Protein AF-A0A1J7ISC0-F1 (afdb_monomer_lite)

Sequence (411 aa):
MEAVAGSLIRYRIMEQEQPLPVSISDSVSYENDGTPSDAVIFFGLSLAIGIACRHLLRGTRIPYTVALLVVGIGLGSLAFPSRLEELERLSLVSDLQKIPLGSINSFKLSYCWKVLCFPVRILEIENILEKYGTHHRLGKIGTGIRLWSKIDPDLLLAVFLPALLFESSFSMEIHQIKRCVAQMILLAGPGVAVSTVCLGFVLKFTFPYNWSWKTSLLLGGLLSATDPVAVVALLKELGASKKLSTIIEGESLMNDGTAIVVYTLFYRMVLGETFNWIAIIKFLAQVSLGAVGIGVAFGIASVLWLGFIFNDTVIEISLTLAVSYIAYFTAQEGAAVSGVLTVMSLGMFYSAFARTAFKGESQQSLHHFWEMIAYFANTLIFILSGVVIAESILGGGGKSETQKVNADLKR

Structure (mmCIF, N/CA/C/O backbone):
data_AF-A0A1J7ISC0-F1
#
_entry.id   AF-A0A1J7ISC0-F1
#
loop_
_atom_site.group_PDB
_atom_site.id
_atom_site.type_symbol
_atom_site.label_atom_id
_atom_site.label_alt_id
_atom_site.label_comp_id
_atom_site.label_asym_id
_atom_site.label_entity_id
_atom_site.label_seq_id
_atom_site.pdbx_PDB_ins_code
_atom_site.Cartn_x
_atom_site.Cartn_y
_atom_site.Cartn_z
_atom_site.occupancy
_atom_site.B_iso_or_equiv
_atom_site.auth_seq_id
_atom_site.auth_comp_id
_atom_site.auth_asym_id
_atom_site.auth_atom_id
_atom_site.pdbx_PDB_model_num
ATOM 1 N N . MET A 1 1 ? 29.233 7.549 16.932 1.00 40.47 1 MET A N 1
ATOM 2 C CA . MET A 1 1 ? 29.373 8.899 16.335 1.00 40.47 1 MET A CA 1
ATOM 3 C C . MET A 1 1 ? 30.590 9.036 15.416 1.00 40.47 1 MET A C 1
ATOM 5 O O . MET A 1 1 ? 30.493 9.798 14.468 1.00 40.47 1 MET A O 1
ATOM 9 N N . GLU A 1 2 ? 31.673 8.264 15.573 1.00 33.59 2 GLU A N 1
ATOM 10 C CA . GLU A 1 2 ? 32.814 8.288 14.626 1.00 33.59 2 GLU A CA 1
ATOM 11 C C . GLU A 1 2 ? 32.554 7.605 13.268 1.00 33.59 2 GLU A C 1
ATOM 13 O O . GLU A 1 2 ? 33.141 7.996 12.263 1.00 33.59 2 GLU A O 1
ATOM 18 N N . ALA A 1 3 ? 31.607 6.662 13.180 1.00 30.42 3 ALA A N 1
ATOM 19 C CA . ALA A 1 3 ? 31.263 6.002 11.912 1.00 30.42 3 ALA A CA 1
ATOM 20 C C . ALA A 1 3 ? 30.515 6.912 10.909 1.00 30.42 3 ALA A C 1
ATOM 22 O O . ALA A 1 3 ? 30.525 6.648 9.710 1.00 30.42 3 ALA A O 1
ATOM 23 N N . VAL A 1 4 ? 29.901 8.008 11.377 1.00 35.28 4 VAL A N 1
ATOM 24 C CA . VAL A 1 4 ? 29.164 8.959 10.522 1.00 35.28 4 VAL A CA 1
ATOM 25 C C . VAL A 1 4 ? 30.111 10.015 9.931 1.00 35.28 4 VAL A C 1
ATOM 27 O O . VAL A 1 4 ? 29.968 10.388 8.767 1.00 35.28 4 VAL A O 1
ATOM 30 N N . ALA A 1 5 ? 31.155 10.414 10.668 1.00 32.16 5 ALA A N 1
ATOM 31 C CA . ALA A 1 5 ? 32.139 11.406 10.222 1.00 32.16 5 ALA A CA 1
ATOM 32 C C . ALA A 1 5 ? 33.048 10.898 9.081 1.00 32.16 5 ALA A C 1
ATOM 34 O O . ALA A 1 5 ? 33.391 11.662 8.179 1.00 32.16 5 ALA A O 1
ATOM 35 N N . GLY A 1 6 ? 33.382 9.601 9.062 1.00 29.47 6 GLY A N 1
ATOM 36 C CA . GLY A 1 6 ? 34.204 9.000 8.001 1.00 29.47 6 GLY A CA 1
ATOM 37 C C . GLY A 1 6 ? 33.519 8.936 6.627 1.00 29.47 6 GLY A C 1
ATOM 38 O O . GLY A 1 6 ? 34.197 8.978 5.600 1.00 29.47 6 GLY A O 1
ATOM 39 N N . SER A 1 7 ? 32.182 8.889 6.594 1.00 36.91 7 SER A N 1
ATOM 40 C CA . SER A 1 7 ? 31.410 8.850 5.342 1.00 36.91 7 SER A CA 1
ATOM 41 C C . SER A 1 7 ? 31.306 10.221 4.659 1.00 36.91 7 SER A C 1
ATOM 43 O O . SER A 1 7 ? 31.347 10.304 3.433 1.00 36.91 7 SER A O 1
ATOM 45 N N . LEU A 1 8 ? 31.281 11.306 5.442 1.00 34.34 8 LEU A N 1
ATOM 46 C CA . LEU A 1 8 ? 31.147 12.676 4.935 1.00 34.34 8 LEU A CA 1
ATOM 47 C C . LEU A 1 8 ? 32.463 13.239 4.374 1.00 34.34 8 LEU A C 1
ATOM 49 O O . LEU A 1 8 ? 32.446 14.009 3.416 1.00 34.34 8 LEU A O 1
ATOM 53 N N . ILE A 1 9 ? 33.618 12.815 4.902 1.00 35.00 9 ILE A N 1
ATOM 54 C CA . ILE A 1 9 ? 34.936 13.246 4.394 1.00 35.00 9 ILE A CA 1
ATOM 55 C C . ILE A 1 9 ? 35.239 12.605 3.032 1.00 35.00 9 ILE A C 1
ATOM 57 O O . ILE A 1 9 ? 35.818 13.248 2.158 1.00 35.00 9 ILE A O 1
ATOM 61 N N . ARG A 1 10 ? 34.790 11.364 2.805 1.00 33.50 10 ARG A N 1
ATOM 62 C CA . ARG A 1 10 ? 35.001 10.659 1.533 1.00 33.50 10 ARG A CA 1
ATOM 63 C C . ARG A 1 10 ? 34.167 11.248 0.384 1.00 33.50 10 ARG A C 1
ATOM 65 O O . ARG A 1 10 ? 34.578 11.127 -0.764 1.00 33.50 10 ARG A O 1
ATOM 72 N N . TYR A 1 11 ? 33.071 11.946 0.692 1.00 34.19 11 TYR A N 1
ATOM 73 C CA . TYR A 1 11 ? 32.261 12.659 -0.302 1.00 34.19 11 TYR A CA 1
ATOM 74 C C . TYR A 1 11 ? 32.914 13.973 -0.770 1.00 34.19 11 TYR A C 1
ATOM 76 O O . TYR A 1 11 ? 32.770 14.353 -1.924 1.00 34.19 11 TYR A O 1
ATOM 84 N N . ARG A 1 12 ? 33.695 14.645 0.092 1.00 29.53 12 ARG A N 1
ATOM 85 C CA . ARG A 1 12 ? 34.317 15.950 -0.216 1.00 29.53 12 ARG A CA 1
ATOM 86 C C . ARG A 1 12 ? 35.627 15.856 -1.017 1.00 29.53 12 ARG A C 1
ATOM 88 O O . ARG A 1 12 ? 36.064 16.855 -1.572 1.00 29.53 12 ARG A O 1
ATOM 95 N N . ILE A 1 13 ? 36.252 14.678 -1.101 1.00 31.70 13 ILE A N 1
ATOM 96 C CA . ILE A 1 13 ? 37.537 14.491 -1.809 1.00 31.70 13 ILE A CA 1
ATOM 97 C C . ILE A 1 13 ? 37.350 14.125 -3.297 1.00 31.70 13 ILE A C 1
ATOM 99 O O . ILE A 1 13 ? 38.273 14.309 -4.080 1.00 31.70 13 ILE A O 1
ATOM 103 N N . MET A 1 14 ? 36.157 13.700 -3.737 1.00 32.41 14 MET A N 1
ATOM 104 C CA . MET A 1 14 ? 35.894 13.428 -5.165 1.00 32.41 14 MET A CA 1
ATOM 105 C C . MET A 1 14 ? 35.538 14.674 -6.002 1.00 32.41 14 MET A C 1
ATOM 107 O O . MET A 1 14 ? 35.322 14.552 -7.201 1.00 32.41 14 MET A O 1
ATOM 111 N N . GLU A 1 15 ? 35.492 15.869 -5.404 1.00 35.78 15 GLU A N 1
ATOM 112 C CA . GLU A 1 15 ? 35.042 17.107 -6.072 1.00 35.78 15 GLU A CA 1
ATOM 113 C C . GLU A 1 15 ? 36.199 18.005 -6.579 1.00 35.78 15 GLU A C 1
ATOM 115 O O . GLU A 1 15 ? 35.959 19.116 -7.041 1.00 35.78 15 GLU A O 1
ATOM 120 N N . GLN A 1 16 ? 37.463 17.554 -6.504 1.00 29.58 16 GLN A N 1
ATOM 121 C CA . GLN A 1 16 ? 38.654 18.361 -6.850 1.00 29.58 16 GLN A CA 1
ATOM 122 C C . GLN A 1 16 ? 39.582 17.766 -7.929 1.00 29.58 16 GLN A C 1
ATOM 124 O O . GLN A 1 16 ? 40.790 17.984 -7.900 1.00 29.58 16 GLN A O 1
ATOM 129 N N . GLU A 1 17 ? 39.043 17.095 -8.945 1.00 32.06 17 GLU A N 1
ATOM 130 C CA . GLU A 1 17 ? 39.780 16.874 -10.200 1.00 32.06 17 GLU A CA 1
ATOM 131 C C . GLU A 1 17 ? 39.073 17.600 -11.350 1.00 32.06 17 GLU A C 1
ATOM 133 O O . GLU A 1 17 ? 38.079 17.130 -11.897 1.00 32.06 17 GLU A O 1
ATOM 138 N N . GLN A 1 18 ? 39.578 18.787 -11.705 1.00 34.91 18 GLN A N 1
ATOM 139 C CA . GLN A 1 18 ? 39.226 19.457 -12.958 1.00 34.91 18 GLN A CA 1
ATOM 140 C C . GLN A 1 18 ? 39.945 18.778 -14.134 1.00 34.91 18 GLN A C 1
ATOM 142 O O . GLN A 1 18 ? 41.176 18.710 -14.109 1.00 34.91 18 GLN A O 1
ATOM 147 N N . PRO A 1 19 ? 39.251 18.394 -15.221 1.00 29.41 19 PRO A N 1
ATOM 148 C CA . PRO A 1 19 ? 39.886 18.226 -16.516 1.00 29.41 19 PRO A CA 1
ATOM 149 C C . PRO A 1 19 ? 39.786 19.520 -17.348 1.00 29.41 19 PRO A C 1
ATOM 151 O O . PRO A 1 19 ? 38.781 20.229 -17.330 1.00 29.41 19 PRO A O 1
ATOM 154 N N . LEU A 1 20 ? 40.867 19.819 -18.073 1.00 27.19 20 LEU A N 1
ATOM 155 C CA . LEU A 1 20 ? 41.028 20.918 -19.039 1.00 27.19 20 LEU A CA 1
ATOM 156 C C . LEU A 1 20 ? 39.933 20.939 -20.132 1.00 27.19 20 LEU A C 1
ATOM 158 O O . LEU A 1 20 ? 39.375 19.888 -20.452 1.00 27.19 20 LEU A O 1
ATOM 162 N N . PRO A 1 21 ? 39.649 22.098 -20.766 1.00 27.77 21 PRO A N 1
ATOM 163 C CA . PRO A 1 21 ? 38.526 22.223 -21.683 1.00 27.77 21 PRO A CA 1
ATOM 164 C C . PRO A 1 21 ? 38.880 21.627 -23.050 1.00 27.77 21 PRO A C 1
ATOM 166 O O . PRO A 1 21 ? 39.776 22.111 -23.739 1.00 27.77 21 PRO A O 1
ATOM 169 N N . VAL A 1 22 ? 38.141 20.601 -23.469 1.00 27.81 22 VAL A N 1
ATOM 170 C CA . VAL A 1 22 ? 38.099 20.145 -24.863 1.00 27.81 22 VAL A CA 1
ATOM 171 C C . VAL A 1 22 ? 36.681 20.380 -25.366 1.00 27.81 22 VAL A C 1
ATOM 173 O O . VAL A 1 22 ? 35.725 19.761 -24.909 1.00 27.81 22 VAL A O 1
ATOM 176 N N . SER A 1 23 ? 36.554 21.333 -26.281 1.00 36.69 23 SER A N 1
ATOM 177 C CA . SER A 1 23 ? 35.324 21.698 -26.974 1.00 36.69 23 SER A CA 1
ATOM 178 C C . SER A 1 23 ? 34.878 20.571 -27.907 1.00 36.69 23 SER A C 1
ATOM 180 O O . SER A 1 23 ? 35.484 20.379 -28.963 1.00 36.69 23 SER A O 1
ATOM 182 N N . ILE A 1 24 ? 33.815 19.854 -27.537 1.00 30.09 24 ILE A N 1
ATOM 183 C CA . ILE A 1 24 ? 33.056 18.983 -28.440 1.00 30.09 24 ILE A CA 1
ATOM 184 C C . ILE A 1 24 ? 31.578 19.379 -28.354 1.00 30.09 24 ILE A C 1
ATOM 186 O O . ILE A 1 24 ? 30.992 19.475 -27.281 1.00 30.09 24 ILE A O 1
ATOM 190 N N . SER A 1 25 ? 31.049 19.668 -29.533 1.00 28.94 25 SER A N 1
ATOM 191 C CA . SER A 1 25 ? 29.723 20.149 -29.909 1.00 28.94 25 SER A CA 1
ATOM 192 C C . SER A 1 25 ? 28.533 19.361 -29.344 1.00 28.94 25 SER A C 1
ATOM 194 O O . SER A 1 25 ? 28.510 18.135 -29.423 1.00 28.94 25 SER A O 1
ATOM 196 N N . ASP A 1 26 ? 27.526 20.114 -28.892 1.00 28.97 26 ASP A N 1
ATOM 197 C CA . ASP A 1 26 ? 26.087 19.810 -28.847 1.00 28.97 26 ASP A CA 1
ATOM 198 C C . ASP A 1 26 ? 25.658 18.416 -28.360 1.00 28.97 26 ASP A C 1
ATOM 200 O O . ASP A 1 26 ? 24.954 17.674 -29.046 1.00 28.97 26 ASP A O 1
ATOM 204 N N . SER A 1 27 ? 25.973 18.087 -27.108 1.00 26.39 27 SER A N 1
ATOM 205 C CA . SER A 1 27 ? 25.128 17.171 -26.339 1.00 26.39 27 SER A CA 1
ATOM 206 C C . SER A 1 27 ? 23.993 17.975 -25.705 1.00 26.39 27 SER A C 1
ATOM 208 O O . SER A 1 27 ? 24.244 18.780 -24.810 1.00 26.39 27 SER A O 1
ATOM 210 N N . VAL A 1 28 ? 22.751 17.762 -26.149 1.00 32.75 28 VAL A N 1
ATOM 211 C CA . VAL A 1 28 ? 21.543 18.299 -25.499 1.00 32.75 28 VAL A CA 1
ATOM 212 C C . VAL A 1 28 ? 21.465 17.731 -24.080 1.00 32.75 28 VAL A C 1
ATOM 214 O O . VAL A 1 28 ? 20.931 16.648 -23.842 1.00 32.75 28 VAL A O 1
ATOM 217 N N . SER A 1 29 ? 22.033 18.461 -23.128 1.00 25.88 29 SER A N 1
ATOM 218 C CA . SER A 1 29 ? 21.832 18.273 -21.702 1.00 25.88 29 SER A CA 1
ATOM 219 C C . SER A 1 29 ? 20.362 18.558 -21.402 1.00 25.88 29 SER A C 1
ATOM 221 O O . SER A 1 29 ? 19.898 19.689 -21.515 1.00 25.88 29 SER A O 1
ATOM 223 N N . TYR A 1 30 ? 19.598 17.523 -21.045 1.00 39.50 30 TYR A N 1
ATOM 224 C CA . TYR A 1 30 ? 18.290 17.695 -20.411 1.00 39.50 30 TYR A CA 1
ATOM 225 C C . TYR A 1 30 ? 18.520 18.243 -18.999 1.00 39.50 30 TYR A C 1
ATOM 227 O O . TYR A 1 30 ? 18.508 17.500 -18.017 1.00 39.50 30 TYR A O 1
ATOM 235 N N . GLU A 1 31 ? 18.811 19.539 -18.931 1.00 40.75 31 GLU A N 1
ATOM 236 C CA . GLU A 1 31 ? 18.967 20.296 -17.700 1.00 40.75 31 GLU A CA 1
ATOM 237 C C . GLU A 1 31 ? 17.672 20.225 -16.885 1.00 40.75 31 GLU A C 1
ATOM 239 O O . GLU A 1 31 ? 16.554 20.144 -17.408 1.00 40.75 31 GLU A O 1
ATOM 244 N N . ASN A 1 32 ? 17.845 20.124 -15.573 1.00 49.44 32 ASN A N 1
ATOM 245 C CA . ASN A 1 32 ? 16.819 19.780 -14.600 1.00 49.44 32 ASN A CA 1
ATOM 246 C C . ASN A 1 32 ? 15.965 21.020 -14.255 1.00 49.44 32 ASN A C 1
ATOM 248 O O . ASN A 1 32 ? 15.795 21.354 -13.088 1.00 49.44 32 ASN A O 1
ATOM 252 N N . ASP A 1 33 ? 15.422 21.696 -15.269 1.00 57.81 33 ASP A N 1
ATOM 253 C CA . ASP A 1 33 ? 14.752 23.004 -15.154 1.00 57.81 33 ASP A CA 1
ATOM 254 C C . ASP A 1 33 ? 13.257 22.881 -14.808 1.00 57.81 33 ASP A C 1
ATOM 256 O O . ASP A 1 33 ? 12.405 23.621 -15.304 1.00 57.81 33 ASP A O 1
ATOM 260 N N . GLY A 1 34 ? 12.899 21.895 -13.986 1.00 65.19 34 GLY A N 1
ATOM 261 C CA . GLY A 1 34 ? 11.534 21.754 -13.487 1.00 65.19 34 GLY A CA 1
ATOM 262 C C . GLY A 1 34 ? 11.267 22.769 -12.386 1.00 65.19 34 GLY A C 1
ATOM 263 O O . GLY A 1 34 ? 11.900 22.724 -11.334 1.00 65.19 34 GLY A O 1
ATOM 264 N N . THR A 1 35 ? 10.306 23.669 -12.585 1.00 83.00 35 THR A N 1
ATOM 265 C CA . THR A 1 35 ? 9.880 24.580 -11.518 1.00 83.00 35 THR A CA 1
ATOM 266 C C . THR A 1 35 ? 8.826 23.908 -10.630 1.00 83.00 35 THR A C 1
ATOM 268 O O . THR A 1 35 ? 8.056 23.073 -11.115 1.00 83.00 35 THR A O 1
ATOM 271 N N . PRO A 1 36 ? 8.679 24.309 -9.350 1.00 86.00 36 PRO A N 1
ATOM 272 C CA . PRO A 1 36 ? 7.567 23.845 -8.515 1.00 86.00 36 PRO A CA 1
ATOM 273 C C . PRO A 1 36 ? 6.194 24.090 -9.159 1.00 86.00 36 PRO A C 1
ATOM 275 O O . PRO A 1 36 ? 5.257 23.326 -8.942 1.00 86.00 36 PRO A O 1
ATOM 278 N N . SER A 1 37 ? 6.078 25.122 -10.004 1.00 86.69 37 SER A N 1
ATOM 279 C CA . SER A 1 37 ? 4.847 25.407 -10.742 1.00 86.69 37 SER A CA 1
ATOM 280 C C . SER A 1 37 ? 4.489 24.309 -11.751 1.00 86.69 37 SER A C 1
ATOM 282 O O . SER A 1 37 ? 3.312 23.993 -11.908 1.00 86.69 37 SER A O 1
ATOM 284 N N . ASP A 1 38 ? 5.481 23.654 -12.360 1.00 86.38 38 ASP A N 1
ATOM 285 C CA . ASP A 1 38 ? 5.260 22.567 -13.319 1.00 86.38 38 ASP A CA 1
ATOM 286 C C . ASP A 1 38 ? 4.743 21.299 -12.619 1.00 86.38 38 ASP A C 1
ATOM 288 O O . ASP A 1 38 ? 3.863 20.612 -13.146 1.00 86.38 38 ASP A O 1
ATOM 292 N N . ALA A 1 39 ? 5.207 21.028 -11.389 1.00 86.31 39 ALA A N 1
ATOM 293 C CA . ALA A 1 39 ? 4.675 19.945 -10.556 1.00 86.31 39 ALA A CA 1
ATOM 294 C C . ALA A 1 39 ? 3.189 20.151 -10.229 1.00 86.31 39 ALA A C 1
ATOM 296 O O . ALA A 1 39 ? 2.401 19.206 -10.304 1.00 86.31 39 ALA A O 1
ATOM 297 N N . VAL A 1 40 ? 2.804 21.386 -9.886 1.00 89.06 40 VAL A N 1
ATOM 298 C CA . VAL A 1 40 ? 1.412 21.742 -9.569 1.00 89.06 40 VAL A CA 1
ATOM 299 C C . VAL A 1 40 ? 0.523 21.632 -10.808 1.00 89.06 40 VAL A C 1
ATOM 301 O O . VAL A 1 40 ? -0.592 21.119 -10.711 1.00 89.06 40 VAL A O 1
ATOM 304 N N . ILE A 1 41 ? 1.014 22.052 -11.981 1.00 87.56 41 ILE A N 1
ATOM 305 C CA . ILE A 1 41 ? 0.290 21.903 -13.253 1.00 87.56 41 ILE A CA 1
ATOM 306 C C . ILE A 1 41 ? -0.010 20.427 -13.524 1.00 87.56 41 ILE A C 1
ATOM 308 O O . ILE A 1 41 ? -1.150 20.088 -13.840 1.00 87.56 41 ILE A O 1
ATOM 312 N N . PHE A 1 42 ? 0.979 19.543 -13.367 1.00 88.62 42 PHE A N 1
ATOM 313 C CA . PHE A 1 42 ? 0.769 18.110 -13.572 1.00 88.62 42 PHE A CA 1
ATOM 314 C C . PHE A 1 42 ? -0.236 17.516 -12.574 1.00 88.62 42 PHE A C 1
ATOM 316 O O . PHE A 1 42 ? -1.114 16.748 -12.972 1.00 88.62 42 PHE A O 1
ATOM 323 N N . PHE A 1 43 ? -0.158 17.900 -11.298 1.00 91.56 43 PHE A N 1
ATOM 324 C CA . PHE A 1 43 ? -1.117 17.468 -10.280 1.00 91.56 43 PHE A CA 1
ATOM 325 C C . PHE A 1 43 ? -2.550 17.901 -10.633 1.00 91.56 43 PHE A C 1
ATOM 327 O O . PHE A 1 43 ? -3.465 17.076 -10.659 1.00 91.56 43 PHE A O 1
ATOM 334 N N . GLY A 1 44 ? -2.746 19.179 -10.977 1.00 91.00 44 GLY A N 1
ATOM 335 C CA . GLY A 1 44 ? -4.052 19.715 -11.370 1.00 91.00 44 GLY A CA 1
ATOM 336 C C . GLY A 1 44 ? -4.608 19.061 -12.637 1.00 91.00 44 GLY A C 1
ATOM 337 O O . GLY A 1 44 ? -5.784 18.694 -12.678 1.00 91.00 44 GLY A O 1
ATOM 338 N N . LEU A 1 45 ? -3.758 18.844 -13.647 1.00 90.25 45 LEU A N 1
ATOM 339 C CA . LEU A 1 45 ? -4.124 18.134 -14.873 1.00 90.25 45 LEU A CA 1
ATOM 340 C C . LEU A 1 45 ? -4.543 16.689 -14.581 1.00 90.25 45 LEU A C 1
ATOM 342 O O . LEU A 1 45 ? -5.561 16.232 -15.095 1.00 90.25 45 LEU A O 1
ATOM 346 N N . SER A 1 46 ? -3.795 15.990 -13.727 1.00 91.75 46 SER A N 1
ATOM 347 C CA . SER A 1 46 ? -4.098 14.612 -13.333 1.00 91.75 46 SER A CA 1
ATOM 348 C C . SER A 1 46 ? -5.471 14.509 -12.670 1.00 91.75 46 SER A C 1
ATOM 350 O O . SER A 1 46 ? -6.261 13.636 -13.024 1.00 91.75 46 SER A O 1
ATOM 352 N N . LEU A 1 47 ? -5.811 15.444 -11.776 1.00 94.00 47 LEU A N 1
ATOM 353 C CA . LEU A 1 47 ? -7.138 15.497 -11.159 1.00 94.00 47 LEU A CA 1
ATOM 354 C C . LEU A 1 47 ? -8.248 15.804 -12.172 1.00 94.00 47 LEU A C 1
ATOM 356 O O . LEU A 1 47 ? -9.293 15.153 -12.140 1.00 94.00 47 LEU A O 1
ATOM 360 N N . ALA A 1 48 ? -8.031 16.749 -13.091 1.00 92.31 48 ALA A N 1
ATOM 361 C CA . ALA A 1 48 ? -9.001 17.068 -14.140 1.00 92.31 48 ALA A CA 1
ATOM 362 C C . ALA A 1 48 ? -9.271 15.858 -15.055 1.00 92.31 48 ALA A C 1
ATOM 364 O O . ALA A 1 48 ? -10.428 15.542 -15.342 1.00 92.31 48 ALA A O 1
ATOM 365 N N . ILE A 1 49 ? -8.216 15.135 -15.447 1.00 90.12 49 ILE A N 1
ATOM 366 C CA . ILE A 1 49 ? -8.307 13.878 -16.202 1.00 90.12 49 ILE A CA 1
ATOM 367 C C . ILE A 1 49 ? -9.050 12.814 -15.389 1.00 90.12 49 ILE A C 1
ATOM 369 O O . ILE A 1 49 ? -9.928 12.145 -15.934 1.00 90.12 49 ILE A O 1
ATOM 373 N N . GLY A 1 50 ? -8.758 12.687 -14.091 1.00 89.94 50 GLY A N 1
ATOM 374 C CA . GLY A 1 50 ? -9.481 11.821 -13.157 1.00 89.94 50 GLY A CA 1
ATOM 375 C C . GLY A 1 50 ? -10.985 12.060 -13.170 1.00 89.94 50 GLY A C 1
ATOM 376 O O . GLY A 1 50 ? -11.766 11.129 -13.378 1.00 89.94 50 GLY A O 1
ATOM 377 N N . ILE A 1 51 ? -11.388 13.326 -13.012 1.00 91.62 51 ILE A N 1
ATOM 378 C CA . ILE A 1 51 ? -12.794 13.748 -13.011 1.00 91.62 51 ILE A CA 1
ATOM 379 C C . ILE A 1 51 ? -13.450 13.411 -14.352 1.00 91.62 51 ILE A C 1
ATOM 381 O O . ILE A 1 51 ? -14.521 12.802 -14.371 1.00 91.62 51 ILE A O 1
ATOM 385 N N . ALA A 1 52 ? -12.799 13.758 -15.466 1.00 87.38 52 ALA A N 1
ATOM 386 C CA . ALA A 1 52 ? -13.305 13.469 -16.803 1.00 87.38 52 ALA A CA 1
ATOM 387 C C . ALA A 1 52 ? -13.472 11.959 -17.033 1.00 87.38 52 ALA A C 1
ATOM 389 O O . ALA A 1 52 ? -14.546 11.522 -17.439 1.00 87.38 52 ALA A O 1
ATOM 390 N N . CYS A 1 53 ? -12.462 11.146 -16.702 1.00 88.31 53 CYS A N 1
ATOM 391 C CA . CYS A 1 53 ? -12.518 9.689 -16.839 1.00 88.31 53 CYS A CA 1
ATOM 392 C C . CYS A 1 53 ? -13.645 9.091 -15.993 1.00 88.31 53 CYS A C 1
ATOM 394 O O . CYS A 1 53 ? -14.441 8.299 -16.497 1.00 88.31 53 CYS A O 1
ATOM 396 N N . ARG A 1 54 ? -13.761 9.494 -14.722 1.00 86.44 54 ARG A N 1
ATOM 397 C CA . ARG A 1 54 ? -14.807 8.995 -13.820 1.00 86.44 54 ARG A CA 1
ATOM 398 C C . ARG A 1 54 ? -16.207 9.402 -14.279 1.00 86.44 54 ARG A C 1
ATOM 400 O O . ARG A 1 54 ? -17.140 8.615 -14.134 1.00 86.44 54 ARG A O 1
ATOM 407 N N . HIS A 1 55 ? -16.364 10.601 -14.837 1.00 85.62 55 HIS A N 1
ATOM 408 C CA . HIS A 1 55 ? -17.638 11.068 -15.375 1.00 85.62 55 HIS A CA 1
ATOM 409 C C . HIS A 1 55 ? -18.024 10.333 -16.666 1.00 85.62 55 HIS A C 1
ATOM 411 O O . HIS A 1 55 ? -19.140 9.833 -16.768 1.00 85.62 55 HIS A O 1
ATOM 417 N N . LEU A 1 56 ? -17.097 10.221 -17.623 1.00 83.44 56 LEU A N 1
ATOM 418 C CA . LEU A 1 56 ? -17.329 9.582 -18.923 1.00 83.44 56 LEU A CA 1
ATOM 419 C C . LEU A 1 56 ? -17.583 8.076 -18.808 1.00 83.44 56 LEU A C 1
ATOM 421 O O . LEU A 1 56 ? -18.368 7.522 -19.570 1.00 83.44 56 LEU A O 1
ATOM 425 N N . LEU A 1 57 ? -16.933 7.414 -17.850 1.00 84.38 57 LEU A N 1
ATOM 426 C CA . LEU A 1 57 ? -17.089 5.977 -17.615 1.00 84.38 57 LEU A CA 1
ATOM 427 C C . LEU A 1 57 ? -18.218 5.652 -16.635 1.00 84.38 57 LEU A C 1
ATOM 429 O O . LEU A 1 57 ? -18.439 4.479 -16.320 1.00 84.38 57 LEU A O 1
ATOM 433 N N . ARG A 1 58 ? -18.958 6.660 -16.162 1.00 81.75 58 ARG A N 1
ATOM 434 C CA . ARG A 1 58 ? -20.089 6.455 -15.260 1.00 81.75 58 ARG A CA 1
ATOM 435 C C . ARG A 1 58 ? -21.150 5.591 -15.946 1.00 81.75 58 ARG A C 1
ATOM 437 O O . ARG A 1 58 ? -21.647 5.931 -17.012 1.00 81.75 58 ARG A O 1
ATOM 444 N N . GLY A 1 59 ? -21.509 4.478 -15.309 1.00 74.19 59 GLY A N 1
ATOM 445 C CA . GLY A 1 59 ? -22.472 3.516 -15.859 1.00 74.19 59 GLY A CA 1
ATOM 446 C C . GLY A 1 59 ? -21.890 2.566 -16.911 1.00 74.19 59 GLY A C 1
ATOM 447 O O . GLY A 1 59 ? -22.633 1.777 -17.490 1.00 74.19 59 GLY A O 1
ATOM 448 N N . THR A 1 60 ? -20.577 2.611 -17.159 1.00 81.25 60 THR A N 1
ATOM 449 C CA . THR A 1 60 ? -19.876 1.599 -17.959 1.00 81.25 60 THR A CA 1
ATOM 450 C C . THR A 1 60 ? -19.297 0.505 -17.060 1.00 81.25 60 THR A C 1
ATOM 452 O O . THR A 1 60 ? -19.086 0.710 -15.868 1.00 81.25 60 THR A O 1
ATOM 455 N N . ARG A 1 61 ? -18.981 -0.655 -17.647 1.00 76.94 61 ARG A N 1
ATOM 456 C CA . ARG A 1 61 ? -18.323 -1.776 -16.946 1.00 76.94 61 ARG A CA 1
ATOM 457 C C . ARG A 1 61 ? -16.806 -1.608 -16.804 1.00 76.94 61 ARG A C 1
ATOM 459 O O . ARG A 1 61 ? -16.140 -2.510 -16.305 1.00 76.94 61 ARG A O 1
ATOM 466 N N . ILE A 1 62 ? -16.244 -0.513 -17.317 1.00 77.75 62 ILE A N 1
ATOM 467 C CA . ILE A 1 62 ? -14.798 -0.295 -17.344 1.00 77.75 62 ILE A CA 1
ATOM 468 C C . ILE A 1 62 ? -14.402 0.437 -16.057 1.00 77.75 62 ILE A C 1
ATOM 470 O O . ILE A 1 62 ? -14.894 1.543 -15.823 1.00 77.75 62 ILE A O 1
ATOM 474 N N . PRO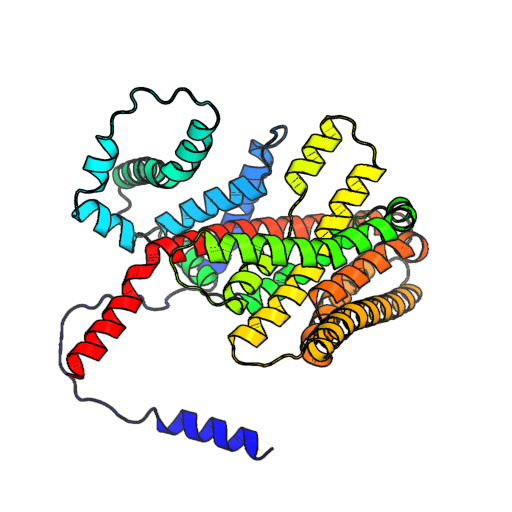 A 1 63 ? -13.501 -0.128 -15.233 1.00 82.31 63 PRO A N 1
ATOM 475 C CA . PRO A 1 63 ? -12.967 0.581 -14.079 1.00 82.31 63 PRO A CA 1
ATOM 476 C C . PRO A 1 63 ? -12.212 1.825 -14.539 1.00 82.31 63 PRO A C 1
ATOM 478 O O . PRO A 1 63 ? -11.353 1.756 -15.421 1.00 82.31 63 PRO A O 1
ATOM 481 N N . TYR A 1 64 ? -12.500 2.969 -13.923 1.00 85.88 64 TYR A N 1
ATOM 482 C CA . TYR A 1 64 ? -11.859 4.225 -14.308 1.00 85.88 64 TYR A CA 1
ATOM 483 C C . TYR A 1 64 ? -10.340 4.208 -14.063 1.00 85.88 64 TYR A C 1
ATOM 485 O O . TYR A 1 64 ? -9.608 4.861 -14.798 1.00 85.88 64 TYR A O 1
ATOM 493 N N . THR A 1 65 ? -9.851 3.419 -13.102 1.00 88.25 65 THR A N 1
ATOM 494 C CA . THR A 1 65 ? -8.417 3.215 -12.825 1.00 88.25 65 THR A CA 1
ATOM 495 C C . THR A 1 65 ? -7.668 2.623 -14.019 1.00 88.25 65 THR A C 1
ATOM 497 O O . THR A 1 65 ? -6.575 3.079 -14.350 1.00 88.25 65 THR A O 1
ATOM 500 N N . VAL A 1 66 ? -8.288 1.683 -14.743 1.00 87.19 66 VAL A N 1
ATOM 501 C CA . VAL A 1 66 ? -7.729 1.120 -15.983 1.00 87.19 66 VAL A CA 1
ATOM 502 C C . VAL A 1 66 ? -7.610 2.204 -17.051 1.00 87.19 66 VAL A C 1
ATOM 504 O O . VAL A 1 66 ? -6.577 2.314 -17.706 1.00 87.19 66 VAL A O 1
ATOM 507 N N . ALA A 1 67 ? -8.636 3.042 -17.213 1.00 88.31 67 ALA A N 1
ATOM 508 C CA . ALA A 1 67 ? -8.581 4.145 -18.167 1.00 88.31 67 ALA A CA 1
ATOM 509 C C . ALA A 1 67 ? -7.500 5.173 -17.803 1.00 88.31 67 ALA A C 1
ATOM 511 O O . ALA A 1 67 ? -6.783 5.633 -18.687 1.00 88.31 67 ALA A O 1
ATOM 512 N N . LEU A 1 68 ? -7.331 5.478 -16.514 1.00 92.38 68 LEU A N 1
ATOM 513 C CA . LEU A 1 68 ? -6.271 6.365 -16.034 1.00 92.38 68 LEU A CA 1
ATOM 514 C C . LEU A 1 68 ? -4.875 5.818 -16.324 1.00 92.38 68 LEU A C 1
ATOM 516 O O . LEU A 1 68 ? -4.016 6.582 -16.755 1.00 92.38 68 LEU A O 1
ATOM 520 N N . LEU A 1 69 ? -4.666 4.509 -16.156 1.00 91.56 69 LEU A N 1
ATOM 521 C CA . LEU A 1 69 ? -3.409 3.859 -16.518 1.00 91.56 69 LEU A CA 1
ATOM 522 C C . LEU A 1 69 ? -3.108 4.027 -18.013 1.00 91.56 69 LEU A C 1
ATOM 524 O O . LEU A 1 69 ? -2.003 4.419 -18.381 1.00 91.56 69 LEU A O 1
ATOM 528 N N . VAL A 1 70 ? -4.100 3.783 -18.877 1.00 89.50 70 VAL A N 1
ATOM 529 C CA . VAL A 1 70 ? -3.951 3.947 -20.332 1.00 89.50 70 VAL A CA 1
ATOM 530 C C . VAL A 1 70 ? -3.670 5.404 -20.710 1.00 89.50 70 VAL A C 1
ATOM 532 O O . VAL A 1 70 ? -2.783 5.665 -21.523 1.00 89.50 70 VAL A O 1
ATOM 535 N N . VAL A 1 71 ? -4.380 6.361 -20.107 1.00 89.62 71 VAL A N 1
ATOM 536 C CA . VAL A 1 71 ? -4.122 7.793 -20.320 1.00 89.62 71 VAL A CA 1
ATOM 537 C C . VAL A 1 71 ? -2.717 8.168 -19.847 1.00 89.62 71 VAL A C 1
ATOM 539 O O . VAL A 1 71 ? -2.014 8.878 -20.560 1.00 89.62 71 VAL A O 1
ATOM 542 N N . GLY A 1 72 ? -2.273 7.650 -18.700 1.00 90.62 72 GLY A N 1
ATOM 543 C CA . GLY A 1 72 ? -0.914 7.827 -18.191 1.00 90.62 72 GLY A CA 1
ATOM 544 C C . GLY A 1 72 ? 0.150 7.316 -19.163 1.00 90.62 72 GLY A C 1
ATOM 545 O O . GLY A 1 72 ? 1.107 8.032 -19.442 1.00 90.62 72 GLY A O 1
ATOM 546 N N . ILE A 1 73 ? -0.045 6.128 -19.749 1.00 89.19 73 ILE A N 1
ATOM 547 C CA . ILE A 1 73 ? 0.849 5.586 -20.790 1.00 89.19 73 ILE A CA 1
ATOM 548 C C . ILE A 1 73 ? 0.893 6.518 -22.006 1.00 89.19 73 ILE A C 1
ATOM 550 O O . ILE A 1 73 ? 1.972 6.787 -22.534 1.00 89.19 73 ILE A O 1
ATOM 554 N N . GLY A 1 74 ? -0.257 7.047 -22.435 1.00 84.88 74 GLY A N 1
ATOM 555 C CA . GLY A 1 74 ? -0.326 8.016 -23.530 1.00 84.88 74 GLY A CA 1
ATOM 556 C C . GLY A 1 74 ? 0.428 9.310 -23.224 1.00 84.88 74 GLY A C 1
ATOM 557 O O . GLY A 1 74 ? 1.262 9.738 -24.018 1.00 84.88 74 GLY A O 1
ATOM 558 N N . LEU A 1 75 ? 0.203 9.894 -22.045 1.00 86.31 75 LEU A N 1
ATOM 559 C CA . LEU A 1 75 ? 0.910 11.093 -21.586 1.00 86.31 75 LEU A CA 1
ATOM 560 C C . LEU A 1 75 ? 2.419 10.864 -21.463 1.00 86.31 75 LEU A C 1
ATOM 562 O O . LEU A 1 75 ? 3.197 11.718 -21.876 1.00 86.31 75 LEU A O 1
ATOM 566 N N . GLY A 1 76 ? 2.834 9.715 -20.926 1.00 84.81 76 GLY A N 1
ATOM 567 C CA . GLY A 1 76 ? 4.242 9.346 -20.829 1.00 84.81 76 GLY A CA 1
ATOM 568 C C . GLY A 1 76 ? 4.881 9.161 -22.202 1.00 84.81 76 GLY A C 1
ATOM 569 O O . GLY A 1 76 ? 5.970 9.670 -22.438 1.00 84.81 76 GLY A O 1
ATOM 570 N N . SER A 1 77 ? 4.181 8.530 -23.146 1.00 82.44 77 SER A N 1
ATOM 571 C CA . SER A 1 77 ? 4.694 8.345 -24.510 1.00 82.44 77 SER A CA 1
ATOM 572 C C . SER A 1 77 ? 4.954 9.681 -25.206 1.00 82.44 77 SER A C 1
ATOM 574 O O . SER A 1 77 ? 6.028 9.885 -25.763 1.00 82.44 77 SER A O 1
ATOM 576 N N . LEU A 1 78 ? 4.024 10.628 -25.061 1.00 79.50 78 LEU A N 1
ATOM 577 C CA . LEU A 1 78 ? 4.172 11.992 -25.572 1.00 79.50 78 LEU A CA 1
ATOM 578 C C . LEU A 1 78 ? 5.271 12.788 -24.836 1.00 79.50 78 LEU A C 1
ATOM 580 O O . LEU A 1 78 ? 5.893 13.683 -25.407 1.00 79.50 78 LEU A O 1
ATOM 584 N N . ALA A 1 79 ? 5.506 12.504 -23.550 1.00 75.62 79 ALA A N 1
ATOM 585 C CA . ALA A 1 79 ? 6.513 13.189 -22.735 1.00 75.62 79 ALA A CA 1
ATOM 586 C C . ALA A 1 79 ? 7.945 12.673 -22.954 1.00 75.62 79 ALA A C 1
ATOM 588 O O . ALA A 1 79 ? 8.894 13.430 -22.707 1.00 75.62 79 ALA A O 1
ATOM 589 N N . PHE A 1 80 ? 8.089 11.432 -23.435 1.00 72.31 80 PHE A N 1
ATOM 590 C CA . PHE A 1 80 ? 9.351 10.731 -23.687 1.00 72.31 80 PHE A CA 1
ATOM 591 C C . PHE A 1 80 ? 9.429 10.178 -25.133 1.00 72.31 80 PHE A C 1
ATOM 593 O O . PHE A 1 80 ? 9.471 8.961 -25.326 1.00 72.31 80 PHE A O 1
ATOM 600 N N . PRO A 1 81 ? 9.497 11.041 -26.168 1.00 62.81 81 PRO A N 1
ATOM 601 C CA . PRO A 1 81 ? 9.429 10.621 -27.576 1.00 62.81 81 PRO A CA 1
ATOM 602 C C . PRO A 1 81 ? 10.687 9.907 -28.109 1.00 62.81 81 PRO A C 1
ATOM 604 O O . PRO A 1 81 ? 10.703 9.443 -29.245 1.00 62.81 81 PRO A O 1
ATOM 607 N N . SER A 1 82 ? 11.747 9.775 -27.306 1.00 57.69 82 SER A N 1
ATOM 608 C CA . SER A 1 82 ? 13.099 9.396 -27.752 1.00 57.69 82 SER A CA 1
ATOM 609 C C . SER A 1 82 ? 13.213 8.075 -28.529 1.00 57.69 82 SER A C 1
ATOM 611 O O . SER A 1 82 ? 14.146 7.930 -29.307 1.00 57.69 82 SER A O 1
ATOM 613 N N . ARG A 1 83 ? 12.286 7.120 -28.359 1.00 51.12 83 ARG A N 1
ATOM 614 C CA . ARG A 1 83 ? 12.269 5.847 -29.117 1.00 51.12 83 ARG A CA 1
ATOM 615 C C . ARG A 1 83 ? 11.323 5.853 -30.314 1.00 51.12 83 ARG A C 1
ATOM 617 O O . ARG A 1 83 ? 11.478 5.022 -31.204 1.00 51.12 83 ARG A O 1
ATOM 624 N N . LEU A 1 84 ? 10.333 6.745 -30.318 1.00 51.25 84 LEU A N 1
ATOM 625 C CA . LEU A 1 84 ? 9.349 6.855 -31.396 1.00 51.25 84 LEU A CA 1
ATOM 626 C C . LEU A 1 84 ? 10.006 7.459 -32.642 1.00 51.25 84 LEU A C 1
ATOM 628 O O . LEU A 1 84 ? 9.907 6.868 -33.712 1.00 51.25 84 LEU A O 1
ATOM 632 N N . GLU A 1 85 ? 10.807 8.515 -32.471 1.00 52.22 85 GLU A N 1
ATOM 633 C CA . GLU A 1 85 ? 11.585 9.127 -33.562 1.00 52.22 85 GLU A CA 1
ATOM 634 C C . GLU A 1 85 ? 12.617 8.155 -34.172 1.00 52.22 85 GLU A C 1
ATOM 636 O O . GLU A 1 85 ? 12.878 8.176 -35.376 1.00 52.22 85 GLU A O 1
ATOM 641 N N . GLU A 1 86 ? 13.200 7.266 -33.362 1.00 47.97 86 GLU A N 1
ATOM 642 C CA . GLU A 1 86 ? 14.192 6.279 -33.809 1.00 47.97 86 GLU A CA 1
ATOM 643 C C . GLU A 1 86 ? 13.546 5.120 -34.596 1.00 47.97 86 GLU A C 1
ATOM 645 O O . GLU A 1 86 ? 14.067 4.684 -35.624 1.00 47.97 86 GLU A O 1
ATOM 650 N N . LEU A 1 87 ? 12.367 4.659 -34.160 1.00 43.88 87 LEU A N 1
ATOM 651 C CA . LEU A 1 87 ? 11.573 3.634 -34.851 1.00 43.88 87 LEU A CA 1
ATOM 652 C C . LEU A 1 87 ? 10.934 4.155 -36.147 1.00 43.88 87 LEU A C 1
ATOM 654 O O . LEU A 1 87 ? 10.805 3.397 -37.112 1.00 43.88 87 LEU A O 1
ATOM 658 N N . GLU A 1 88 ? 10.572 5.436 -36.187 1.00 50.88 88 GLU A N 1
ATOM 659 C CA . GLU A 1 88 ? 10.079 6.111 -37.387 1.00 50.88 88 GLU A CA 1
ATOM 660 C C . GLU A 1 88 ? 11.203 6.319 -38.414 1.00 50.88 88 GLU A C 1
ATOM 662 O O . GLU A 1 88 ? 11.033 5.995 -39.593 1.00 50.88 88 GLU A O 1
ATOM 667 N N . ARG A 1 89 ? 12.407 6.710 -37.963 1.00 49.16 89 ARG A N 1
ATOM 668 C CA . ARG A 1 89 ? 13.615 6.770 -38.811 1.00 49.16 89 ARG A CA 1
ATOM 669 C C . ARG A 1 89 ? 14.026 5.417 -39.394 1.00 49.16 89 ARG A C 1
ATOM 671 O O . ARG A 1 89 ? 14.606 5.383 -40.476 1.00 49.16 89 ARG A O 1
ATOM 678 N N . LEU A 1 90 ? 13.728 4.310 -38.713 1.00 48.47 90 LEU A N 1
ATOM 679 C CA . LEU A 1 90 ? 14.060 2.953 -39.165 1.00 48.47 90 LEU A CA 1
ATOM 680 C C . LEU A 1 90 ? 13.022 2.327 -40.113 1.00 48.47 90 LEU A C 1
ATOM 682 O O . LEU A 1 90 ? 13.189 1.170 -40.496 1.00 48.47 90 LEU A O 1
ATOM 686 N N . SER A 1 91 ? 11.967 3.037 -40.535 1.00 50.47 91 SER A N 1
ATOM 687 C CA . SER A 1 91 ? 10.919 2.562 -41.472 1.00 50.47 91 SER A CA 1
ATOM 688 C C . SER A 1 91 ? 10.156 1.278 -41.072 1.00 50.47 91 SER A C 1
ATOM 690 O O . SER A 1 91 ? 9.219 0.875 -41.763 1.00 50.47 91 SER A O 1
ATOM 692 N N . LEU A 1 92 ? 10.459 0.686 -39.911 1.00 46.47 92 LEU A N 1
ATOM 693 C CA . LEU A 1 92 ? 9.855 -0.547 -39.386 1.00 46.47 92 LEU A CA 1
ATOM 694 C C . LEU A 1 92 ? 8.354 -0.409 -39.085 1.00 46.47 92 LEU A C 1
ATOM 696 O O . LEU A 1 92 ? 7.606 -1.383 -39.186 1.00 46.47 92 LEU A O 1
ATOM 700 N N . VAL A 1 93 ? 7.887 0.800 -38.758 1.00 46.91 93 VAL A N 1
ATOM 701 C CA . VAL A 1 93 ? 6.459 1.083 -38.518 1.00 46.91 93 VAL A CA 1
ATOM 702 C C . VAL A 1 93 ? 5.635 0.913 -39.802 1.00 46.91 93 VAL A C 1
ATOM 704 O O . VAL A 1 93 ? 4.523 0.382 -39.758 1.00 46.91 93 VAL A O 1
ATOM 707 N N . SER A 1 94 ? 6.208 1.263 -40.960 1.00 47.03 94 SER A N 1
ATOM 708 C CA . SER A 1 94 ? 5.546 1.102 -42.260 1.00 47.03 94 SER A CA 1
ATOM 709 C C . SER A 1 94 ? 5.395 -0.367 -42.676 1.00 47.03 94 SER A C 1
ATOM 711 O O . SER A 1 94 ? 4.465 -0.708 -43.406 1.00 47.03 94 SER A O 1
ATOM 713 N N . ASP A 1 95 ? 6.257 -1.256 -42.174 1.00 46.50 95 ASP A N 1
ATOM 714 C CA . ASP A 1 95 ? 6.192 -2.695 -42.446 1.00 46.50 95 ASP A CA 1
ATOM 715 C C . ASP A 1 95 ? 5.271 -3.441 -41.468 1.00 46.50 95 ASP A C 1
ATOM 717 O O . ASP A 1 95 ? 4.581 -4.378 -41.872 1.00 46.50 95 ASP A O 1
ATOM 721 N N . LEU A 1 96 ? 5.142 -2.970 -40.221 1.00 40.88 96 LEU A N 1
ATOM 722 C CA . LEU A 1 96 ? 4.108 -3.437 -39.284 1.00 40.88 96 LEU A CA 1
ATOM 723 C C . LEU A 1 96 ? 2.684 -3.106 -39.768 1.00 40.88 96 LEU A C 1
ATOM 725 O O . LEU A 1 96 ? 1.764 -3.891 -39.539 1.00 40.88 96 LEU A O 1
ATOM 729 N N . GLN A 1 97 ? 2.501 -1.995 -40.491 1.00 43.62 97 GLN A N 1
ATOM 730 C CA . GLN A 1 97 ? 1.231 -1.645 -41.144 1.00 43.62 97 GLN A CA 1
ATOM 731 C C . GLN A 1 97 ? 0.888 -2.526 -42.358 1.00 43.62 97 GLN A C 1
ATOM 733 O O . GLN A 1 97 ? -0.278 -2.590 -42.747 1.00 43.62 97 GLN A O 1
ATOM 738 N N . LYS A 1 98 ? 1.868 -3.218 -42.956 1.00 41.94 98 LYS A N 1
ATOM 739 C CA . LYS A 1 98 ? 1.664 -4.078 -44.138 1.00 41.94 98 LYS A CA 1
ATOM 740 C C . LYS A 1 98 ? 1.279 -5.517 -43.796 1.00 41.94 98 LYS A C 1
ATOM 742 O O . LYS A 1 98 ? 1.009 -6.291 -44.714 1.00 41.94 98 LYS A O 1
ATOM 747 N N . ILE A 1 99 ? 1.237 -5.900 -42.517 1.00 43.09 99 ILE A N 1
ATOM 748 C CA . ILE A 1 99 ? 0.798 -7.242 -42.117 1.00 43.09 99 ILE A CA 1
ATOM 749 C C . ILE A 1 99 ? -0.706 -7.358 -42.422 1.00 43.09 99 ILE A C 1
ATOM 751 O O . ILE A 1 99 ? -1.507 -6.626 -41.834 1.00 43.09 99 ILE A O 1
ATOM 755 N N . PRO A 1 100 ? -1.127 -8.238 -43.349 1.00 36.38 100 PRO A N 1
ATOM 756 C CA . PRO A 1 100 ? -2.511 -8.282 -43.792 1.00 36.38 100 PRO A CA 1
ATOM 757 C C . PRO A 1 100 ? -3.431 -8.704 -42.639 1.00 36.38 100 PRO A C 1
ATOM 759 O O . PRO A 1 100 ? -3.321 -9.803 -42.103 1.00 36.38 100 PRO A O 1
ATOM 762 N N . LEU A 1 101 ? -4.406 -7.848 -42.314 1.00 41.56 101 LEU A N 1
ATOM 763 C CA . LEU A 1 101 ? -5.529 -8.081 -41.386 1.00 41.56 101 LEU A CA 1
ATOM 764 C C . LEU A 1 101 ? -6.548 -9.122 -41.909 1.00 41.56 101 LEU A C 1
ATOM 766 O O . LEU A 1 101 ? -7.733 -9.092 -41.577 1.00 41.56 101 LEU A O 1
ATOM 770 N N . GLY A 1 102 ? -6.099 -10.047 -42.754 1.00 45.34 102 GLY A N 1
ATOM 771 C CA . GLY A 1 102 ? -6.915 -11.100 -43.329 1.00 45.34 102 GLY A CA 1
ATOM 772 C C . GLY A 1 102 ? -6.902 -12.342 -42.447 1.00 45.34 102 GLY A C 1
ATOM 773 O O . GLY A 1 102 ? -5.922 -13.075 -42.432 1.00 45.34 102 GLY A O 1
ATOM 774 N N . SER A 1 103 ? -8.036 -12.615 -41.800 1.00 39.22 103 SER A N 1
ATOM 775 C CA . SER A 1 103 ? -8.398 -13.912 -41.209 1.00 39.22 103 SER A CA 1
ATOM 776 C C . SER A 1 103 ? -7.845 -14.244 -39.815 1.00 39.22 103 SER A C 1
ATOM 778 O O . SER A 1 103 ? -7.175 -15.256 -39.627 1.00 39.22 103 SER A O 1
ATOM 780 N N . ILE A 1 104 ? -8.256 -13.492 -38.786 1.00 41.44 104 ILE A N 1
ATOM 781 C CA . ILE A 1 104 ? -8.321 -14.034 -37.414 1.00 41.44 104 ILE A CA 1
ATOM 782 C C . ILE A 1 104 ? -9.669 -13.662 -36.781 1.00 41.44 104 ILE A C 1
ATOM 784 O O . ILE A 1 104 ? -9.794 -12.713 -36.009 1.00 41.44 104 ILE A O 1
ATOM 788 N N . ASN A 1 105 ? -10.700 -14.448 -37.100 1.00 37.56 105 ASN A N 1
ATOM 789 C CA . ASN A 1 105 ? -12.004 -14.421 -36.432 1.00 37.56 105 ASN A CA 1
ATOM 790 C C . ASN A 1 105 ? -11.928 -15.104 -35.055 1.00 37.56 105 ASN A C 1
ATOM 792 O O . ASN A 1 105 ? -12.545 -16.140 -34.819 1.00 37.56 105 ASN A O 1
ATOM 796 N N . SER A 1 106 ? -11.183 -14.518 -34.115 1.00 42.69 106 SER A N 1
ATOM 797 C CA . SER A 1 106 ? -11.357 -14.833 -32.696 1.00 42.69 106 SER A CA 1
ATOM 798 C C . SER A 1 106 ? -11.582 -13.546 -31.905 1.00 42.69 106 SER A C 1
ATOM 800 O O . SER A 1 106 ? -10.704 -12.701 -31.731 1.00 42.69 106 SER A O 1
ATOM 802 N N . PHE A 1 107 ? -12.813 -13.391 -31.420 1.00 40.09 107 PHE A N 1
ATOM 803 C CA . PHE A 1 107 ? -13.316 -12.210 -30.710 1.00 40.09 107 PHE A CA 1
ATOM 804 C C . PHE A 1 107 ? -12.483 -11.847 -29.457 1.00 40.09 107 PHE A C 1
ATOM 806 O O . PHE A 1 107 ? -12.555 -10.724 -28.969 1.00 40.09 107 PHE A O 1
ATOM 813 N N . LYS A 1 108 ? -11.643 -12.771 -28.958 1.00 39.78 108 LYS A N 1
ATOM 814 C CA . LYS A 1 108 ? -10.738 -12.573 -27.813 1.00 39.78 108 LYS A CA 1
ATOM 815 C C . LYS A 1 108 ? -9.386 -11.938 -28.173 1.00 39.78 108 LYS A C 1
ATOM 817 O O . LYS A 1 108 ? -8.838 -11.219 -27.345 1.00 39.78 108 LYS A O 1
ATOM 822 N N . LEU A 1 109 ? -8.869 -12.122 -29.393 1.00 38.16 109 LEU A N 1
ATOM 823 C CA . LEU A 1 109 ? -7.564 -11.568 -29.789 1.00 38.16 109 LEU A CA 1
ATOM 824 C C . LEU A 1 109 ? -7.664 -10.112 -30.275 1.00 38.16 109 LEU A C 1
ATOM 826 O O . LEU A 1 109 ? -6.706 -9.355 -30.158 1.00 38.16 109 LEU A O 1
ATOM 830 N N . SER A 1 110 ? -8.846 -9.682 -30.735 1.00 38.19 110 SER A N 1
ATOM 831 C CA . SER A 1 110 ? -9.099 -8.297 -31.165 1.00 38.19 110 SER A CA 1
ATOM 832 C C . SER A 1 110 ? -8.983 -7.283 -30.019 1.00 38.19 110 SER A C 1
ATOM 834 O O . SER A 1 110 ? -8.557 -6.156 -30.252 1.00 38.19 110 SER A O 1
ATOM 836 N N . TYR A 1 111 ? -9.302 -7.669 -28.778 1.00 41.62 111 TYR A N 1
ATOM 837 C CA . TYR A 1 111 ? -9.150 -6.788 -27.613 1.00 41.62 111 TYR A CA 1
ATOM 838 C C . TYR A 1 111 ? -7.692 -6.670 -27.166 1.00 41.62 111 TYR A C 1
ATOM 840 O O . TYR A 1 111 ? -7.216 -5.553 -26.990 1.00 41.62 111 TYR A O 1
ATOM 848 N N . CYS A 1 112 ? -6.956 -7.784 -27.076 1.00 33.09 112 CYS A N 1
ATOM 849 C CA . CYS A 1 112 ? -5.513 -7.740 -26.823 1.00 33.09 112 CYS A CA 1
ATOM 850 C C . CYS A 1 112 ? -4.779 -6.951 -27.912 1.00 33.09 112 CYS A C 1
ATOM 852 O O . CYS A 1 112 ? -3.959 -6.107 -27.581 1.00 33.09 112 CYS A O 1
ATOM 854 N N . TRP A 1 113 ? -5.130 -7.138 -29.189 1.00 36.62 113 TRP A N 1
ATOM 855 C CA . TRP A 1 113 ? -4.555 -6.378 -30.302 1.00 36.62 113 TRP A CA 1
ATOM 856 C C . TRP A 1 113 ? -4.920 -4.888 -30.260 1.00 36.62 113 TRP A C 1
ATOM 858 O O . TRP A 1 113 ? -4.065 -4.048 -30.488 1.00 36.62 113 TRP A O 1
ATOM 868 N N . LYS A 1 114 ? -6.154 -4.515 -29.893 1.00 36.38 114 LYS A N 1
ATOM 869 C CA . LYS A 1 114 ? -6.551 -3.099 -29.738 1.00 36.38 114 LYS A CA 1
ATOM 870 C C . LYS A 1 114 ? -5.879 -2.401 -28.552 1.00 36.38 114 LYS A C 1
ATOM 872 O O . LYS A 1 114 ? -5.653 -1.199 -28.627 1.00 36.38 114 LYS A O 1
ATOM 877 N N . VAL A 1 115 ? -5.557 -3.136 -27.487 1.00 39.78 115 VAL A N 1
ATOM 878 C CA . VAL A 1 115 ? -4.825 -2.621 -26.316 1.00 39.78 115 VAL A CA 1
ATOM 879 C C . VAL A 1 115 ? -3.313 -2.563 -26.586 1.00 39.78 115 VAL A C 1
ATOM 881 O O . VAL A 1 115 ? -2.671 -1.590 -26.210 1.00 39.78 115 VAL A O 1
ATOM 884 N N . LEU A 1 116 ? -2.747 -3.536 -27.312 1.00 37.91 116 LEU A N 1
ATOM 885 C CA . LEU A 1 116 ? -1.336 -3.540 -27.736 1.00 37.91 116 LEU A CA 1
ATOM 886 C C . LEU A 1 116 ? -1.034 -2.572 -28.893 1.00 37.91 116 LEU A C 1
ATOM 888 O O . LEU A 1 116 ? 0.057 -2.017 -28.940 1.00 37.91 116 LEU A O 1
ATOM 892 N N . CYS A 1 117 ? -1.985 -2.317 -29.797 1.00 34.84 117 CYS A N 1
ATOM 893 C CA . CYS A 1 117 ? -1.882 -1.294 -30.849 1.00 34.84 117 CYS A CA 1
ATOM 894 C C . CYS A 1 117 ? -2.362 0.094 -30.396 1.00 34.84 117 CYS A C 1
ATOM 896 O O . CYS A 1 117 ? -2.385 1.023 -31.199 1.00 34.84 117 CYS A O 1
ATOM 898 N N . PHE A 1 118 ? -2.740 0.264 -29.128 1.00 42.59 118 PHE A N 1
ATOM 899 C CA . PHE A 1 118 ? -3.053 1.573 -28.556 1.00 42.59 118 PHE A CA 1
ATOM 900 C C . PHE A 1 118 ? -1.884 2.578 -28.673 1.00 42.59 118 PHE A C 1
ATOM 902 O O . PHE A 1 118 ? -2.143 3.699 -29.106 1.00 42.59 118 PHE A O 1
ATOM 909 N N . PRO A 1 119 ? -0.605 2.199 -28.441 1.00 41.62 119 PRO A N 1
ATOM 910 C CA . PRO A 1 119 ? 0.540 3.051 -28.788 1.00 41.62 119 PRO A CA 1
ATOM 911 C C . PRO A 1 119 ? 0.623 3.397 -30.285 1.00 41.62 119 PRO A C 1
ATOM 913 O O . PRO A 1 119 ? 1.036 4.496 -30.631 1.00 41.62 119 PRO A O 1
ATOM 916 N N . VAL A 1 120 ? 0.152 2.525 -31.185 1.00 38.22 120 VAL A N 1
ATOM 917 C CA . VAL A 1 120 ? 0.149 2.792 -32.637 1.00 38.22 120 VAL A CA 1
ATOM 918 C C . VAL A 1 120 ? -0.963 3.769 -33.048 1.00 38.22 120 VAL A C 1
ATOM 920 O O . VAL A 1 120 ? -0.801 4.511 -34.006 1.00 38.22 120 VAL A O 1
ATOM 923 N N . ARG A 1 121 ? -2.082 3.835 -32.315 1.00 38.75 121 ARG A N 1
ATOM 924 C CA . ARG A 1 121 ? -3.108 4.883 -32.509 1.00 38.75 121 ARG A CA 1
ATOM 925 C C . ARG A 1 121 ? -2.770 6.207 -31.824 1.00 38.75 121 ARG A C 1
ATOM 927 O O . ARG A 1 121 ? -3.311 7.235 -32.218 1.00 38.75 121 ARG A O 1
ATOM 934 N N . ILE A 1 122 ? -1.870 6.211 -30.841 1.00 44.16 122 ILE A N 1
ATOM 935 C CA . ILE A 1 122 ? -1.296 7.449 -30.293 1.00 44.16 122 ILE A CA 1
ATOM 936 C C . ILE A 1 122 ? -0.471 8.181 -31.368 1.00 44.16 122 ILE A C 1
ATOM 938 O O . ILE A 1 122 ? -0.535 9.405 -31.415 1.00 44.16 122 ILE A O 1
ATOM 942 N N . LEU A 1 123 ? 0.152 7.463 -32.315 1.00 40.31 123 LEU A N 1
ATOM 943 C CA . LEU A 1 123 ? 0.803 8.065 -33.493 1.00 40.31 123 LEU A CA 1
ATOM 944 C C . LEU A 1 123 ? -0.179 8.827 -34.412 1.00 40.31 123 LEU A C 1
ATOM 946 O O . LEU A 1 123 ? 0.208 9.807 -35.046 1.00 40.31 123 LEU A O 1
ATOM 950 N N . GLU A 1 124 ? -1.461 8.436 -34.488 1.00 41.00 124 GLU A N 1
ATOM 951 C CA . GLU A 1 124 ? -2.480 9.231 -35.207 1.00 41.00 124 GLU A CA 1
ATOM 952 C C . GLU A 1 124 ? -2.800 10.538 -34.459 1.00 41.00 124 GLU A C 1
ATOM 954 O O . GLU A 1 124 ? -3.067 11.557 -35.093 1.00 41.00 124 GLU A O 1
ATOM 959 N N . ILE A 1 125 ? -2.733 10.536 -33.121 1.00 41.88 125 ILE A N 1
ATOM 960 C CA . ILE A 1 125 ? -2.912 11.736 -32.288 1.00 41.88 125 ILE A CA 1
ATOM 961 C C . ILE A 1 125 ? -1.678 12.645 -32.375 1.00 41.88 125 ILE A C 1
ATOM 963 O O . ILE A 1 125 ? -1.847 13.860 -32.466 1.00 41.88 125 ILE A O 1
ATOM 967 N N . GLU A 1 126 ? -0.464 12.085 -32.420 1.00 42.56 126 GLU A N 1
ATOM 968 C CA . GLU A 1 126 ? 0.768 12.837 -32.703 1.00 42.56 126 GLU A CA 1
ATOM 969 C C . GLU A 1 126 ? 0.695 13.522 -34.066 1.00 42.56 126 GLU A C 1
ATOM 971 O O . GLU A 1 126 ? 0.862 14.733 -34.119 1.00 42.56 126 GLU A O 1
ATOM 976 N N . ASN A 1 127 ? 0.307 12.812 -35.132 1.00 38.69 127 ASN A N 1
ATOM 977 C CA . ASN A 1 127 ? 0.134 13.403 -36.466 1.00 38.69 127 ASN A CA 1
ATOM 978 C C . ASN A 1 127 ? -0.941 14.507 -36.510 1.00 38.69 127 ASN A C 1
ATOM 980 O O . ASN A 1 127 ? -0.836 15.460 -37.284 1.00 38.69 127 ASN A O 1
ATOM 984 N N . ILE A 1 128 ? -1.993 14.405 -35.688 1.00 40.81 128 ILE A N 1
ATOM 985 C CA . ILE A 1 128 ? -3.001 15.468 -35.559 1.00 40.81 128 ILE A CA 1
ATOM 986 C C . ILE A 1 128 ? -2.416 16.674 -34.811 1.00 40.81 128 ILE A C 1
ATOM 988 O O . ILE A 1 128 ? -2.628 17.802 -35.248 1.00 40.81 128 ILE A O 1
ATOM 992 N N . LEU A 1 129 ? -1.659 16.463 -33.730 1.00 38.72 129 LEU A N 1
ATOM 993 C CA . LEU A 1 129 ? -1.003 17.526 -32.955 1.00 38.72 129 LEU A CA 1
ATOM 994 C C . LEU A 1 129 ? 0.125 18.217 -33.742 1.00 38.72 129 LEU A C 1
ATOM 996 O O . LEU A 1 129 ? 0.274 19.436 -33.656 1.00 38.72 129 LEU A O 1
ATOM 1000 N N . GLU A 1 130 ? 0.845 17.478 -34.585 1.00 41.69 130 GLU A N 1
ATOM 1001 C CA . GLU A 1 130 ? 1.838 18.007 -35.525 1.00 41.69 130 GLU A CA 1
ATOM 1002 C C . GLU A 1 130 ? 1.188 18.936 -36.559 1.00 41.69 130 GLU A C 1
ATOM 1004 O O . GLU A 1 130 ? 1.703 20.016 -36.856 1.00 41.69 130 GLU A O 1
ATOM 1009 N N . LYS A 1 131 ? -0.024 18.591 -37.018 1.00 38.09 131 LYS A N 1
ATOM 1010 C CA . LYS A 1 131 ? -0.837 19.427 -37.917 1.00 38.09 131 LYS A CA 1
ATOM 1011 C C . LYS A 1 131 ? -1.293 20.749 -37.285 1.00 38.09 131 LYS A C 1
ATOM 1013 O O . LYS A 1 131 ? -1.640 21.674 -38.018 1.00 38.09 131 LYS A O 1
ATOM 1018 N N . TYR A 1 132 ? -1.276 20.847 -35.952 1.00 39.59 132 TYR A N 1
ATOM 1019 C CA . TYR A 1 132 ? -1.563 22.065 -35.182 1.00 39.59 132 TYR A CA 1
ATOM 1020 C C . TYR A 1 132 ? -0.300 22.841 -34.748 1.00 39.59 132 TYR A C 1
ATOM 1022 O O . TYR A 1 132 ? -0.412 23.822 -34.014 1.00 39.59 132 TYR A O 1
ATOM 1030 N N . GLY A 1 133 ? 0.890 22.483 -35.247 1.00 31.45 133 GLY A N 1
ATOM 1031 C CA . GLY A 1 133 ? 2.073 23.350 -35.187 1.00 31.45 133 GLY A CA 1
ATOM 1032 C C . GLY A 1 133 ? 2.794 23.417 -33.837 1.00 31.45 133 GLY A C 1
ATOM 1033 O O . GLY A 1 133 ? 3.488 24.397 -33.562 1.00 31.45 133 GLY A O 1
ATOM 1034 N N . THR A 1 134 ? 2.689 22.400 -32.979 1.00 36.16 134 THR A N 1
ATOM 1035 C CA . THR A 1 134 ? 3.483 22.343 -31.741 1.00 36.16 134 THR A CA 1
ATOM 1036 C C . THR A 1 134 ? 4.830 21.658 -31.967 1.00 36.16 134 THR A C 1
ATOM 1038 O O . THR A 1 134 ? 5.021 20.511 -31.584 1.00 36.16 134 THR A O 1
ATOM 1041 N N . HIS A 1 135 ? 5.818 22.387 -32.493 1.00 37.94 135 HIS A N 1
ATOM 1042 C CA . HIS A 1 135 ? 7.226 21.944 -32.540 1.00 37.94 135 HIS A CA 1
ATOM 1043 C C . HIS A 1 135 ? 7.902 21.842 -31.146 1.00 37.94 135 HIS A C 1
ATOM 1045 O O . HIS A 1 135 ? 9.120 21.737 -31.051 1.00 37.94 135 HIS A O 1
ATOM 1051 N N . HIS A 1 136 ? 7.151 21.933 -30.042 1.00 41.53 136 HIS A N 1
ATOM 1052 C CA . HIS A 1 136 ? 7.690 22.021 -28.682 1.00 41.53 136 HIS A CA 1
ATOM 1053 C C . HIS A 1 136 ? 7.077 20.951 -27.771 1.00 41.53 136 HIS A C 1
ATOM 1055 O O . HIS A 1 136 ? 5.974 21.126 -27.261 1.00 41.53 136 HIS A O 1
ATOM 1061 N N . ARG A 1 137 ? 7.835 19.871 -27.538 1.00 59.25 137 ARG A N 1
ATOM 1062 C CA . ARG A 1 137 ? 7.821 18.950 -26.377 1.00 59.25 137 ARG A CA 1
ATOM 1063 C C . ARG A 1 137 ? 6.808 19.279 -25.250 1.00 59.25 137 ARG A C 1
ATOM 1065 O O . ARG A 1 137 ? 7.251 19.743 -24.210 1.00 59.25 137 ARG A O 1
ATOM 1072 N N . LEU A 1 138 ? 5.493 19.063 -25.399 1.00 65.88 138 LEU A N 1
ATOM 1073 C CA . LEU A 1 138 ? 4.425 19.242 -24.371 1.00 65.88 138 LEU A CA 1
ATOM 1074 C C . LEU A 1 138 ? 4.479 20.506 -23.452 1.00 65.88 138 LEU A C 1
ATOM 1076 O O . LEU A 1 138 ? 3.732 20.598 -22.475 1.00 65.88 138 LEU A O 1
ATOM 1080 N N . GLY A 1 139 ? 5.348 21.486 -23.713 1.00 77.38 139 GLY A N 1
ATOM 1081 C CA . GLY A 1 139 ? 5.652 22.620 -22.837 1.00 77.38 139 GLY A CA 1
ATOM 1082 C C . GLY A 1 139 ? 5.859 22.261 -21.354 1.00 77.38 139 GLY A C 1
ATOM 1083 O O . GLY A 1 139 ? 6.449 21.240 -20.993 1.00 77.38 139 GLY A O 1
ATOM 1084 N N . LYS A 1 140 ? 5.321 23.121 -20.479 1.00 79.44 140 LYS A N 1
ATOM 1085 C CA . LYS A 1 140 ? 5.348 22.975 -19.011 1.00 79.44 140 LYS A CA 1
ATOM 1086 C C . LYS A 1 140 ? 4.716 21.674 -18.510 1.00 79.44 140 LYS A C 1
ATOM 1088 O O . LYS A 1 140 ? 5.155 21.130 -17.503 1.00 79.44 140 LYS A O 1
ATOM 1093 N N . ILE A 1 141 ? 3.723 21.144 -19.230 1.00 80.75 141 ILE A N 1
ATOM 1094 C CA . ILE A 1 141 ? 3.059 19.880 -18.881 1.00 80.75 141 ILE A CA 1
ATOM 1095 C C . ILE A 1 141 ? 4.054 18.724 -18.996 1.00 80.75 141 ILE A C 1
ATOM 1097 O O . ILE A 1 141 ? 4.178 17.932 -18.068 1.00 80.75 141 ILE A O 1
ATOM 1101 N N . GLY A 1 142 ? 4.816 18.664 -20.092 1.00 79.94 142 GLY A N 1
ATOM 1102 C CA . GLY A 1 142 ? 5.852 17.647 -20.283 1.00 79.94 142 GLY A CA 1
ATOM 1103 C C . GLY A 1 142 ? 6.942 17.719 -19.214 1.00 79.94 142 GLY A C 1
ATOM 1104 O O . GLY A 1 142 ? 7.400 16.689 -18.725 1.00 79.94 142 GLY A O 1
ATOM 1105 N N . THR A 1 143 ? 7.333 18.929 -18.806 1.00 82.50 143 THR A N 1
ATOM 1106 C CA . THR A 1 143 ? 8.292 19.124 -17.707 1.00 82.50 143 THR A CA 1
ATOM 1107 C C . THR A 1 143 ? 7.721 18.667 -16.366 1.00 82.50 143 THR A C 1
ATOM 1109 O O . THR A 1 143 ? 8.417 17.973 -15.631 1.00 82.50 143 THR A O 1
ATOM 1112 N N . GLY A 1 144 ? 6.448 18.958 -16.081 1.00 84.25 144 GLY A N 1
ATOM 1113 C CA . GLY A 1 144 ? 5.755 18.458 -14.893 1.00 84.25 144 GLY A CA 1
ATOM 1114 C C . GLY A 1 144 ? 5.683 16.928 -14.845 1.00 84.25 144 GLY A C 1
ATOM 1115 O O . GLY A 1 144 ? 6.009 16.340 -13.818 1.00 84.25 144 GLY A O 1
ATOM 1116 N N . ILE A 1 145 ? 5.347 16.279 -15.967 1.00 86.12 145 ILE A N 1
ATOM 1117 C CA . ILE A 1 145 ? 5.327 14.810 -16.095 1.00 86.12 145 ILE A CA 1
ATOM 1118 C C . ILE A 1 145 ? 6.702 14.219 -15.755 1.00 86.12 145 ILE A C 1
ATOM 1120 O O . ILE A 1 145 ? 6.798 13.318 -14.924 1.00 86.12 145 ILE A O 1
ATOM 1124 N N . ARG A 1 146 ? 7.773 14.758 -16.354 1.00 85.12 146 ARG A N 1
ATOM 1125 C CA . ARG A 1 146 ? 9.156 14.312 -16.107 1.00 85.12 146 ARG A CA 1
ATOM 1126 C C . ARG A 1 146 ? 9.618 14.553 -14.672 1.00 85.12 146 ARG A C 1
ATOM 1128 O O . ARG A 1 146 ? 10.414 13.783 -14.149 1.00 85.12 146 ARG A O 1
ATOM 1135 N N . LEU A 1 147 ? 9.168 15.638 -14.046 1.00 87.50 147 LEU A N 1
ATOM 1136 C CA . LEU A 1 147 ? 9.513 15.940 -12.661 1.00 87.50 147 LEU A CA 1
ATOM 1137 C C . LEU A 1 147 ? 8.900 14.904 -11.719 1.00 87.50 147 LEU A C 1
ATOM 1139 O O . LEU A 1 147 ? 9.597 14.380 -10.857 1.00 87.50 147 LEU A O 1
ATOM 1143 N N . TRP A 1 148 ? 7.624 14.576 -11.922 1.00 89.12 148 TRP A N 1
ATOM 1144 C CA . TRP A 1 148 ? 6.941 13.568 -11.121 1.00 89.12 148 TRP A CA 1
ATOM 1145 C C . TRP A 1 148 ? 7.445 12.143 -11.379 1.00 89.12 148 TRP A C 1
ATOM 1147 O O . TRP A 1 148 ? 7.528 11.370 -10.431 1.00 89.12 148 TRP A O 1
ATOM 1157 N N . SER A 1 149 ? 7.810 11.786 -12.616 1.00 86.12 149 SER A N 1
ATOM 1158 C CA . SER A 1 149 ? 8.326 10.439 -12.916 1.00 86.12 149 SER A CA 1
ATOM 1159 C C . SER A 1 149 ? 9.702 10.167 -12.297 1.00 86.12 149 SER A C 1
ATOM 1161 O O . SER A 1 149 ? 10.037 9.021 -12.009 1.00 86.12 149 SER A O 1
ATOM 1163 N N . LYS A 1 150 ? 10.476 11.227 -12.036 1.00 86.19 150 LYS A N 1
ATOM 1164 C CA . LYS A 1 150 ? 11.769 11.172 -11.343 1.00 86.19 150 LYS A CA 1
ATOM 1165 C C . LYS A 1 150 ? 11.659 11.153 -9.815 1.00 86.19 150 LYS A C 1
ATOM 1167 O O . LYS A 1 150 ? 12.692 11.025 -9.158 1.00 86.19 150 LYS A O 1
ATOM 1172 N N . ILE A 1 151 ? 10.463 11.330 -9.242 1.00 87.62 151 ILE A N 1
ATOM 1173 C CA . ILE A 1 151 ? 10.277 11.232 -7.789 1.00 87.62 151 ILE A CA 1
ATOM 1174 C C . ILE A 1 151 ? 10.609 9.808 -7.352 1.00 87.62 151 ILE A C 1
ATOM 1176 O O . ILE A 1 151 ? 10.246 8.840 -8.018 1.00 87.62 151 ILE A O 1
ATOM 1180 N N . ASP A 1 152 ? 11.299 9.701 -6.220 1.00 88.25 152 ASP A N 1
ATOM 1181 C CA . ASP A 1 152 ? 11.636 8.421 -5.619 1.00 88.25 152 ASP A CA 1
ATOM 1182 C C . ASP A 1 152 ? 10.364 7.563 -5.404 1.00 88.25 152 ASP A C 1
ATOM 1184 O O . ASP A 1 152 ? 9.419 8.023 -4.748 1.00 88.25 152 ASP A O 1
ATOM 1188 N N . PRO A 1 153 ? 10.298 6.341 -5.969 1.00 86.12 153 PRO A N 1
ATOM 1189 C CA . PRO A 1 153 ? 9.118 5.491 -5.850 1.00 86.12 153 PRO A CA 1
ATOM 1190 C C . PRO A 1 153 ? 8.784 5.111 -4.405 1.00 86.12 153 PRO A C 1
ATOM 1192 O O . PRO A 1 153 ? 7.602 5.009 -4.077 1.00 86.12 153 PRO A O 1
ATOM 1195 N N . ASP A 1 154 ? 9.786 4.941 -3.536 1.00 85.69 154 ASP A N 1
ATOM 1196 C CA . ASP A 1 154 ? 9.563 4.583 -2.134 1.00 85.69 154 ASP A CA 1
ATOM 1197 C C . ASP A 1 154 ? 8.919 5.755 -1.386 1.00 85.69 154 ASP A C 1
ATOM 1199 O O . ASP A 1 154 ? 7.975 5.553 -0.619 1.00 85.69 154 ASP A O 1
ATOM 1203 N N . LEU A 1 155 ? 9.346 6.992 -1.668 1.00 88.75 155 LEU A N 1
ATOM 1204 C CA . LEU A 1 155 ? 8.696 8.199 -1.154 1.00 88.75 155 LEU A CA 1
ATOM 1205 C C . LEU A 1 155 ? 7.257 8.327 -1.666 1.00 88.75 155 LEU A C 1
ATOM 1207 O O . LEU A 1 155 ? 6.349 8.620 -0.888 1.00 88.75 155 LEU A O 1
ATOM 1211 N N . LEU A 1 156 ? 7.035 8.104 -2.963 1.00 89.25 156 LEU A N 1
ATOM 1212 C CA . LEU A 1 156 ? 5.704 8.170 -3.567 1.00 89.25 156 LEU A CA 1
ATOM 1213 C C . LEU A 1 156 ? 4.758 7.172 -2.887 1.00 89.25 156 LEU A C 1
ATOM 1215 O O . LEU A 1 156 ? 3.664 7.543 -2.455 1.00 89.25 156 LEU A O 1
ATOM 1219 N N . LEU A 1 157 ? 5.196 5.922 -2.730 1.00 86.88 157 LEU A N 1
ATOM 1220 C CA . LEU A 1 157 ? 4.434 4.895 -2.029 1.00 86.88 157 LEU A CA 1
ATOM 1221 C C . LEU A 1 157 ? 4.229 5.265 -0.556 1.00 86.88 157 LEU A C 1
ATOM 1223 O O . LEU A 1 157 ? 3.101 5.207 -0.081 1.00 86.88 157 LEU A O 1
ATOM 1227 N N . ALA A 1 158 ? 5.254 5.727 0.161 1.00 89.06 158 ALA A N 1
ATOM 1228 C CA . ALA A 1 158 ? 5.129 6.120 1.566 1.00 89.06 158 ALA A CA 1
ATOM 1229 C C . ALA A 1 158 ? 4.130 7.270 1.795 1.00 89.06 158 ALA A C 1
ATOM 1231 O O . ALA A 1 158 ? 3.520 7.346 2.861 1.00 89.06 158 ALA A O 1
ATOM 1232 N N . VAL A 1 159 ? 3.932 8.143 0.802 1.00 92.31 159 VAL A N 1
ATOM 1233 C CA . VAL A 1 159 ? 2.944 9.227 0.862 1.00 92.31 159 VAL A CA 1
ATOM 1234 C C . VAL A 1 159 ? 1.532 8.722 0.570 1.00 92.31 159 VAL A C 1
ATOM 1236 O O . VAL A 1 159 ? 0.612 9.042 1.309 1.00 92.31 159 VAL A O 1
ATOM 1239 N N . PHE A 1 160 ? 1.317 7.942 -0.488 1.00 93.81 160 PHE A N 1
ATOM 1240 C CA . PHE A 1 160 ? -0.049 7.598 -0.907 1.00 93.81 160 PHE A CA 1
ATOM 1241 C C . PHE A 1 160 ? -0.592 6.307 -0.285 1.00 93.81 160 PHE A C 1
ATOM 1243 O O . PHE A 1 160 ? -1.796 6.185 -0.045 1.00 93.81 160 PHE A O 1
ATOM 1250 N N . LEU A 1 161 ? 0.280 5.337 -0.025 1.00 92.31 161 LEU A N 1
ATOM 1251 C CA . LEU A 1 161 ? -0.102 3.989 0.376 1.00 92.31 161 LEU A CA 1
ATOM 1252 C C . LEU A 1 161 ? -0.783 3.939 1.754 1.00 92.31 161 LEU A C 1
ATOM 1254 O O . LEU A 1 161 ? -1.814 3.273 1.850 1.00 92.31 161 LEU A O 1
ATOM 1258 N N . PRO A 1 162 ? -0.332 4.670 2.799 1.00 94.88 162 PRO A N 1
ATOM 1259 C CA . PRO A 1 162 ? -1.050 4.698 4.073 1.00 94.88 162 PRO A CA 1
ATOM 1260 C C . PRO A 1 162 ? -2.500 5.155 3.912 1.00 94.88 162 PRO A C 1
ATOM 1262 O O . PRO A 1 162 ? -3.403 4.578 4.514 1.00 94.88 162 PRO A O 1
ATOM 1265 N N . ALA A 1 163 ? -2.744 6.157 3.065 1.00 95.12 163 ALA A N 1
ATOM 1266 C CA . ALA A 1 163 ? -4.085 6.682 2.888 1.00 95.12 163 ALA A CA 1
ATOM 1267 C C . ALA A 1 163 ? -5.015 5.722 2.139 1.00 95.12 163 ALA A C 1
ATOM 1269 O O . ALA A 1 163 ? -6.162 5.544 2.546 1.00 95.12 163 ALA A O 1
ATOM 1270 N N . LEU A 1 164 ? -4.510 5.075 1.086 1.00 93.38 164 LEU A N 1
ATOM 1271 C CA . LEU A 1 164 ? -5.259 4.074 0.325 1.00 93.38 164 LEU A CA 1
ATOM 1272 C C . LEU A 1 164 ? -5.613 2.858 1.184 1.00 93.38 164 LEU A C 1
ATOM 1274 O O . LEU A 1 164 ? -6.766 2.439 1.230 1.00 93.38 164 LEU A O 1
ATOM 1278 N N . LEU A 1 165 ? -4.633 2.325 1.915 1.00 93.62 165 LEU A N 1
ATOM 1279 C CA . LEU A 1 165 ? -4.832 1.145 2.752 1.00 93.62 165 LEU A CA 1
ATOM 1280 C C . LEU A 1 165 ? -5.766 1.421 3.923 1.00 93.62 165 LEU A C 1
ATOM 1282 O O . LEU A 1 165 ? -6.589 0.566 4.259 1.00 93.62 165 LEU A O 1
ATOM 1286 N N . PHE A 1 166 ? -5.632 2.591 4.557 1.00 95.19 166 PHE A N 1
ATOM 1287 C CA . PHE A 1 166 ? -6.510 2.964 5.655 1.00 95.19 166 PHE A CA 1
ATOM 1288 C C . PHE A 1 166 ? -7.951 3.082 5.169 1.00 95.19 166 PHE A C 1
ATOM 1290 O O . PHE A 1 166 ? -8.821 2.464 5.775 1.00 95.19 166 PHE A O 1
ATOM 1297 N N . GLU A 1 167 ? -8.199 3.808 4.072 1.00 93.88 167 GLU A N 1
ATOM 1298 C CA . GLU A 1 167 ? -9.539 3.944 3.495 1.00 93.88 167 GLU A CA 1
ATOM 1299 C C . GLU A 1 167 ? -10.142 2.572 3.187 1.00 93.88 167 GLU A C 1
ATOM 1301 O O . GLU A 1 167 ? -11.204 2.244 3.713 1.00 93.88 167 GLU A O 1
ATOM 1306 N N . SER A 1 168 ? -9.428 1.726 2.441 1.00 91.06 168 SER A N 1
ATOM 1307 C CA . SER A 1 168 ? -9.952 0.422 2.025 1.00 91.06 168 SER A CA 1
ATOM 1308 C C . SER A 1 168 ? -10.245 -0.494 3.215 1.00 91.06 168 SER A C 1
ATOM 1310 O O .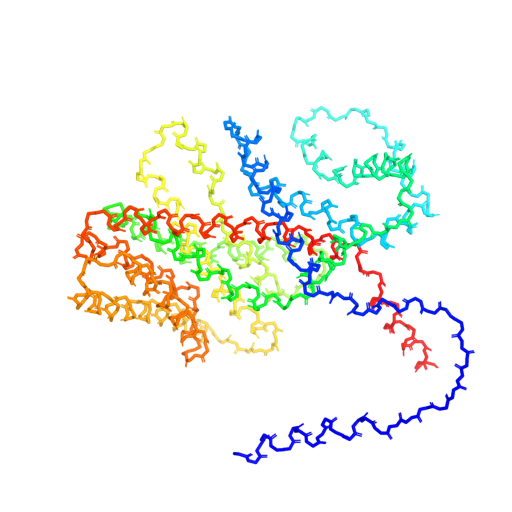 SER A 1 168 ? -11.240 -1.217 3.216 1.00 91.06 168 SER A O 1
ATOM 1312 N N . SER A 1 169 ? -9.426 -0.428 4.268 1.00 92.12 169 SER A N 1
ATOM 1313 C CA . SER A 1 169 ? -9.630 -1.198 5.503 1.00 92.12 169 SER A CA 1
ATOM 1314 C C . SER A 1 169 ? -10.762 -0.646 6.369 1.00 92.12 169 SER A C 1
ATOM 1316 O O . SER A 1 169 ? -11.509 -1.409 6.986 1.00 92.12 169 SER A O 1
ATOM 1318 N N . PHE A 1 170 ? -10.891 0.679 6.429 1.00 91.38 170 PHE A N 1
ATOM 1319 C CA . PHE A 1 170 ? -11.897 1.381 7.218 1.00 91.38 170 PHE A CA 1
ATOM 1320 C C . PHE A 1 170 ? -13.303 1.240 6.617 1.00 91.38 170 PHE A C 1
ATOM 1322 O O . PHE A 1 170 ? -14.273 1.078 7.358 1.00 91.38 170 PHE A O 1
ATOM 1329 N N . SER A 1 171 ? -13.409 1.227 5.286 1.00 87.31 171 SER A N 1
ATOM 1330 C CA . SER A 1 171 ? -14.664 1.128 4.529 1.00 87.31 171 SER A CA 1
ATOM 1331 C C . SER A 1 171 ? -15.359 -0.243 4.629 1.00 87.31 171 SER A C 1
ATOM 1333 O O . SER A 1 171 ? -16.519 -0.387 4.240 1.00 87.31 171 SER A O 1
ATOM 1335 N N . MET A 1 172 ? -14.695 -1.267 5.174 1.00 84.44 172 MET A N 1
ATOM 1336 C CA . MET A 1 172 ? -15.258 -2.616 5.297 1.00 84.44 172 MET A CA 1
ATOM 1337 C C . MET A 1 172 ? -16.374 -2.722 6.357 1.00 84.44 172 MET A C 1
ATOM 1339 O O . MET A 1 172 ? -16.288 -2.158 7.447 1.00 84.44 172 MET A O 1
ATOM 1343 N N . GLU A 1 173 ? -17.409 -3.538 6.099 1.00 82.00 173 GLU A N 1
ATOM 1344 C CA . GLU A 1 173 ? -18.499 -3.792 7.061 1.00 82.00 173 GLU A CA 1
ATOM 1345 C C . GLU A 1 173 ? -18.070 -4.763 8.190 1.00 82.00 173 GLU A C 1
ATOM 1347 O O . GLU A 1 173 ? -17.982 -5.978 7.986 1.00 82.00 173 GLU A O 1
ATOM 1352 N N . ILE A 1 174 ? -17.926 -4.275 9.431 1.00 81.19 174 ILE A N 1
ATOM 1353 C CA . ILE A 1 174 ? -17.473 -5.079 10.590 1.00 81.19 174 ILE A CA 1
ATOM 1354 C C . ILE A 1 174 ? -18.230 -6.397 10.818 1.00 81.19 174 ILE A C 1
ATOM 1356 O O . ILE A 1 174 ? -17.632 -7.423 11.154 1.00 81.19 174 ILE A O 1
ATOM 1360 N N . HIS A 1 175 ? -19.556 -6.402 10.661 1.00 82.56 175 HIS A N 1
ATOM 1361 C CA . HIS A 1 175 ? -20.359 -7.610 10.892 1.00 82.56 175 HIS A CA 1
ATOM 1362 C C . HIS A 1 175 ? -19.990 -8.728 9.914 1.00 82.56 175 HIS A C 1
ATOM 1364 O O . HIS A 1 175 ? -19.990 -9.906 10.275 1.00 82.56 175 HIS A O 1
ATOM 1370 N N . GLN A 1 176 ? -19.642 -8.348 8.685 1.00 83.69 176 GLN A N 1
ATOM 1371 C CA . GLN A 1 176 ? -19.187 -9.273 7.659 1.00 83.69 176 GLN A CA 1
ATOM 1372 C C . GLN A 1 176 ? -17.731 -9.686 7.899 1.00 83.69 176 GLN A C 1
ATOM 1374 O O . GLN A 1 176 ? -17.444 -10.881 7.808 1.00 83.69 176 GLN A O 1
ATOM 1379 N N . ILE A 1 177 ? -16.854 -8.758 8.316 1.00 81.75 177 ILE A N 1
ATOM 1380 C CA . ILE A 1 177 ? -15.461 -9.066 8.696 1.00 81.75 177 ILE A CA 1
ATOM 1381 C C . ILE A 1 177 ? -15.438 -10.161 9.765 1.00 81.75 177 ILE A C 1
ATOM 1383 O O . ILE A 1 177 ? -14.832 -11.206 9.557 1.00 81.75 177 ILE A O 1
ATOM 1387 N N . LYS A 1 178 ? -16.167 -9.999 10.878 1.00 84.31 178 LYS A N 1
ATOM 1388 C CA . LYS A 1 178 ? -16.180 -10.992 11.974 1.00 84.31 178 LYS A CA 1
ATOM 1389 C C . LYS A 1 178 ? -16.621 -12.386 11.522 1.00 84.31 178 LYS A C 1
ATOM 1391 O O . LYS A 1 178 ? -16.166 -13.381 12.075 1.00 84.31 178 LYS A O 1
ATOM 1396 N N . ARG A 1 179 ? -17.508 -12.468 10.526 1.00 85.31 179 ARG A N 1
ATOM 1397 C CA . ARG A 1 179 ? -18.003 -13.739 9.977 1.00 85.31 179 ARG A CA 1
ATOM 1398 C C . ARG A 1 179 ? -17.055 -14.371 8.958 1.00 85.31 179 ARG A C 1
ATOM 1400 O O . ARG A 1 179 ? -17.122 -15.583 8.773 1.00 85.31 179 ARG A O 1
ATOM 1407 N N . CYS A 1 180 ? -16.223 -13.573 8.292 1.00 86.44 180 CYS A N 1
ATOM 1408 C CA . CYS A 1 180 ? -15.429 -14.004 7.139 1.00 86.44 180 CYS A CA 1
ATOM 1409 C C . CYS A 1 180 ? -13.911 -13.930 7.366 1.00 86.44 180 CYS A C 1
ATOM 1411 O O . CYS A 1 180 ? -13.163 -14.430 6.533 1.00 86.44 180 CYS A O 1
ATOM 1413 N N . VAL A 1 181 ? -13.445 -13.381 8.494 1.00 87.94 181 VAL A N 1
ATOM 1414 C CA . VAL A 1 181 ? -12.017 -13.144 8.778 1.00 87.94 181 VAL A CA 1
ATOM 1415 C C . VAL A 1 181 ? -11.163 -14.403 8.638 1.00 87.94 181 VAL A C 1
ATOM 1417 O O . VAL A 1 181 ? -10.071 -14.343 8.088 1.00 87.94 181 VAL A O 1
ATOM 1420 N N . ALA A 1 182 ? -11.677 -15.566 9.047 1.00 90.94 182 ALA A N 1
ATOM 1421 C CA . ALA A 1 182 ? -10.965 -16.832 8.891 1.00 90.94 182 ALA A CA 1
ATOM 1422 C C . ALA A 1 182 ? -10.732 -17.187 7.411 1.00 90.94 182 ALA A C 1
ATOM 1424 O O . ALA A 1 182 ? -9.666 -17.679 7.056 1.00 90.94 182 ALA A O 1
ATOM 1425 N N . GLN A 1 183 ? -11.711 -16.908 6.544 1.00 91.69 183 GLN A N 1
ATOM 1426 C CA . GLN A 1 183 ? -11.602 -17.138 5.101 1.00 91.69 183 GLN A CA 1
ATOM 1427 C C . GLN A 1 183 ? -10.648 -16.128 4.461 1.00 91.69 183 GLN A C 1
ATOM 1429 O O . GLN A 1 183 ? -9.824 -16.515 3.640 1.00 91.69 183 GLN A O 1
ATOM 1434 N N . MET A 1 184 ? -10.720 -14.862 4.883 1.00 89.75 184 MET A N 1
ATOM 1435 C CA . MET A 1 184 ? -9.817 -13.808 4.417 1.00 89.75 184 MET A CA 1
ATOM 1436 C C . MET A 1 184 ? -8.359 -14.134 4.766 1.00 89.75 184 MET A C 1
ATOM 1438 O O . MET A 1 184 ? -7.514 -14.123 3.884 1.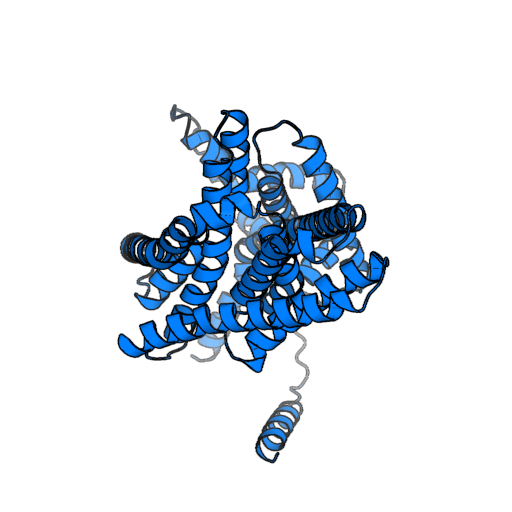00 89.75 184 MET A O 1
ATOM 1442 N N . ILE A 1 185 ? -8.071 -14.530 6.013 1.00 90.38 185 ILE A N 1
ATOM 1443 C CA . ILE A 1 185 ? -6.717 -14.919 6.450 1.00 90.38 185 ILE A CA 1
ATOM 1444 C C . ILE A 1 185 ? -6.222 -16.166 5.705 1.00 90.38 185 ILE A C 1
ATOM 1446 O O . ILE A 1 185 ? -5.051 -16.242 5.337 1.00 90.38 185 ILE A O 1
ATOM 1450 N N . LEU A 1 186 ? -7.096 -17.150 5.470 1.00 92.38 186 LEU A N 1
ATOM 1451 C CA . LEU A 1 186 ? -6.735 -18.370 4.743 1.00 92.38 186 LEU A CA 1
ATOM 1452 C C . LEU A 1 186 ? -6.354 -18.080 3.281 1.00 92.38 186 LEU A C 1
ATOM 1454 O O . LEU A 1 186 ? -5.411 -18.680 2.765 1.00 92.38 186 LEU A O 1
ATOM 1458 N N . LEU A 1 187 ? -7.077 -17.172 2.623 1.00 90.31 187 LEU A N 1
ATOM 1459 C CA . LEU A 1 187 ? -6.797 -16.765 1.246 1.00 90.31 187 LEU A CA 1
ATOM 1460 C C . LEU A 1 187 ? -5.568 -15.847 1.175 1.00 90.31 187 LEU A C 1
ATOM 1462 O O . LEU A 1 187 ? -4.660 -16.104 0.393 1.00 90.31 187 LEU A O 1
ATOM 1466 N N . ALA A 1 188 ? -5.487 -14.846 2.049 1.00 89.19 188 ALA A N 1
ATOM 1467 C CA . ALA A 1 188 ? -4.419 -13.853 2.028 1.00 89.19 188 ALA A CA 1
ATOM 1468 C C . ALA A 1 188 ? -3.067 -14.367 2.545 1.00 89.19 188 ALA A C 1
ATOM 1470 O O . ALA A 1 188 ? -2.031 -13.874 2.128 1.00 89.19 188 ALA A O 1
ATOM 1471 N N . GLY A 1 189 ? -3.040 -15.355 3.443 1.00 89.19 189 GLY A N 1
ATOM 1472 C CA . GLY A 1 189 ? -1.792 -15.954 3.919 1.00 89.19 189 GLY A CA 1
ATOM 1473 C C . GLY A 1 189 ? -1.350 -17.119 3.024 1.00 89.19 189 GLY A C 1
ATOM 1474 O O . GLY A 1 189 ? -0.565 -16.932 2.091 1.00 89.19 189 GLY A O 1
ATOM 1475 N N . PRO A 1 190 ? -1.840 -18.347 3.286 1.00 91.75 190 PRO A N 1
ATOM 1476 C CA . PRO A 1 190 ? -1.509 -19.520 2.479 1.00 91.75 190 PRO A CA 1
ATOM 1477 C C . PRO A 1 190 ? -1.825 -19.375 0.987 1.00 91.75 190 PRO A C 1
ATOM 1479 O O . PRO A 1 190 ? -1.026 -19.818 0.164 1.00 91.75 190 PRO A O 1
ATOM 1482 N N . GLY A 1 191 ? -2.958 -18.764 0.623 1.00 93.00 191 GLY A N 1
ATOM 1483 C CA . GLY A 1 191 ? -3.337 -18.603 -0.784 1.00 93.00 191 GLY A CA 1
ATOM 1484 C C . GLY A 1 191 ? -2.342 -17.747 -1.569 1.00 93.00 191 GLY A C 1
ATOM 1485 O O . GLY A 1 191 ? -1.939 -18.140 -2.663 1.00 93.00 191 GLY A O 1
ATOM 1486 N N . VAL A 1 192 ? -1.848 -16.657 -0.979 1.00 93.81 192 VAL A N 1
ATOM 1487 C CA . VAL A 1 192 ? -0.801 -15.810 -1.575 1.00 93.81 192 VAL A CA 1
ATOM 1488 C C . VAL A 1 192 ? 0.507 -16.569 -1.717 1.00 93.81 192 VAL A C 1
ATOM 1490 O O . VAL A 1 192 ? 1.095 -16.555 -2.791 1.00 93.81 192 VAL A O 1
ATOM 1493 N N . ALA A 1 193 ? 0.927 -17.317 -0.693 1.00 93.25 193 ALA A N 1
ATOM 1494 C CA . ALA A 1 193 ? 2.134 -18.138 -0.779 1.00 93.25 193 ALA A CA 1
ATOM 1495 C C . ALA A 1 193 ? 2.050 -19.177 -1.914 1.00 93.25 193 ALA A C 1
ATOM 1497 O O . ALA A 1 193 ? 3.002 -19.344 -2.680 1.00 93.25 193 ALA A O 1
ATOM 1498 N N . VAL A 1 194 ? 0.900 -19.845 -2.059 1.00 95.44 194 VAL A N 1
ATOM 1499 C CA . VAL A 1 194 ? 0.647 -20.779 -3.166 1.00 95.44 194 VAL A CA 1
ATOM 1500 C C . VAL A 1 194 ? 0.667 -20.043 -4.507 1.00 95.44 194 VAL A C 1
ATOM 1502 O O . VAL A 1 194 ? 1.354 -20.489 -5.424 1.00 95.44 194 VAL A O 1
ATOM 1505 N N . SER A 1 195 ? -0.012 -18.897 -4.613 1.00 94.56 195 SER A N 1
ATOM 1506 C CA . SER A 1 195 ? -0.036 -18.061 -5.820 1.00 94.56 195 SER A CA 1
ATOM 1507 C C . SER A 1 195 ? 1.373 -17.633 -6.240 1.00 94.56 195 SER A C 1
ATOM 1509 O O . SER A 1 195 ? 1.767 -17.846 -7.386 1.00 94.56 195 SER A O 1
ATOM 1511 N N . THR A 1 196 ? 2.187 -17.148 -5.297 1.00 95.81 196 THR A N 1
ATOM 1512 C CA . THR A 1 196 ? 3.583 -16.767 -5.529 1.00 95.81 196 THR A CA 1
ATOM 1513 C C . THR A 1 196 ? 4.416 -17.930 -6.064 1.00 95.81 196 THR A C 1
ATOM 1515 O O . THR A 1 196 ? 5.173 -17.753 -7.019 1.00 95.81 196 THR A O 1
ATOM 1518 N N . VAL A 1 197 ? 4.282 -19.128 -5.485 1.00 95.75 197 VAL A N 1
ATOM 1519 C CA . VAL A 1 197 ? 5.025 -20.315 -5.938 1.00 95.75 197 VAL A CA 1
ATOM 1520 C C . VAL A 1 197 ? 4.567 -20.753 -7.328 1.00 95.75 197 VAL A C 1
ATOM 1522 O O . VAL A 1 197 ? 5.408 -21.008 -8.191 1.00 95.75 197 VAL A O 1
ATOM 1525 N N . CYS A 1 198 ? 3.256 -20.805 -7.572 1.00 96.38 198 CYS A N 1
ATOM 1526 C CA . CYS A 1 198 ? 2.697 -21.170 -8.871 1.00 96.38 198 CYS A CA 1
ATOM 1527 C C . CYS A 1 198 ? 3.123 -20.185 -9.967 1.00 96.38 198 CYS A C 1
ATOM 1529 O O . CYS A 1 198 ? 3.633 -20.611 -11.005 1.00 96.38 198 CYS A O 1
ATOM 1531 N N . LEU A 1 199 ? 2.980 -18.879 -9.729 1.00 95.50 199 LEU A N 1
ATOM 1532 C CA . LEU A 1 199 ? 3.418 -17.839 -10.659 1.00 95.50 199 LEU A CA 1
ATOM 1533 C C . LEU A 1 199 ? 4.931 -17.888 -10.860 1.00 95.50 199 LEU A C 1
ATOM 1535 O O . LEU A 1 199 ? 5.387 -17.902 -11.997 1.00 95.50 199 LEU A O 1
ATOM 1539 N N . GLY A 1 200 ? 5.717 -18.000 -9.789 1.00 95.25 200 GLY A N 1
ATOM 1540 C CA . GLY A 1 200 ? 7.172 -18.108 -9.882 1.00 95.25 200 GLY A CA 1
ATOM 1541 C C . GLY A 1 200 ? 7.628 -19.312 -10.708 1.00 95.25 200 GLY A C 1
ATOM 1542 O O . GLY A 1 200 ? 8.564 -19.192 -11.498 1.00 95.25 200 GLY A O 1
ATOM 1543 N N . PHE A 1 201 ? 6.939 -20.450 -10.594 1.00 95.25 201 PHE A N 1
ATOM 1544 C CA . PHE A 1 201 ? 7.183 -21.620 -11.435 1.00 95.25 201 PHE A CA 1
ATOM 1545 C C . PHE A 1 201 ? 6.874 -21.321 -12.907 1.00 95.25 201 PHE A C 1
ATOM 1547 O O . PHE A 1 201 ? 7.734 -21.512 -13.766 1.00 95.25 201 PHE A O 1
ATOM 1554 N N . VAL A 1 202 ? 5.684 -20.790 -13.205 1.00 95.12 202 VAL A N 1
ATOM 1555 C CA . VAL A 1 202 ? 5.296 -20.419 -14.577 1.00 95.12 202 VAL A CA 1
ATOM 1556 C C . VAL A 1 202 ? 6.310 -19.446 -15.182 1.00 95.12 202 VAL A C 1
ATOM 1558 O O . VAL A 1 202 ? 6.788 -19.675 -16.290 1.00 95.12 202 VAL A O 1
ATOM 1561 N N . LEU A 1 203 ? 6.709 -18.409 -14.445 1.00 93.69 203 LEU A N 1
ATOM 1562 C CA . LEU A 1 203 ? 7.680 -17.408 -14.888 1.00 93.69 203 LEU A CA 1
ATOM 1563 C C . LEU A 1 203 ? 9.053 -18.023 -15.189 1.00 93.69 203 LEU A C 1
ATOM 1565 O O . LEU A 1 203 ? 9.637 -17.731 -16.233 1.00 93.69 203 LEU A O 1
ATOM 1569 N N . LYS A 1 204 ? 9.542 -18.912 -14.314 1.00 92.44 204 LYS A N 1
ATOM 1570 C CA . LYS A 1 204 ? 10.844 -19.582 -14.450 1.00 92.44 204 LYS A CA 1
ATOM 1571 C C . LYS A 1 204 ? 10.952 -20.428 -15.722 1.00 92.44 204 LYS A C 1
ATOM 1573 O O . LYS A 1 204 ? 12.035 -20.497 -16.299 1.00 92.44 204 LYS A O 1
ATOM 1578 N N . PHE A 1 205 ? 9.863 -21.081 -16.130 1.00 92.12 205 PHE A N 1
ATOM 1579 C CA . PHE A 1 205 ? 9.855 -21.983 -17.288 1.00 92.12 205 PHE A CA 1
ATOM 1580 C C . PHE A 1 205 ? 9.342 -21.338 -18.580 1.00 92.12 205 PHE A C 1
ATOM 1582 O O . PHE A 1 205 ? 9.670 -21.823 -19.658 1.00 92.12 205 PHE A O 1
ATOM 1589 N N . THR A 1 206 ? 8.563 -20.257 -18.495 1.00 92.00 206 THR A N 1
ATOM 1590 C CA . THR A 1 206 ? 7.991 -19.595 -19.680 1.00 92.00 206 THR A CA 1
ATOM 1591 C C . THR A 1 206 ? 8.955 -18.583 -20.292 1.00 92.00 206 THR A C 1
ATOM 1593 O O . THR A 1 206 ? 9.046 -18.481 -21.514 1.00 92.00 206 THR A O 1
ATOM 1596 N N . PHE A 1 207 ? 9.679 -17.821 -19.466 1.00 85.69 207 PHE A N 1
ATOM 1597 C CA . PHE A 1 207 ? 10.545 -16.757 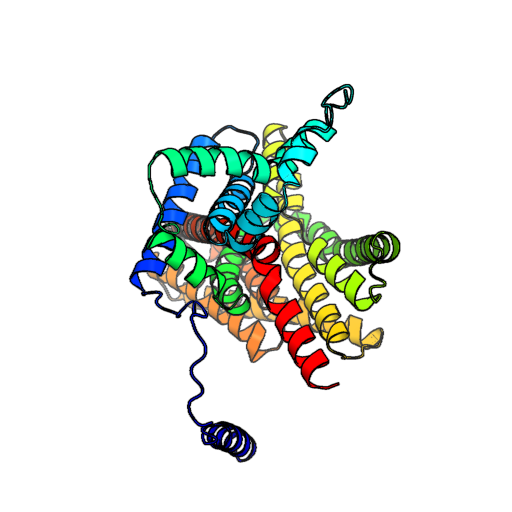-19.964 1.00 85.69 207 PHE A CA 1
ATOM 1598 C C . PHE A 1 207 ? 11.976 -17.249 -20.255 1.00 85.69 207 PHE A C 1
ATOM 1600 O O . PHE A 1 207 ? 12.611 -17.840 -19.379 1.00 85.69 207 PHE A O 1
ATOM 1607 N N . PRO A 1 208 ? 12.556 -16.936 -21.431 1.00 80.38 208 PRO A N 1
ATOM 1608 C CA . PRO A 1 208 ? 13.883 -17.410 -21.843 1.00 80.38 208 PRO A CA 1
ATOM 1609 C C . PRO A 1 208 ? 15.048 -16.618 -21.216 1.00 80.38 208 PRO A C 1
ATOM 1611 O O . PRO A 1 208 ? 16.152 -16.593 -21.751 1.00 80.38 208 PRO A O 1
ATOM 1614 N N . TYR A 1 209 ? 14.826 -15.942 -20.086 1.00 82.44 209 TYR A N 1
ATOM 1615 C CA . TYR A 1 209 ? 15.800 -15.030 -19.473 1.00 82.44 209 TYR A CA 1
ATOM 1616 C C . TYR A 1 209 ? 16.710 -15.696 -18.427 1.00 82.44 209 TYR A C 1
ATOM 1618 O O . TYR A 1 209 ? 17.459 -15.006 -17.739 1.00 82.44 209 TYR A O 1
ATOM 1626 N N . ASN A 1 210 ? 16.644 -17.025 -18.271 1.00 85.44 210 ASN A N 1
ATOM 1627 C CA . ASN A 1 210 ? 17.423 -17.796 -17.289 1.00 85.44 210 ASN A CA 1
ATOM 1628 C C . ASN A 1 210 ? 17.361 -17.237 -15.852 1.00 85.44 210 ASN A C 1
ATOM 1630 O O . ASN A 1 210 ? 18.317 -17.348 -15.083 1.00 85.44 210 ASN A O 1
ATOM 1634 N N . TRP A 1 211 ? 16.221 -16.666 -15.456 1.00 89.12 211 TRP A N 1
ATOM 1635 C CA . TRP A 1 211 ? 16.050 -16.055 -14.137 1.00 89.12 211 TRP A CA 1
ATOM 1636 C C . TRP A 1 211 ? 16.291 -17.034 -12.993 1.00 89.12 211 TRP A C 1
ATOM 1638 O O . TRP A 1 211 ? 15.923 -18.207 -13.061 1.00 89.12 211 TRP A O 1
ATOM 1648 N N . SER A 1 212 ? 16.885 -16.554 -11.901 1.00 92.69 212 SER A N 1
ATOM 1649 C CA . SER A 1 212 ? 17.020 -17.359 -10.686 1.00 92.69 212 SER A CA 1
ATOM 1650 C C . SER A 1 212 ? 15.641 -17.672 -10.082 1.00 92.69 212 SER A C 1
ATOM 1652 O O . SER A 1 212 ? 14.662 -16.957 -10.325 1.00 92.69 212 SER A O 1
ATOM 1654 N N . TRP A 1 213 ? 15.549 -18.721 -9.256 1.00 93.81 213 TRP A N 1
ATOM 1655 C CA . TRP A 1 213 ? 14.323 -19.005 -8.495 1.00 93.81 213 TRP A CA 1
ATOM 1656 C C . TRP A 1 213 ? 13.912 -17.823 -7.616 1.00 93.81 213 TRP A C 1
ATOM 1658 O O . TRP A 1 213 ? 12.735 -17.494 -7.556 1.00 93.81 213 TRP A O 1
ATOM 1668 N N . LYS A 1 214 ? 14.886 -17.134 -7.009 1.00 94.38 214 LYS A N 1
ATOM 1669 C CA . LYS A 1 214 ? 14.654 -15.951 -6.172 1.00 94.38 214 LYS A CA 1
ATOM 1670 C C . LYS A 1 214 ? 13.993 -14.823 -6.966 1.00 94.38 214 LYS A C 1
ATOM 1672 O O . LYS A 1 214 ? 13.008 -14.263 -6.515 1.00 94.38 214 LYS A O 1
ATOM 1677 N N . THR A 1 215 ? 14.489 -14.547 -8.173 1.00 94.06 215 THR A N 1
ATOM 1678 C CA . THR A 1 215 ? 13.933 -13.525 -9.078 1.00 94.06 215 THR A CA 1
ATOM 1679 C C . THR A 1 215 ? 12.535 -13.901 -9.569 1.00 94.06 215 THR A C 1
ATOM 1681 O O . THR A 1 215 ? 11.648 -13.057 -9.629 1.00 94.06 215 THR A O 1
ATOM 1684 N N . SER A 1 216 ? 12.322 -15.179 -9.891 1.00 95.38 216 SER A N 1
ATOM 1685 C CA . SER A 1 216 ? 11.026 -15.656 -10.389 1.00 95.38 216 SER A CA 1
ATOM 1686 C C . SER A 1 216 ? 9.960 -15.620 -9.289 1.00 95.38 216 SER A C 1
ATOM 1688 O O . SER A 1 216 ? 8.839 -15.191 -9.536 1.00 95.38 216 SER A O 1
ATOM 1690 N N . LEU A 1 217 ? 10.318 -16.009 -8.061 1.00 95.62 217 LEU A N 1
ATOM 1691 C CA . LEU A 1 217 ? 9.442 -15.932 -6.888 1.00 95.62 217 LEU A CA 1
ATOM 1692 C C . LEU A 1 217 ? 9.228 -14.491 -6.410 1.00 95.62 217 LEU A C 1
ATOM 1694 O O . LEU A 1 217 ? 8.131 -14.171 -5.971 1.00 95.62 217 LEU A O 1
ATOM 1698 N N . LEU A 1 218 ? 10.225 -13.610 -6.549 1.00 95.88 218 LEU A N 1
ATOM 1699 C CA . LEU A 1 218 ? 10.068 -12.174 -6.308 1.00 95.88 218 LEU A CA 1
ATOM 1700 C C . LEU A 1 218 ? 8.966 -11.590 -7.197 1.00 95.88 218 LEU A C 1
ATOM 1702 O O . LEU A 1 218 ? 8.039 -10.960 -6.694 1.00 95.88 218 LEU A O 1
ATOM 1706 N N . LEU A 1 219 ? 9.038 -11.844 -8.508 1.00 94.88 219 LEU A N 1
ATOM 1707 C CA . LEU A 1 219 ? 8.006 -11.395 -9.440 1.00 94.88 219 LEU A CA 1
ATOM 1708 C C . LEU A 1 219 ? 6.671 -12.114 -9.195 1.00 94.88 219 LEU A C 1
ATOM 1710 O O . LEU A 1 219 ? 5.623 -11.487 -9.277 1.00 94.88 219 LEU A O 1
ATOM 1714 N N . GLY A 1 220 ? 6.692 -13.400 -8.835 1.00 94.94 220 GLY A N 1
ATOM 1715 C CA . GLY A 1 220 ? 5.489 -14.135 -8.440 1.00 94.94 220 GLY A CA 1
ATOM 1716 C C . GLY A 1 220 ? 4.790 -13.539 -7.213 1.00 94.94 220 GLY A C 1
ATOM 1717 O O . GLY A 1 220 ? 3.567 -13.504 -7.181 1.00 94.94 220 GLY A O 1
ATOM 1718 N N . GLY A 1 221 ? 5.550 -13.046 -6.229 1.00 94.56 221 GLY A N 1
ATOM 1719 C CA . GLY A 1 221 ? 5.024 -12.363 -5.043 1.00 94.56 221 GLY A CA 1
ATOM 1720 C C . GLY A 1 221 ? 4.508 -10.958 -5.344 1.00 94.56 221 GLY A C 1
ATOM 1721 O O . GLY A 1 221 ? 3.512 -10.529 -4.776 1.00 94.56 221 GLY A O 1
ATOM 1722 N N . LEU A 1 222 ? 5.136 -10.257 -6.292 1.00 93.44 222 LEU A N 1
ATOM 1723 C CA . LEU A 1 222 ? 4.623 -8.980 -6.789 1.00 93.44 222 LEU A CA 1
ATOM 1724 C C . LEU A 1 222 ? 3.278 -9.160 -7.514 1.00 93.44 222 LEU A C 1
ATOM 1726 O O . LEU A 1 222 ? 2.347 -8.395 -7.297 1.00 93.44 222 LEU A O 1
ATOM 1730 N N . LEU A 1 223 ? 3.174 -10.187 -8.362 1.00 92.75 223 LEU A N 1
ATOM 1731 C CA . LEU A 1 223 ? 1.985 -10.476 -9.170 1.00 92.75 223 LEU A CA 1
ATOM 1732 C C . LEU A 1 223 ? 0.883 -11.222 -8.409 1.00 92.75 223 LEU A C 1
ATOM 1734 O O . LEU A 1 223 ? -0.192 -11.433 -8.968 1.00 92.75 223 LEU A O 1
ATOM 1738 N N . SER A 1 224 ? 1.136 -11.661 -7.172 1.00 92.31 224 SER A N 1
ATOM 1739 C CA . SER A 1 224 ? 0.111 -12.327 -6.372 1.00 92.31 224 SER A CA 1
ATOM 1740 C C . SER A 1 224 ? -0.898 -11.356 -5.770 1.00 92.31 224 SER A C 1
ATOM 1742 O O . SER A 1 224 ? -1.992 -11.812 -5.463 1.00 92.31 224 SER A O 1
ATOM 1744 N N . ALA A 1 225 ? -0.562 -10.066 -5.636 1.00 89.38 225 ALA A N 1
ATOM 1745 C CA . ALA A 1 225 ? -1.500 -9.013 -5.242 1.00 89.38 225 ALA A CA 1
ATOM 1746 C C . ALA A 1 225 ? -2.628 -8.871 -6.280 1.00 89.38 225 ALA A C 1
ATOM 1748 O O . ALA A 1 225 ? -2.383 -8.907 -7.489 1.00 89.38 225 ALA A O 1
ATOM 1749 N N . THR A 1 226 ? -3.869 -8.725 -5.819 1.00 86.06 226 THR A N 1
ATOM 1750 C CA . THR A 1 226 ? -5.065 -8.712 -6.673 1.00 86.06 226 THR A CA 1
ATOM 1751 C C . THR A 1 226 ? -5.903 -7.473 -6.407 1.00 86.06 226 THR A C 1
ATOM 1753 O O . THR A 1 226 ? -6.235 -7.203 -5.263 1.00 86.06 226 THR A O 1
ATOM 1756 N N . ASP A 1 227 ? -6.334 -6.781 -7.464 1.00 81.50 227 ASP A N 1
ATOM 1757 C CA . ASP A 1 227 ? -7.315 -5.693 -7.365 1.00 81.50 227 ASP A CA 1
ATOM 1758 C C . ASP A 1 227 ? -8.708 -6.197 -7.798 1.00 81.50 227 ASP A C 1
ATOM 1760 O O . ASP A 1 227 ? -8.917 -6.530 -8.975 1.00 81.50 227 ASP A O 1
ATOM 1764 N N . PRO A 1 228 ? -9.692 -6.266 -6.883 1.00 80.62 228 PRO A N 1
ATOM 1765 C CA . PRO A 1 228 ? -10.995 -6.822 -7.173 1.00 80.62 228 PRO A CA 1
ATOM 1766 C C . PRO A 1 228 ? -11.991 -5.762 -7.647 1.00 80.62 228 PRO A C 1
ATOM 1768 O O . PRO A 1 228 ? -13.138 -6.123 -7.907 1.00 80.62 228 PRO A O 1
ATOM 1771 N N . VAL A 1 229 ? -11.620 -4.477 -7.764 1.00 77.75 229 VAL A N 1
ATOM 1772 C CA . VAL A 1 229 ? -12.563 -3.364 -7.997 1.00 77.75 229 VAL A CA 1
ATOM 1773 C C . VAL A 1 229 ? -13.491 -3.634 -9.187 1.00 77.75 229 VAL A C 1
ATOM 1775 O O . VAL A 1 229 ? -14.712 -3.490 -9.078 1.00 77.75 229 VAL A O 1
ATOM 1778 N N . ALA A 1 230 ? -12.939 -4.108 -10.307 1.00 76.75 230 ALA A N 1
ATOM 1779 C CA . ALA A 1 230 ? -13.710 -4.448 -11.505 1.00 76.75 230 ALA A CA 1
ATOM 1780 C C . ALA A 1 230 ? -14.677 -5.622 -11.278 1.00 76.75 230 ALA A C 1
ATOM 1782 O O . ALA A 1 230 ? -15.838 -5.596 -11.691 1.00 76.75 230 ALA A O 1
ATOM 1783 N N . VAL A 1 231 ? -14.179 -6.670 -10.620 1.00 82.50 231 VAL A N 1
ATOM 1784 C CA . VAL A 1 231 ? -14.902 -7.926 -10.402 1.00 82.50 231 VAL A CA 1
ATOM 1785 C C . VAL A 1 231 ? -16.021 -7.725 -9.387 1.00 82.50 231 VAL A C 1
ATOM 1787 O O . VAL A 1 231 ? -17.136 -8.195 -9.593 1.00 82.50 231 VAL A O 1
ATOM 1790 N N . VAL A 1 232 ? -15.757 -6.981 -8.315 1.00 81.81 232 VAL A N 1
ATOM 1791 C CA . VAL A 1 232 ? -16.721 -6.655 -7.262 1.00 81.81 232 VAL A CA 1
ATOM 1792 C C . VAL A 1 232 ? -17.862 -5.808 -7.808 1.00 81.81 232 VAL A C 1
ATOM 1794 O O . VAL A 1 232 ? -19.017 -6.087 -7.484 1.00 81.81 232 VAL A O 1
ATOM 1797 N N . ALA A 1 233 ? -17.572 -4.816 -8.657 1.00 77.19 233 ALA A N 1
ATOM 1798 C CA . ALA A 1 233 ? -18.606 -4.022 -9.317 1.00 77.19 233 ALA A CA 1
ATOM 1799 C C . ALA A 1 233 ? -19.541 -4.913 -10.154 1.00 77.19 233 ALA A C 1
ATOM 1801 O O . ALA A 1 233 ? -20.759 -4.862 -9.985 1.00 77.19 233 ALA A O 1
ATOM 1802 N N . LEU A 1 234 ? -18.972 -5.807 -10.970 1.00 82.12 234 LEU A N 1
ATOM 1803 C CA . LEU A 1 234 ? -19.744 -6.743 -11.787 1.00 82.12 234 LEU A CA 1
ATOM 1804 C C . LEU A 1 234 ? -20.556 -7.735 -10.939 1.00 82.12 234 LEU A C 1
ATOM 1806 O O . LEU A 1 234 ? -21.717 -8.005 -11.232 1.00 82.12 234 LEU A O 1
ATOM 1810 N N . LEU A 1 235 ? -19.973 -8.279 -9.870 1.00 84.56 235 LEU A N 1
ATOM 1811 C CA . LEU A 1 235 ? -20.673 -9.202 -8.976 1.00 84.56 235 LEU A CA 1
ATOM 1812 C C . LEU A 1 235 ? -21.862 -8.529 -8.282 1.00 84.56 235 LEU A C 1
ATOM 1814 O O . LEU A 1 235 ? -22.914 -9.152 -8.147 1.00 84.56 235 LEU A O 1
ATOM 1818 N N . LYS A 1 236 ? -21.724 -7.259 -7.880 1.00 80.50 236 LYS A N 1
ATOM 1819 C CA . LYS A 1 236 ? -22.827 -6.475 -7.307 1.00 80.50 236 LYS A CA 1
ATOM 1820 C C . LYS A 1 236 ? -23.958 -6.274 -8.325 1.00 80.50 236 LYS A C 1
ATOM 1822 O O . LYS A 1 236 ? -25.115 -6.461 -7.958 1.00 80.50 236 LYS A O 1
ATOM 1827 N N . GLU A 1 237 ? -23.646 -5.993 -9.594 1.00 82.62 237 GLU A N 1
ATOM 1828 C CA . GLU A 1 237 ? -24.651 -5.923 -10.676 1.00 82.62 237 GLU A CA 1
ATOM 1829 C C . GLU A 1 237 ? -25.390 -7.253 -10.884 1.00 82.62 237 GLU A C 1
ATOM 1831 O O . GLU A 1 237 ? -26.591 -7.267 -11.147 1.00 82.62 237 GLU A O 1
ATOM 1836 N N . LEU A 1 238 ? -24.688 -8.378 -10.728 1.00 87.06 238 LEU A N 1
ATOM 1837 C CA . LEU A 1 238 ? -25.251 -9.726 -10.856 1.00 87.06 238 LEU A CA 1
ATOM 1838 C C . LEU A 1 238 ? -26.033 -10.193 -9.614 1.00 87.06 238 LEU A C 1
ATOM 1840 O O . LEU A 1 238 ? -26.503 -11.329 -9.580 1.00 87.06 238 LEU A O 1
ATOM 1844 N N . GLY A 1 239 ? -26.180 -9.346 -8.590 1.00 86.81 239 GLY A N 1
ATOM 1845 C CA . GLY A 1 239 ? -26.915 -9.677 -7.368 1.00 86.81 239 GLY A CA 1
ATOM 1846 C C . GLY A 1 239 ? -26.139 -10.561 -6.388 1.00 86.81 239 GLY A C 1
ATOM 1847 O O . GLY A 1 239 ? -26.748 -11.288 -5.599 1.00 86.81 239 GLY A O 1
ATOM 1848 N N . ALA A 1 240 ? -24.802 -10.527 -6.415 1.00 87.44 240 ALA A N 1
ATOM 1849 C CA . ALA A 1 240 ? -23.984 -11.242 -5.444 1.00 87.44 240 ALA A CA 1
ATOM 1850 C C . ALA A 1 240 ? -24.313 -10.822 -4.004 1.00 87.44 240 ALA A C 1
ATOM 1852 O O . ALA A 1 240 ? -24.584 -9.659 -3.698 1.00 87.44 240 ALA A O 1
ATOM 1853 N N . SER A 1 241 ? -24.255 -11.790 -3.086 1.00 88.06 241 SER A N 1
ATOM 1854 C CA . SER A 1 241 ? -24.484 -11.514 -1.668 1.00 88.06 241 SER A CA 1
ATOM 1855 C C . SER A 1 241 ? -23.427 -10.555 -1.110 1.00 88.06 241 SER A C 1
ATOM 1857 O O . SER A 1 241 ? -22.244 -10.680 -1.432 1.00 88.06 241 SER A O 1
ATOM 1859 N N . LYS A 1 242 ? -23.827 -9.679 -0.176 1.00 82.88 242 LYS A N 1
ATOM 1860 C CA . LYS A 1 242 ? -22.894 -8.805 0.562 1.00 82.88 242 LYS A CA 1
ATOM 1861 C C . LYS A 1 242 ? -21.725 -9.579 1.173 1.00 82.88 242 LYS A C 1
ATOM 1863 O O . LYS A 1 242 ? -20.599 -9.104 1.156 1.00 82.88 242 LYS A O 1
ATOM 1868 N N . LYS A 1 243 ? -21.987 -10.803 1.648 1.00 85.69 243 LYS A N 1
ATOM 1869 C CA . LYS A 1 243 ? -20.962 -11.700 2.192 1.00 85.69 243 LYS A CA 1
ATOM 1870 C C . LYS A 1 243 ? -19.870 -12.008 1.160 1.00 85.69 243 LYS A C 1
ATOM 1872 O O . LYS A 1 243 ? -18.696 -11.943 1.499 1.00 85.69 243 LYS A O 1
ATOM 1877 N N . LEU A 1 244 ? -20.246 -12.337 -0.078 1.00 87.12 244 LEU A N 1
ATOM 1878 C CA . LEU A 1 244 ? -19.285 -12.637 -1.143 1.00 87.12 244 LEU A CA 1
ATOM 1879 C C . LEU A 1 244 ? -18.470 -11.396 -1.521 1.00 87.12 244 LEU A C 1
ATOM 1881 O O . LEU A 1 244 ? -17.256 -11.500 -1.651 1.00 87.12 244 LEU A O 1
ATOM 1885 N N . SER A 1 245 ? -19.112 -10.229 -1.630 1.00 86.25 245 SER A N 1
ATOM 1886 C CA . SER A 1 245 ? -18.398 -8.971 -1.881 1.00 86.25 245 SER A CA 1
ATOM 1887 C C . SER A 1 245 ? -17.383 -8.669 -0.781 1.00 86.25 245 SER A C 1
ATOM 1889 O O . SER A 1 245 ? -16.232 -8.413 -1.103 1.00 86.25 245 SER A O 1
ATOM 1891 N N . THR A 1 246 ? -17.756 -8.795 0.499 1.00 86.12 246 THR A N 1
ATOM 1892 C CA . THR A 1 246 ? -16.814 -8.560 1.604 1.00 86.12 246 THR A CA 1
ATOM 1893 C C . THR A 1 246 ? -15.675 -9.576 1.639 1.00 86.12 246 THR A C 1
ATOM 1895 O O . THR A 1 246 ? -14.557 -9.207 1.978 1.00 86.12 246 THR A O 1
ATOM 1898 N N . ILE A 1 247 ? -15.927 -10.848 1.302 1.00 88.38 247 ILE A N 1
ATOM 1899 C CA . ILE A 1 247 ? -14.855 -11.852 1.223 1.00 88.38 247 ILE A CA 1
ATOM 1900 C C . ILE A 1 247 ? -13.842 -11.461 0.151 1.00 88.38 247 ILE A C 1
ATOM 1902 O O . ILE A 1 247 ? -12.652 -11.532 0.418 1.00 88.38 247 ILE A O 1
ATOM 1906 N N . ILE A 1 248 ? -14.303 -11.049 -1.031 1.00 89.19 248 ILE A N 1
ATOM 1907 C CA . ILE A 1 248 ? -13.423 -10.695 -2.150 1.00 89.19 248 ILE A CA 1
ATOM 1908 C C . ILE A 1 248 ? -12.677 -9.383 -1.866 1.00 89.19 248 ILE A C 1
ATOM 1910 O O . ILE A 1 248 ? -11.463 -9.336 -2.011 1.00 89.19 248 ILE A O 1
ATOM 1914 N N . GLU A 1 249 ? -13.377 -8.340 -1.407 1.00 87.69 249 GLU A N 1
ATOM 1915 C CA . GLU A 1 249 ? -12.758 -7.062 -1.016 1.00 87.69 249 GLU A CA 1
ATOM 1916 C C . GLU A 1 249 ? -11.721 -7.275 0.102 1.00 87.69 249 GLU A C 1
ATOM 1918 O O . GLU A 1 249 ? -10.607 -6.761 0.041 1.00 87.69 249 GLU A O 1
ATOM 1923 N N . GLY A 1 250 ? -12.070 -8.083 1.106 1.00 89.00 250 GLY A N 1
ATOM 1924 C CA . GLY A 1 250 ? -11.203 -8.381 2.239 1.00 89.00 250 GLY A CA 1
ATOM 1925 C C . GLY A 1 250 ? -10.016 -9.282 1.910 1.00 89.00 250 GLY A C 1
ATOM 1926 O O . GLY A 1 250 ? -8.940 -9.088 2.469 1.00 89.00 250 GLY A O 1
ATOM 1927 N N . GLU A 1 251 ? -10.203 -10.265 1.028 1.00 89.62 251 GLU A N 1
ATOM 1928 C CA . GLU A 1 251 ? -9.121 -11.107 0.519 1.00 89.62 251 GLU A CA 1
ATOM 1929 C C . GLU A 1 251 ? -8.085 -10.255 -0.196 1.00 89.62 251 GLU A C 1
ATOM 1931 O O . GLU A 1 251 ? -6.917 -10.319 0.165 1.00 89.62 251 GLU A O 1
ATOM 1936 N N . SER A 1 252 ? -8.517 -9.408 -1.124 1.00 90.25 252 SER A N 1
ATOM 1937 C CA . SER A 1 252 ? -7.610 -8.591 -1.918 1.00 90.25 252 SER A CA 1
ATOM 1938 C C . SER A 1 252 ? -6.866 -7.552 -1.079 1.00 90.25 252 SER A C 1
ATOM 1940 O O . SER A 1 252 ? -5.653 -7.423 -1.201 1.00 90.25 252 SER A O 1
ATOM 1942 N N . LEU A 1 253 ? -7.547 -6.899 -0.131 1.00 90.00 253 LEU A N 1
ATOM 1943 C CA . LEU A 1 253 ? -6.905 -5.974 0.806 1.00 90.00 253 LEU A CA 1
ATOM 1944 C C . LEU A 1 253 ? -5.830 -6.662 1.671 1.00 90.00 253 LEU A C 1
ATOM 1946 O O . LEU A 1 253 ? -4.729 -6.140 1.846 1.00 90.00 253 LEU A O 1
ATOM 1950 N N . MET A 1 254 ? -6.134 -7.839 2.232 1.00 90.88 254 MET A N 1
ATOM 1951 C CA . MET A 1 254 ? -5.160 -8.597 3.029 1.00 90.88 254 MET A CA 1
ATOM 1952 C C . MET A 1 254 ? -4.045 -9.202 2.170 1.00 90.88 254 MET A C 1
ATOM 1954 O O . MET A 1 254 ? -2.910 -9.351 2.638 1.00 90.88 254 MET A O 1
ATOM 1958 N N . ASN A 1 255 ? -4.365 -9.561 0.929 1.00 92.81 255 ASN A N 1
ATOM 1959 C CA . ASN A 1 255 ? -3.422 -10.045 -0.060 1.00 92.81 255 ASN A CA 1
ATOM 1960 C C . ASN A 1 255 ? -2.401 -8.956 -0.402 1.00 92.81 255 ASN A C 1
ATOM 1962 O O . ASN A 1 255 ? -1.217 -9.237 -0.290 1.00 92.81 255 ASN A O 1
ATOM 1966 N N . ASP A 1 256 ? -2.807 -7.710 -0.665 1.00 90.69 256 ASP A N 1
ATOM 1967 C CA . ASP A 1 256 ? -1.877 -6.589 -0.894 1.00 90.69 256 ASP A CA 1
ATOM 1968 C C . ASP A 1 256 ? -0.859 -6.449 0.249 1.00 90.69 256 ASP A C 1
ATOM 1970 O O . ASP A 1 256 ? 0.354 -6.345 0.034 1.00 90.69 256 ASP A O 1
ATOM 1974 N N . GLY A 1 257 ? -1.346 -6.542 1.491 1.00 90.31 257 GLY A N 1
ATOM 1975 C CA . GLY A 1 257 ? -0.509 -6.536 2.687 1.00 90.31 257 GLY A CA 1
ATOM 1976 C C . GLY A 1 257 ? 0.434 -7.737 2.803 1.00 90.31 257 GLY A C 1
ATOM 1977 O O . GLY A 1 257 ? 1.568 -7.595 3.262 1.00 90.31 257 GLY A O 1
ATOM 1978 N N . THR A 1 258 ? 0.008 -8.926 2.386 1.00 92.75 258 THR A N 1
ATOM 1979 C CA . THR A 1 258 ? 0.838 -10.138 2.469 1.00 92.75 258 THR A CA 1
ATOM 1980 C C . THR A 1 258 ? 1.826 -10.229 1.306 1.00 92.75 258 THR A C 1
ATOM 1982 O O . THR A 1 258 ? 2.988 -10.591 1.505 1.00 92.75 258 THR A O 1
ATOM 1985 N N . ALA A 1 259 ? 1.412 -9.827 0.108 1.00 93.69 259 ALA A N 1
ATOM 1986 C CA . ALA A 1 259 ? 2.218 -9.770 -1.100 1.00 93.69 259 ALA A CA 1
ATOM 1987 C C . ALA A 1 259 ? 3.442 -8.870 -0.910 1.00 93.69 259 ALA A C 1
ATOM 1989 O O . ALA A 1 259 ? 4.545 -9.288 -1.252 1.00 93.69 259 ALA A O 1
ATOM 1990 N N . ILE A 1 260 ? 3.309 -7.700 -0.267 1.00 91.75 260 ILE A N 1
ATOM 1991 C CA . ILE A 1 260 ? 4.474 -6.844 0.020 1.00 91.75 260 ILE A CA 1
ATOM 1992 C C . ILE A 1 260 ? 5.462 -7.493 1.006 1.00 91.75 260 ILE A C 1
ATOM 1994 O O . ILE A 1 260 ? 6.677 -7.315 0.882 1.00 91.75 260 ILE A O 1
ATOM 1998 N N . VAL A 1 261 ? 4.982 -8.297 1.962 1.00 94.56 261 VAL A N 1
ATOM 1999 C CA . VAL A 1 261 ? 5.854 -9.048 2.882 1.00 94.56 261 VAL A CA 1
ATOM 2000 C C . VAL A 1 261 ? 6.612 -10.137 2.129 1.00 94.56 261 VAL A C 1
ATOM 2002 O O . VAL A 1 261 ? 7.827 -10.278 2.298 1.00 94.56 261 VAL A O 1
ATOM 2005 N N . VAL A 1 262 ? 5.915 -10.875 1.263 1.00 95.19 262 VAL A N 1
ATOM 2006 C CA . VAL A 1 262 ? 6.509 -11.912 0.411 1.00 95.19 262 VAL A CA 1
ATOM 2007 C C . VAL A 1 262 ? 7.506 -11.302 -0.581 1.00 95.19 262 VAL A C 1
ATOM 2009 O O . VAL A 1 262 ? 8.620 -11.808 -0.722 1.00 95.19 262 VAL A O 1
ATOM 2012 N N . TYR A 1 263 ? 7.155 -10.177 -1.205 1.00 94.38 263 TYR A N 1
ATOM 2013 C CA . TYR A 1 263 ? 8.041 -9.389 -2.059 1.00 94.38 263 TYR A CA 1
ATOM 2014 C C . TYR A 1 263 ? 9.309 -8.987 -1.304 1.00 94.38 263 TYR A C 1
ATOM 2016 O O . TYR A 1 263 ? 10.410 -9.272 -1.766 1.00 94.38 263 TYR A O 1
ATOM 2024 N N . THR A 1 264 ? 9.175 -8.408 -0.107 1.00 92.94 264 THR A N 1
ATOM 2025 C CA . THR A 1 264 ? 10.322 -7.959 0.700 1.00 92.94 264 THR A CA 1
ATOM 2026 C C . THR A 1 264 ? 11.262 -9.116 1.049 1.00 92.94 264 THR A C 1
ATOM 2028 O O . THR A 1 264 ? 12.482 -8.964 0.970 1.00 92.94 264 THR A O 1
ATOM 2031 N N . LEU A 1 265 ? 10.715 -10.289 1.392 1.00 95.50 265 LEU A N 1
ATOM 2032 C CA . LEU A 1 265 ? 11.498 -11.499 1.654 1.00 95.50 265 LEU A CA 1
ATOM 2033 C C . LEU A 1 265 ? 12.357 -11.881 0.441 1.00 95.50 265 LEU A C 1
ATOM 2035 O O . LEU A 1 265 ? 13.573 -12.044 0.560 1.00 95.50 265 LEU A O 1
ATOM 2039 N N . PHE A 1 266 ? 11.737 -12.032 -0.732 1.00 95.94 266 PHE A N 1
ATOM 2040 C CA . PHE A 1 266 ? 12.465 -12.439 -1.932 1.00 95.94 266 PHE A CA 1
ATOM 2041 C C . PHE A 1 266 ? 13.389 -11.337 -2.454 1.00 95.94 266 PHE A C 1
ATOM 2043 O O . PHE A 1 266 ? 14.456 -11.649 -2.980 1.00 95.94 266 PHE A O 1
ATOM 2050 N N . TYR A 1 267 ? 13.039 -10.067 -2.255 1.00 94.81 267 TYR A N 1
ATOM 2051 C CA . TYR A 1 267 ? 13.865 -8.926 -2.636 1.00 94.81 267 TYR A CA 1
ATOM 2052 C C . TYR A 1 267 ? 15.196 -8.961 -1.880 1.00 94.81 267 TYR A C 1
ATOM 2054 O O . TYR A 1 267 ? 16.262 -8.944 -2.495 1.00 94.81 267 TYR A O 1
ATOM 2062 N N . ARG A 1 268 ? 15.148 -9.170 -0.559 1.00 94.50 268 ARG A N 1
ATOM 2063 C CA . ARG A 1 268 ? 16.345 -9.382 0.270 1.00 94.50 268 ARG A CA 1
ATOM 2064 C C . ARG A 1 268 ? 17.167 -10.590 -0.177 1.00 94.50 268 ARG A C 1
ATOM 2066 O O . ARG A 1 268 ? 18.391 -10.510 -0.275 1.00 94.50 268 ARG A O 1
ATOM 2073 N N . MET A 1 269 ? 16.511 -11.700 -0.527 1.00 95.12 269 MET A N 1
ATOM 2074 C CA . MET A 1 269 ? 17.211 -12.878 -1.055 1.00 95.12 269 MET A CA 1
ATOM 2075 C C . MET A 1 269 ? 17.925 -12.608 -2.385 1.00 95.12 269 MET A C 1
ATOM 2077 O O . MET A 1 269 ? 18.993 -13.185 -2.629 1.00 95.12 269 MET A O 1
ATOM 2081 N N . VAL A 1 270 ? 17.328 -11.787 -3.257 1.00 95.31 270 VAL A N 1
ATOM 2082 C CA . VAL A 1 270 ? 17.918 -11.353 -4.533 1.00 95.31 270 VAL A CA 1
ATOM 2083 C C . VAL A 1 270 ? 19.115 -10.431 -4.293 1.00 95.31 270 VAL A C 1
ATOM 2085 O O . VAL A 1 270 ? 20.121 -10.591 -4.977 1.00 95.31 270 VAL A O 1
ATOM 2088 N N . LEU A 1 271 ? 19.058 -9.556 -3.282 1.00 94.69 271 LEU A N 1
ATOM 2089 C CA . LEU A 1 271 ? 20.180 -8.700 -2.867 1.00 94.69 271 LEU A CA 1
ATOM 2090 C C . LEU A 1 271 ? 21.352 -9.463 -2.220 1.00 94.69 271 LEU A C 1
ATOM 2092 O O . LEU A 1 271 ? 22.413 -8.885 -2.003 1.00 94.69 271 LEU A O 1
ATOM 2096 N N . GLY A 1 272 ? 21.191 -10.761 -1.951 1.00 91.81 272 GLY A N 1
ATOM 2097 C CA . GLY A 1 272 ? 22.268 -11.643 -1.494 1.00 91.81 272 GLY A CA 1
ATOM 2098 C C . GLY A 1 272 ? 22.074 -12.219 -0.094 1.00 91.81 272 GLY A C 1
ATOM 2099 O O . GLY A 1 272 ? 22.867 -13.069 0.310 1.00 91.81 272 GLY A O 1
ATOM 2100 N N . GLU A 1 273 ? 21.014 -11.840 0.626 1.00 93.00 273 GLU A N 1
ATOM 2101 C CA . GLU A 1 273 ? 20.705 -12.446 1.923 1.00 93.00 273 GLU A CA 1
ATOM 2102 C C . GLU A 1 273 ? 20.335 -13.932 1.766 1.00 93.00 273 GLU A C 1
ATOM 2104 O O . GLU A 1 273 ? 19.683 -14.358 0.802 1.00 93.00 273 GLU A O 1
ATOM 2109 N N . THR A 1 274 ? 20.759 -14.754 2.725 1.00 90.81 274 THR A N 1
ATOM 2110 C CA . THR A 1 274 ? 20.462 -16.187 2.755 1.00 90.81 274 THR A CA 1
ATOM 2111 C C . THR A 1 274 ? 19.481 -16.492 3.875 1.00 90.81 274 THR A C 1
ATOM 2113 O O . THR A 1 274 ? 19.666 -16.106 5.026 1.00 90.81 274 THR A O 1
ATOM 2116 N N . PHE A 1 275 ? 18.414 -17.210 3.533 1.00 90.69 275 PHE A N 1
ATOM 2117 C CA . PHE A 1 275 ? 17.389 -17.612 4.485 1.00 90.69 275 PHE A CA 1
ATOM 2118 C C . PHE A 1 275 ? 17.244 -19.129 4.466 1.00 90.69 275 PHE A C 1
ATOM 2120 O O . PHE A 1 275 ? 16.981 -19.731 3.427 1.00 90.69 275 PHE A O 1
ATOM 2127 N N . ASN A 1 276 ? 17.368 -19.739 5.640 1.00 93.25 276 ASN A N 1
ATOM 2128 C CA . ASN A 1 276 ? 16.956 -21.124 5.853 1.00 93.25 276 ASN A CA 1
ATOM 2129 C C . ASN A 1 276 ? 15.430 -21.194 6.016 1.00 93.25 276 ASN A C 1
ATOM 2131 O O . ASN A 1 276 ? 14.804 -20.202 6.384 1.00 93.25 276 ASN A O 1
ATOM 2135 N N . TRP A 1 277 ? 14.826 -22.374 5.845 1.00 90.62 277 TRP A N 1
ATOM 2136 C CA . TRP A 1 277 ? 13.373 -22.569 6.000 1.00 90.62 277 TRP A CA 1
ATOM 2137 C C . TRP A 1 277 ? 12.802 -21.996 7.306 1.00 90.62 277 TRP A C 1
ATOM 2139 O O . TRP A 1 277 ? 11.785 -21.307 7.294 1.00 90.62 277 TRP A O 1
ATOM 2149 N N . ILE A 1 278 ? 13.495 -22.206 8.428 1.00 94.06 278 ILE A N 1
ATOM 2150 C CA . ILE A 1 278 ? 13.094 -21.660 9.731 1.00 94.06 278 ILE A CA 1
ATOM 2151 C C . ILE A 1 278 ? 13.183 -20.126 9.737 1.00 94.06 278 ILE A C 1
ATOM 2153 O O . ILE A 1 278 ? 12.313 -19.463 10.295 1.00 94.06 278 ILE A O 1
ATOM 2157 N N . ALA A 1 279 ? 14.208 -19.552 9.100 1.00 93.94 279 ALA A N 1
ATOM 2158 C CA . ALA A 1 279 ? 14.375 -18.104 9.002 1.00 93.94 279 ALA A CA 1
ATOM 2159 C C . ALA A 1 279 ? 13.285 -17.465 8.131 1.00 93.94 279 ALA A C 1
ATOM 2161 O O . ALA A 1 279 ? 12.811 -16.389 8.474 1.00 93.94 279 ALA A O 1
ATOM 2162 N N . ILE A 1 280 ? 12.842 -18.143 7.066 1.00 93.44 280 ILE A N 1
ATOM 2163 C CA . ILE A 1 280 ? 11.710 -17.704 6.237 1.00 93.44 280 ILE A CA 1
ATOM 2164 C C . ILE A 1 280 ? 10.435 -17.638 7.077 1.00 93.44 280 ILE A C 1
ATOM 2166 O O . ILE A 1 280 ? 9.791 -16.596 7.132 1.00 93.44 280 ILE A O 1
ATOM 2170 N N . ILE A 1 281 ? 10.090 -18.729 7.769 1.00 93.25 281 ILE A N 1
ATOM 2171 C CA . ILE A 1 281 ? 8.879 -18.782 8.602 1.00 93.25 281 ILE A CA 1
ATOM 2172 C C . ILE A 1 281 ? 8.949 -17.722 9.704 1.00 93.25 281 ILE A C 1
ATOM 2174 O O . ILE A 1 281 ? 7.979 -17.002 9.926 1.00 93.25 281 ILE A O 1
ATOM 2178 N N . LYS A 1 282 ? 10.108 -17.584 10.359 1.00 93.94 282 LYS A N 1
ATOM 2179 C CA . LYS A 1 282 ? 10.327 -16.562 11.386 1.00 93.94 282 LYS A CA 1
ATOM 2180 C C . LYS A 1 282 ? 10.172 -15.152 10.819 1.00 93.94 282 LYS A C 1
ATOM 2182 O O . LYS A 1 282 ? 9.509 -14.340 11.451 1.00 93.94 282 LYS A O 1
ATOM 2187 N N . PHE A 1 283 ? 10.740 -14.871 9.647 1.00 93.81 283 PHE A N 1
ATOM 2188 C CA . PHE A 1 283 ? 10.622 -13.575 8.982 1.00 93.81 283 PHE A CA 1
ATOM 2189 C C . PHE A 1 283 ? 9.163 -13.258 8.651 1.00 93.81 283 PHE A C 1
ATOM 2191 O O . PHE A 1 283 ? 8.658 -12.221 9.067 1.00 93.81 283 PHE A O 1
ATOM 2198 N N . LEU A 1 284 ? 8.460 -14.176 7.980 1.00 93.50 284 LEU A N 1
ATOM 2199 C CA . LEU A 1 284 ? 7.055 -13.993 7.611 1.00 93.50 284 LEU A CA 1
ATOM 2200 C C . LEU A 1 284 ? 6.173 -13.789 8.848 1.00 93.50 284 LEU A C 1
ATOM 2202 O O . LEU A 1 284 ? 5.357 -12.870 8.871 1.00 93.50 284 LEU A O 1
ATOM 2206 N N . ALA A 1 285 ? 6.366 -14.598 9.893 1.00 93.06 285 ALA A N 1
ATOM 2207 C CA . ALA A 1 285 ? 5.615 -14.474 11.137 1.00 93.06 285 ALA A CA 1
ATOM 2208 C C . ALA A 1 285 ? 5.922 -13.158 11.864 1.00 93.06 285 ALA A C 1
ATOM 2210 O O . ALA A 1 285 ? 4.998 -12.470 12.283 1.00 93.06 285 ALA A O 1
ATOM 2211 N N . GLN A 1 286 ? 7.196 -12.778 11.987 1.00 93.94 286 GLN A N 1
ATOM 2212 C CA . GLN A 1 286 ? 7.612 -11.555 12.677 1.00 93.94 286 GLN A CA 1
ATOM 2213 C C . GLN A 1 286 ? 7.115 -10.302 11.951 1.00 93.94 286 GLN A C 1
ATOM 2215 O O . GLN A 1 286 ? 6.531 -9.427 12.585 1.00 93.94 286 GLN A O 1
ATOM 2220 N N . VAL A 1 287 ? 7.313 -10.221 10.634 1.00 94.12 287 VAL A N 1
ATOM 2221 C CA . VAL A 1 287 ? 6.925 -9.050 9.837 1.00 94.12 287 VAL A CA 1
ATOM 2222 C C . VAL A 1 287 ? 5.404 -8.921 9.751 1.00 94.12 287 VAL A C 1
ATOM 2224 O O . VAL A 1 287 ? 4.895 -7.804 9.824 1.00 94.12 287 VAL A O 1
ATOM 2227 N N . SER A 1 288 ? 4.671 -10.036 9.655 1.00 93.69 288 SER A N 1
ATOM 2228 C CA . SER A 1 288 ? 3.205 -10.005 9.558 1.00 93.69 288 SER A CA 1
ATOM 2229 C C . SER A 1 288 ? 2.539 -9.795 10.918 1.00 93.69 288 SER A C 1
ATOM 2231 O O . SER A 1 288 ? 1.772 -8.854 11.092 1.00 93.69 288 SER A O 1
ATOM 2233 N N . LEU A 1 289 ? 2.843 -10.633 11.917 1.00 94.56 289 LEU A N 1
ATOM 2234 C CA . LEU A 1 289 ? 2.217 -10.535 13.243 1.00 94.56 289 LEU A CA 1
ATOM 2235 C C . LEU A 1 289 ? 2.690 -9.298 14.008 1.00 94.56 289 LEU A C 1
ATOM 2237 O O . LEU A 1 289 ? 1.901 -8.699 14.734 1.00 94.56 289 LEU A O 1
ATOM 2241 N N . GLY A 1 290 ? 3.950 -8.890 13.825 1.00 95.56 290 GLY A N 1
ATOM 2242 C CA . GLY A 1 290 ? 4.469 -7.643 14.381 1.00 95.56 290 GLY A CA 1
ATOM 2243 C C . GLY A 1 290 ? 3.734 -6.426 13.820 1.00 95.56 290 GLY A C 1
ATOM 2244 O O . GLY A 1 290 ? 3.312 -5.572 14.593 1.00 95.56 290 GLY A O 1
ATOM 2245 N N . ALA A 1 291 ? 3.486 -6.390 12.507 1.00 96.50 291 ALA A N 1
ATOM 2246 C CA . ALA A 1 291 ? 2.697 -5.329 11.882 1.00 96.50 291 ALA A CA 1
ATOM 2247 C C . ALA A 1 291 ? 1.252 -5.286 12.405 1.00 96.50 291 ALA A C 1
ATOM 2249 O O . ALA A 1 291 ? 0.762 -4.224 12.788 1.00 96.50 291 ALA A O 1
ATOM 2250 N N . VAL A 1 292 ? 0.585 -6.444 12.503 1.00 95.50 292 VAL A N 1
ATOM 2251 C CA . VAL A 1 292 ? -0.770 -6.533 13.078 1.00 95.50 292 VAL A CA 1
ATOM 2252 C C . VAL A 1 292 ? -0.787 -6.042 14.527 1.00 95.50 292 VAL A C 1
ATOM 2254 O O . VAL A 1 292 ? -1.648 -5.248 14.900 1.00 95.50 292 VAL A O 1
ATOM 2257 N N . GLY A 1 293 ? 0.184 -6.471 15.339 1.00 96.94 293 GLY A N 1
ATOM 2258 C CA . GLY A 1 293 ? 0.308 -6.059 16.736 1.00 96.94 293 GLY A CA 1
ATOM 2259 C C . GLY A 1 293 ? 0.494 -4.550 16.895 1.00 96.94 293 GLY A C 1
ATOM 2260 O O . GLY A 1 293 ? -0.206 -3.935 17.698 1.00 96.94 293 GLY A O 1
ATOM 2261 N N . ILE A 1 294 ? 1.380 -3.940 16.101 1.00 97.44 294 ILE A N 1
ATOM 2262 C CA . ILE A 1 294 ? 1.599 -2.486 16.106 1.00 97.44 294 ILE A CA 1
ATOM 2263 C C . ILE A 1 294 ? 0.339 -1.748 15.640 1.00 97.44 294 ILE A C 1
ATOM 2265 O O . ILE A 1 294 ? -0.075 -0.789 16.289 1.00 97.44 294 ILE A O 1
ATOM 2269 N N . GLY A 1 295 ? -0.316 -2.213 14.573 1.00 97.12 295 GLY A N 1
ATOM 2270 C CA . GLY A 1 295 ? -1.531 -1.587 14.048 1.00 97.12 295 GLY A CA 1
ATOM 2271 C C . GLY A 1 295 ? -2.666 -1.582 15.072 1.00 97.12 295 GLY A C 1
ATOM 2272 O O . GLY A 1 295 ? -3.300 -0.552 15.296 1.00 97.12 295 GLY A O 1
ATOM 2273 N N . VAL A 1 296 ? -2.868 -2.704 15.770 1.00 96.31 296 VAL A N 1
ATOM 2274 C CA . VAL A 1 296 ? -3.841 -2.803 16.869 1.00 96.31 296 VAL A CA 1
ATOM 2275 C C . VAL A 1 296 ? -3.433 -1.931 18.058 1.00 96.31 296 VAL A C 1
ATOM 2277 O O . VAL A 1 296 ? -4.293 -1.272 18.635 1.00 96.31 296 VAL A O 1
ATOM 2280 N N . ALA A 1 297 ? -2.149 -1.877 18.421 1.00 96.88 297 ALA A N 1
ATOM 2281 C CA . ALA A 1 297 ? -1.674 -1.040 19.524 1.00 96.88 297 ALA A CA 1
ATOM 2282 C C . ALA A 1 297 ? -1.932 0.456 19.268 1.00 96.88 297 ALA A C 1
ATOM 2284 O O . ALA A 1 297 ? -2.489 1.138 20.130 1.00 96.88 297 ALA A O 1
ATOM 2285 N N . PHE A 1 298 ? -1.605 0.952 18.069 1.00 96.88 298 PHE A N 1
ATOM 2286 C CA . PHE A 1 298 ? -1.943 2.317 17.652 1.00 96.88 298 PHE A CA 1
ATOM 2287 C C . PHE A 1 298 ? -3.457 2.530 17.563 1.00 96.88 298 PHE A C 1
ATOM 2289 O O . PHE A 1 298 ? -3.951 3.578 17.974 1.00 96.88 298 PHE A O 1
ATOM 2296 N N . GLY A 1 299 ? -4.213 1.528 17.108 1.00 94.81 299 GLY A N 1
ATOM 2297 C CA . GLY A 1 299 ? -5.675 1.553 17.110 1.00 94.81 299 GLY A CA 1
ATOM 2298 C C . GLY A 1 299 ? -6.250 1.761 18.510 1.00 94.81 299 GLY A C 1
ATOM 2299 O O . GLY A 1 299 ? -7.036 2.680 18.727 1.00 94.81 299 GLY A O 1
ATOM 2300 N N . ILE A 1 300 ? -5.805 0.978 19.493 1.00 94.19 300 ILE A N 1
ATOM 2301 C CA . ILE A 1 300 ? -6.236 1.118 20.890 1.00 94.19 300 ILE A CA 1
ATOM 2302 C C . ILE A 1 300 ? -5.848 2.497 21.431 1.00 94.19 300 ILE A C 1
ATOM 2304 O O . ILE A 1 300 ? -6.701 3.197 21.973 1.00 94.19 300 ILE A O 1
ATOM 2308 N N . ALA A 1 301 ? -4.590 2.912 21.258 1.00 94.56 301 ALA A N 1
ATOM 2309 C CA . ALA A 1 301 ? -4.110 4.205 21.742 1.00 94.56 301 ALA A CA 1
ATOM 2310 C C . ALA A 1 301 ? -4.908 5.378 21.148 1.00 94.56 301 ALA A C 1
ATOM 2312 O O . ALA A 1 301 ? -5.291 6.301 21.864 1.00 94.56 301 ALA A O 1
ATOM 2313 N N . SER A 1 302 ? -5.206 5.316 19.851 1.00 92.75 302 SER A N 1
ATOM 2314 C CA . SER A 1 302 ? -5.962 6.351 19.148 1.00 92.75 302 SER A CA 1
ATOM 2315 C C . SER A 1 302 ? -7.435 6.407 19.562 1.00 92.75 302 SER A C 1
ATOM 2317 O O . SER A 1 302 ? -7.958 7.500 19.755 1.00 92.75 302 SER A O 1
ATOM 2319 N N . VAL A 1 303 ? -8.096 5.266 19.789 1.00 88.88 303 VAL A N 1
ATOM 2320 C CA . VAL A 1 303 ? -9.474 5.230 20.314 1.00 88.88 303 VAL A CA 1
ATOM 2321 C C . VAL A 1 303 ? -9.539 5.734 21.755 1.00 88.88 303 VAL A C 1
ATOM 2323 O O . VAL A 1 303 ? -10.471 6.454 22.109 1.00 88.88 303 VAL A O 1
ATOM 2326 N N . LEU A 1 304 ? -8.540 5.415 22.583 1.00 89.56 304 LEU A N 1
ATOM 2327 C CA . LEU A 1 304 ? -8.437 5.988 23.926 1.00 89.56 304 LEU A CA 1
ATOM 2328 C C . LEU A 1 304 ? -8.258 7.509 23.867 1.00 89.56 304 LEU A C 1
ATOM 2330 O O . LEU A 1 304 ? -8.902 8.216 24.636 1.00 89.56 304 LEU A O 1
ATOM 2334 N N . TRP A 1 305 ? -7.446 8.014 22.933 1.00 89.38 305 TRP A N 1
ATOM 2335 C CA . TRP A 1 305 ? -7.290 9.453 22.716 1.00 89.38 305 TRP A CA 1
ATOM 2336 C C . TRP A 1 305 ? -8.602 10.101 22.245 1.00 89.38 305 TRP A C 1
ATOM 2338 O O . TRP A 1 305 ? -9.016 11.117 22.800 1.00 89.38 305 TRP A O 1
ATOM 2348 N N . LEU A 1 306 ? -9.317 9.478 21.304 1.00 85.12 306 LEU A N 1
ATOM 2349 C CA . LEU A 1 306 ? -10.640 9.933 20.857 1.00 85.12 306 LEU A CA 1
ATOM 2350 C C . LEU A 1 306 ? -11.640 10.060 22.008 1.00 85.12 306 LEU A C 1
ATOM 2352 O O . LEU A 1 306 ? -12.440 10.987 22.008 1.00 85.12 306 LEU A O 1
ATOM 2356 N N . GLY A 1 307 ? -11.551 9.200 23.026 1.00 81.06 307 GLY A N 1
ATOM 2357 C CA . GLY A 1 307 ? -12.383 9.294 24.228 1.00 81.06 307 GLY A CA 1
ATOM 2358 C C . GLY A 1 307 ? -12.250 10.614 25.003 1.00 81.06 307 GLY A C 1
ATOM 2359 O O . GLY A 1 307 ? -13.155 10.957 25.763 1.00 81.06 307 GLY A O 1
ATOM 2360 N N . PHE A 1 308 ? -11.161 11.367 24.808 1.00 83.50 308 PHE A N 1
ATOM 2361 C CA . PHE A 1 308 ? -10.944 12.687 25.414 1.00 83.50 308 PHE A CA 1
ATOM 2362 C C . PHE A 1 308 ? -11.384 13.858 24.521 1.00 83.50 308 PHE A C 1
ATOM 2364 O O . PHE A 1 308 ? -11.414 14.998 24.987 1.00 83.50 308 PHE A O 1
ATOM 2371 N N . ILE A 1 309 ? -11.708 13.605 23.251 1.00 80.19 309 ILE A N 1
ATOM 2372 C CA . ILE A 1 309 ? -12.116 14.622 22.278 1.00 80.19 309 ILE A CA 1
ATOM 2373 C C . ILE A 1 309 ? -13.645 14.620 22.198 1.00 80.19 309 ILE A C 1
ATOM 2375 O O . ILE A 1 309 ? -14.271 13.581 22.004 1.00 80.19 309 ILE A O 1
ATOM 2379 N N . PHE A 1 310 ? -14.273 15.788 22.348 1.00 71.25 310 PHE A N 1
ATOM 2380 C CA . PHE A 1 310 ? -15.731 15.902 22.333 1.00 71.25 310 PHE A CA 1
ATOM 2381 C C . PHE A 1 310 ? -16.218 16.730 21.145 1.00 71.25 310 PHE A C 1
ATOM 2383 O O . PHE A 1 310 ? -16.043 17.943 21.121 1.00 71.25 310 PHE A O 1
ATOM 2390 N N . ASN A 1 311 ? -16.932 16.064 20.232 1.00 69.88 311 ASN A N 1
ATOM 2391 C CA . ASN A 1 311 ? -17.773 16.680 19.202 1.00 69.88 311 ASN A CA 1
ATOM 2392 C C . ASN A 1 311 ? -17.032 17.605 18.216 1.00 69.88 311 ASN A C 1
ATOM 2394 O O . ASN A 1 311 ? -17.594 18.606 17.774 1.00 69.88 311 ASN A O 1
ATOM 2398 N N . ASP A 1 312 ? -15.791 17.259 17.866 1.00 84.31 312 ASP A N 1
ATOM 2399 C CA . ASP A 1 312 ? -14.995 17.971 16.863 1.00 84.31 312 ASP A CA 1
ATOM 2400 C C . ASP A 1 312 ? -14.554 17.014 15.749 1.00 84.31 312 ASP A C 1
ATOM 2402 O O . ASP A 1 312 ? -13.570 16.279 15.858 1.00 84.31 312 ASP A O 1
ATOM 2406 N N . THR A 1 313 ? -15.300 17.038 14.645 1.00 86.31 313 THR A N 1
ATOM 2407 C CA . THR A 1 313 ? -15.051 16.185 13.478 1.00 86.31 313 THR A CA 1
ATOM 2408 C C . THR A 1 313 ? -13.706 16.476 12.809 1.00 86.31 313 THR A C 1
ATOM 2410 O O . THR A 1 313 ? -13.097 15.566 12.251 1.00 86.31 313 THR A O 1
ATOM 2413 N N . VAL A 1 314 ? -13.204 17.715 12.870 1.00 89.31 314 VAL A N 1
ATOM 2414 C CA . VAL A 1 314 ? -11.919 18.072 12.252 1.00 89.31 314 VAL A CA 1
ATOM 2415 C C . VAL A 1 314 ? -10.775 17.426 13.024 1.00 89.31 314 VAL A C 1
ATOM 2417 O O . VAL A 1 314 ? -9.867 16.864 12.408 1.00 89.31 314 VAL A O 1
ATOM 2420 N N . ILE A 1 315 ? -10.833 17.451 14.359 1.00 89.56 315 ILE A N 1
ATOM 2421 C CA . ILE A 1 315 ? -9.839 16.785 15.210 1.00 89.56 315 ILE A CA 1
ATOM 2422 C C . ILE A 1 315 ? -9.909 15.267 15.021 1.00 89.56 315 ILE A C 1
ATOM 2424 O O . ILE A 1 315 ? -8.868 14.631 14.868 1.00 89.56 315 ILE A O 1
ATOM 2428 N N . GLU A 1 316 ? -11.112 14.689 14.978 1.00 88.75 316 GLU A N 1
ATOM 2429 C CA . GLU A 1 316 ? -11.313 13.251 14.753 1.00 88.75 316 GLU A CA 1
ATOM 2430 C C . GLU A 1 316 ? -10.675 12.787 13.434 1.00 88.75 316 GLU A C 1
ATOM 2432 O O . GLU A 1 316 ? -9.868 11.853 13.423 1.00 88.75 316 GLU A O 1
ATOM 2437 N N . ILE A 1 317 ? -10.964 13.485 12.330 1.00 91.06 317 ILE A N 1
ATOM 2438 C CA . ILE A 1 317 ? -10.376 13.203 11.016 1.00 91.06 317 ILE A CA 1
ATOM 2439 C C . ILE A 1 317 ? -8.853 13.379 11.053 1.00 91.06 317 ILE A C 1
ATOM 2441 O O . ILE A 1 317 ? -8.116 12.476 10.648 1.00 91.06 317 ILE A O 1
ATOM 2445 N N . SER A 1 318 ? -8.369 14.504 11.584 1.00 92.75 318 SER A N 1
ATOM 2446 C CA . SER A 1 318 ? -6.934 14.813 11.642 1.00 92.75 318 SER A CA 1
ATOM 2447 C C . SER A 1 318 ? -6.156 13.782 12.459 1.00 92.75 318 SER A C 1
ATOM 2449 O O . SER A 1 318 ? -5.046 13.410 12.081 1.00 92.75 318 SER A O 1
ATOM 2451 N N . LEU A 1 319 ? -6.746 13.273 13.544 1.00 92.44 319 LEU A N 1
ATOM 2452 C CA . LEU A 1 319 ? -6.153 12.221 14.362 1.00 92.44 319 LEU A CA 1
ATOM 2453 C C . LEU A 1 319 ? -6.056 10.904 13.589 1.00 92.44 319 LEU A C 1
ATOM 2455 O O . LEU A 1 319 ? -4.991 10.293 13.592 1.00 92.44 319 LEU A O 1
ATOM 2459 N N . THR A 1 320 ? -7.118 10.474 12.896 1.00 93.00 320 THR A N 1
ATOM 2460 C CA . THR A 1 320 ? -7.056 9.238 12.088 1.00 93.00 320 THR A CA 1
ATOM 2461 C C . THR A 1 320 ? -5.997 9.333 10.992 1.00 93.00 320 THR A C 1
ATOM 2463 O O . THR A 1 320 ? -5.248 8.378 10.776 1.00 93.00 320 THR A O 1
ATOM 2466 N N . LEU A 1 321 ? -5.874 10.500 10.350 1.00 94.88 321 LEU A N 1
ATOM 2467 C CA . LEU A 1 321 ? -4.836 10.766 9.362 1.00 94.88 321 LEU A CA 1
ATOM 2468 C C . LEU A 1 321 ? -3.450 10.665 10.010 1.00 94.88 321 LEU A C 1
ATOM 2470 O O . LEU A 1 321 ? -2.634 9.853 9.585 1.00 94.88 321 LEU A O 1
ATOM 2474 N N . ALA A 1 322 ? -3.201 11.413 11.087 1.00 95.94 322 ALA A N 1
ATOM 2475 C CA . ALA A 1 322 ? -1.915 11.416 11.781 1.00 95.94 322 ALA A CA 1
ATOM 2476 C C . ALA A 1 322 ? -1.504 10.015 12.262 1.00 95.94 322 ALA A C 1
ATOM 2478 O O . ALA A 1 322 ? -0.380 9.582 12.013 1.00 95.94 322 ALA A O 1
ATOM 2479 N N . VAL A 1 323 ? -2.417 9.275 12.899 1.00 96.38 323 VAL A N 1
ATOM 2480 C CA . VAL A 1 323 ? -2.150 7.922 13.411 1.00 96.38 323 VAL A CA 1
ATOM 2481 C C . VAL A 1 323 ? -1.832 6.957 12.271 1.00 96.38 323 VAL A C 1
ATOM 2483 O O . VAL A 1 323 ? -0.936 6.136 12.430 1.00 96.38 323 VAL A O 1
ATOM 2486 N N . SER A 1 324 ? -2.483 7.081 11.110 1.00 96.44 324 SER A N 1
ATOM 2487 C CA . SER A 1 324 ? -2.201 6.225 9.948 1.00 96.44 324 SER A CA 1
ATOM 2488 C C . SER A 1 324 ? -0.760 6.371 9.456 1.00 96.44 324 SER A C 1
ATOM 2490 O O . SER A 1 324 ? -0.065 5.372 9.277 1.00 96.44 324 SER A O 1
ATOM 2492 N N . TYR A 1 325 ? -0.271 7.605 9.307 1.00 96.56 325 TYR A N 1
ATOM 2493 C CA . TYR A 1 325 ? 1.107 7.851 8.864 1.00 96.56 325 TYR A CA 1
ATOM 2494 C C . TYR A 1 325 ? 2.140 7.552 9.955 1.00 96.56 325 TYR A C 1
ATOM 2496 O O . TYR A 1 325 ? 3.179 6.959 9.667 1.00 96.56 325 TYR A O 1
ATOM 2504 N N . ILE A 1 326 ? 1.860 7.905 11.215 1.00 96.81 326 ILE A N 1
ATOM 2505 C CA . ILE A 1 326 ? 2.764 7.609 12.335 1.00 96.81 326 ILE A CA 1
ATOM 2506 C C . ILE A 1 326 ? 2.893 6.096 12.533 1.00 96.81 326 ILE A C 1
ATOM 2508 O O . ILE A 1 326 ? 4.007 5.603 12.711 1.00 96.81 326 ILE A O 1
ATOM 2512 N N . ALA A 1 327 ? 1.788 5.347 12.475 1.00 97.12 327 ALA A N 1
ATOM 2513 C CA . ALA A 1 327 ? 1.811 3.892 12.588 1.00 97.12 327 ALA A CA 1
ATOM 2514 C C . ALA A 1 327 ? 2.579 3.253 11.423 1.00 97.12 327 ALA A C 1
ATOM 2516 O O . ALA A 1 327 ? 3.418 2.386 11.668 1.00 97.12 327 ALA A O 1
ATOM 2517 N N . TYR A 1 328 ? 2.359 3.720 10.185 1.00 96.00 328 TYR A N 1
ATOM 2518 C CA . TYR A 1 328 ? 3.121 3.276 9.014 1.00 96.00 328 TYR A CA 1
ATOM 2519 C C . TYR A 1 328 ? 4.628 3.456 9.221 1.00 96.00 328 TYR A C 1
ATOM 2521 O O . TYR A 1 328 ? 5.388 2.492 9.134 1.00 96.00 328 TYR A O 1
ATOM 2529 N N . PHE A 1 329 ? 5.050 4.680 9.550 1.00 94.88 329 PHE A N 1
ATOM 2530 C CA . PHE A 1 329 ? 6.457 5.024 9.731 1.00 94.88 329 PHE A CA 1
ATOM 2531 C C . PHE A 1 329 ? 7.090 4.256 10.898 1.00 94.88 329 PHE A C 1
ATOM 2533 O O . PHE A 1 329 ? 8.169 3.687 10.762 1.00 94.88 329 PHE A O 1
ATOM 2540 N N . THR A 1 330 ? 6.396 4.173 12.037 1.00 96.00 330 THR A N 1
ATOM 2541 C CA . THR A 1 330 ? 6.887 3.460 13.228 1.00 96.00 330 THR A CA 1
ATOM 2542 C C . THR A 1 330 ? 7.080 1.971 12.951 1.00 96.00 330 THR A C 1
ATOM 2544 O O . THR A 1 330 ? 8.064 1.383 13.393 1.00 96.00 330 THR A O 1
ATOM 2547 N N . ALA A 1 331 ? 6.164 1.352 12.207 1.00 95.88 331 ALA A N 1
ATOM 2548 C CA . ALA A 1 331 ? 6.289 -0.045 11.820 1.00 95.88 331 ALA A CA 1
ATOM 2549 C C . ALA A 1 331 ? 7.438 -0.274 10.833 1.00 95.88 331 ALA A C 1
ATOM 2551 O O . ALA A 1 331 ? 8.263 -1.161 11.060 1.00 95.88 331 ALA A O 1
ATOM 2552 N N . GLN A 1 332 ? 7.501 0.542 9.778 1.00 91.94 332 GLN A N 1
ATOM 2553 C CA . GLN A 1 332 ? 8.455 0.380 8.686 1.00 91.94 332 GLN A CA 1
ATOM 2554 C C . GLN A 1 332 ? 9.895 0.676 9.129 1.00 91.94 332 GLN A C 1
ATOM 2556 O O . GLN A 1 332 ? 10.774 -0.165 8.951 1.00 91.94 332 GLN A O 1
ATOM 2561 N N . GLU A 1 333 ? 10.126 1.837 9.745 1.00 89.38 333 GLU A N 1
ATOM 2562 C CA . GLU A 1 333 ? 11.463 2.313 10.133 1.00 89.38 333 GLU A CA 1
ATOM 2563 C C . GLU A 1 333 ? 11.833 1.917 11.565 1.00 89.38 333 GLU A C 1
ATOM 2565 O O . GLU A 1 333 ? 12.964 1.529 11.846 1.00 89.38 333 GLU A O 1
ATOM 2570 N N . GLY A 1 334 ? 10.878 1.996 12.495 1.00 89.38 334 GLY A N 1
ATOM 2571 C CA . GLY A 1 334 ? 11.146 1.758 13.916 1.00 89.38 334 GLY A CA 1
ATOM 2572 C C . GLY A 1 334 ? 11.235 0.277 14.286 1.00 89.38 334 GLY A C 1
ATOM 2573 O O . GLY A 1 334 ? 12.098 -0.116 15.069 1.00 89.38 334 GLY A O 1
ATOM 2574 N N . ALA A 1 335 ? 10.343 -0.551 13.738 1.00 90.81 335 ALA A N 1
ATOM 2575 C CA . ALA A 1 335 ? 10.219 -1.963 14.107 1.00 90.81 335 ALA A CA 1
ATOM 2576 C C . ALA A 1 335 ? 10.669 -2.944 13.011 1.00 90.81 335 ALA A C 1
ATOM 2578 O O . ALA A 1 335 ? 10.706 -4.150 13.266 1.00 90.81 335 ALA A O 1
ATOM 2579 N N . ALA A 1 336 ? 11.017 -2.452 11.815 1.00 91.31 336 ALA A N 1
ATOM 2580 C CA . ALA A 1 336 ? 11.355 -3.263 10.644 1.00 91.31 336 ALA A CA 1
ATOM 2581 C C . ALA A 1 336 ? 10.287 -4.328 10.310 1.00 91.31 336 ALA A C 1
ATOM 2583 O O . ALA A 1 336 ? 10.603 -5.453 9.907 1.00 91.31 336 ALA A O 1
ATOM 2584 N N . VAL A 1 337 ? 9.012 -3.976 10.498 1.00 95.00 337 VAL A N 1
ATOM 2585 C CA . VAL A 1 337 ? 7.847 -4.785 10.110 1.00 95.00 337 VAL A CA 1
ATOM 2586 C C . VAL A 1 337 ? 7.071 -4.077 8.996 1.00 95.00 337 VAL A C 1
ATOM 2588 O O . VAL A 1 337 ? 7.397 -2.959 8.615 1.00 95.00 337 VAL A O 1
ATOM 2591 N N . SER A 1 338 ? 6.046 -4.722 8.439 1.00 94.94 338 SER A N 1
ATOM 2592 C CA . SER A 1 338 ? 5.309 -4.165 7.299 1.00 94.94 338 SER A CA 1
ATOM 2593 C C . SER A 1 338 ? 4.460 -2.956 7.702 1.00 94.94 338 SER A C 1
ATOM 2595 O O . SER A 1 338 ? 3.445 -3.103 8.392 1.00 94.94 338 SER A O 1
ATOM 2597 N N . GLY A 1 339 ? 4.833 -1.761 7.233 1.00 94.69 339 GLY A N 1
ATOM 2598 C CA . GLY A 1 339 ? 4.014 -0.556 7.397 1.00 94.69 339 GLY A CA 1
ATOM 2599 C C . GLY A 1 339 ? 2.631 -0.708 6.755 1.00 94.69 339 GLY A C 1
ATOM 2600 O O . GLY A 1 339 ? 1.623 -0.326 7.343 1.00 94.69 339 GLY A O 1
ATOM 2601 N N . VAL A 1 340 ? 2.568 -1.374 5.599 1.00 94.12 340 VAL A N 1
ATOM 2602 C CA . VAL A 1 340 ? 1.332 -1.682 4.857 1.00 94.12 340 VAL A CA 1
ATOM 2603 C C . VAL A 1 340 ? 0.354 -2.494 5.712 1.00 94.12 340 VAL A C 1
ATOM 2605 O O . VAL A 1 340 ? -0.773 -2.062 5.950 1.00 94.12 340 VAL A O 1
ATOM 2608 N N . LEU A 1 341 ? 0.794 -3.639 6.252 1.00 94.69 341 LEU A N 1
ATOM 2609 C CA . LEU A 1 341 ? -0.046 -4.475 7.123 1.00 94.69 341 LEU A CA 1
ATOM 2610 C C . LEU A 1 341 ? -0.417 -3.767 8.429 1.00 94.69 341 LEU A C 1
ATOM 2612 O O . LEU A 1 341 ? -1.483 -4.031 8.986 1.00 94.69 341 LEU A O 1
ATOM 2616 N N . THR A 1 342 ? 0.445 -2.874 8.915 1.00 97.06 342 THR A N 1
ATOM 2617 C CA . THR A 1 342 ? 0.192 -2.084 10.124 1.00 97.06 342 THR A CA 1
ATOM 2618 C C . THR A 1 342 ? -0.982 -1.139 9.913 1.00 97.06 342 THR A C 1
ATOM 2620 O O . THR A 1 342 ? -1.930 -1.162 10.698 1.00 97.06 342 THR A O 1
ATOM 2623 N N . VAL A 1 343 ? -0.962 -0.352 8.834 1.00 96.75 343 VAL A N 1
ATOM 2624 C CA . VAL A 1 343 ? -2.049 0.580 8.505 1.00 96.75 343 VAL A CA 1
ATOM 2625 C C . VAL A 1 343 ? -3.332 -0.165 8.164 1.00 96.75 343 VAL A C 1
ATOM 2627 O O . VAL A 1 343 ? -4.406 0.239 8.603 1.00 96.75 343 VAL A O 1
ATOM 2630 N N . MET A 1 344 ? -3.229 -1.291 7.458 1.00 94.38 344 MET A N 1
ATOM 2631 C CA . MET A 1 344 ? -4.379 -2.151 7.197 1.00 94.38 344 MET A CA 1
ATOM 2632 C C . MET A 1 344 ? -5.025 -2.631 8.505 1.00 94.38 344 MET A C 1
ATOM 2634 O O . MET A 1 344 ? -6.231 -2.498 8.708 1.00 94.38 344 MET A O 1
ATOM 2638 N N . SER A 1 345 ? -4.217 -3.145 9.436 1.00 94.62 345 SER A N 1
ATOM 2639 C CA . SER A 1 345 ? -4.698 -3.626 10.737 1.00 94.62 345 SER A CA 1
ATOM 2640 C C . SER A 1 345 ? -5.294 -2.498 11.579 1.00 94.62 345 SER A C 1
ATOM 2642 O O . SER A 1 345 ? -6.314 -2.699 12.236 1.00 94.62 345 SER A O 1
ATOM 2644 N N . LEU A 1 346 ? -4.699 -1.304 11.520 1.00 95.81 346 LEU A N 1
ATOM 2645 C CA . LEU A 1 346 ? -5.226 -0.088 12.130 1.00 95.81 346 LEU A CA 1
ATOM 2646 C C . LEU A 1 346 ? -6.597 0.288 11.544 1.00 95.81 346 LEU A C 1
ATOM 2648 O O . LEU A 1 346 ? -7.537 0.519 12.300 1.00 95.81 346 LEU A O 1
ATOM 2652 N N . GLY A 1 347 ? -6.742 0.320 10.218 1.00 94.00 347 GLY A N 1
ATOM 2653 C CA . GLY A 1 347 ? -8.007 0.648 9.555 1.00 94.00 347 GLY A CA 1
ATOM 2654 C C . GLY A 1 347 ? -9.098 -0.392 9.827 1.00 94.00 347 GLY A C 1
ATOM 2655 O O . GLY A 1 347 ? -10.235 -0.028 10.122 1.00 94.00 347 GLY A O 1
ATOM 2656 N N . MET A 1 348 ? -8.750 -1.685 9.852 1.00 91.06 348 MET A N 1
ATOM 2657 C CA . MET A 1 348 ? -9.669 -2.759 10.255 1.00 91.06 348 MET A CA 1
ATOM 2658 C C . MET A 1 348 ? -10.077 -2.644 11.728 1.00 91.06 348 MET A C 1
ATOM 2660 O O . MET A 1 348 ? -11.240 -2.874 12.072 1.00 91.06 348 MET A O 1
ATOM 2664 N N . PHE A 1 349 ? -9.144 -2.265 12.608 1.00 92.31 349 PHE A N 1
ATOM 2665 C CA . PHE A 1 349 ? -9.450 -1.962 14.004 1.00 92.31 349 PHE A CA 1
ATOM 2666 C C . PHE A 1 349 ? -10.431 -0.787 14.087 1.00 92.31 349 PHE A C 1
ATOM 2668 O O . PHE A 1 349 ? -11.466 -0.894 14.742 1.00 92.31 349 PHE A O 1
ATOM 2675 N N . TYR A 1 350 ? -10.181 0.301 13.359 1.00 90.75 350 TYR A N 1
ATOM 2676 C CA . TYR A 1 350 ? -11.109 1.423 13.294 1.00 90.75 350 TYR A CA 1
ATOM 2677 C C . TYR A 1 350 ? -12.481 1.017 12.757 1.00 90.75 350 TYR A C 1
ATOM 2679 O O . TYR A 1 350 ? -13.468 1.359 13.391 1.00 90.75 350 TYR A O 1
ATOM 2687 N N . SER A 1 351 ? -12.580 0.220 11.690 1.00 88.00 351 SER A N 1
ATOM 2688 C CA . SER A 1 351 ? -13.864 -0.328 11.216 1.00 88.00 351 SER A CA 1
ATOM 2689 C C . SER A 1 351 ? -14.595 -1.115 12.320 1.00 88.00 351 SER A C 1
ATOM 2691 O O . SER A 1 351 ? -15.814 -1.001 12.491 1.00 88.00 351 SER A O 1
ATOM 2693 N N . ALA A 1 352 ? -13.852 -1.863 13.145 1.00 83.44 352 ALA A N 1
ATOM 2694 C CA . ALA A 1 352 ? -14.415 -2.648 14.238 1.00 83.44 352 ALA A CA 1
ATOM 2695 C C . ALA A 1 352 ? -14.936 -1.819 15.417 1.00 83.44 352 ALA A C 1
ATOM 2697 O O . ALA A 1 352 ? -15.967 -2.171 16.000 1.00 83.44 352 ALA A O 1
ATOM 2698 N N . PHE A 1 353 ? -14.235 -0.738 15.761 1.00 80.00 353 PHE A N 1
ATOM 2699 C CA . PHE A 1 353 ? -14.518 0.101 16.927 1.00 80.00 353 PHE A CA 1
ATOM 2700 C C . PHE A 1 353 ? -15.169 1.445 16.573 1.00 80.00 353 PHE A C 1
ATOM 2702 O O . PHE A 1 353 ? -15.565 2.182 17.474 1.00 80.00 353 PHE A O 1
ATOM 2709 N N . ALA A 1 354 ? -15.367 1.741 15.285 1.00 67.56 354 ALA A N 1
ATOM 2710 C CA . ALA A 1 354 ? -15.936 2.984 14.770 1.00 67.56 354 ALA A CA 1
ATOM 2711 C C . ALA A 1 354 ? -17.255 3.331 15.466 1.00 67.56 354 ALA A C 1
ATOM 2713 O O . ALA A 1 354 ? -17.382 4.396 16.065 1.00 67.56 354 ALA A O 1
ATOM 2714 N N . ARG A 1 355 ? -18.215 2.397 15.482 1.00 62.56 355 ARG A N 1
ATOM 2715 C CA . ARG A 1 355 ? -19.551 2.625 16.067 1.00 62.56 355 ARG A CA 1
ATOM 2716 C C . ARG A 1 355 ? -19.538 2.966 17.559 1.00 62.56 355 ARG A C 1
ATOM 2718 O O . ARG A 1 355 ? -20.500 3.549 18.043 1.00 62.56 355 ARG A O 1
ATOM 2725 N N . THR A 1 356 ? -18.490 2.577 18.281 1.00 63.09 356 THR A N 1
ATOM 2726 C CA . THR A 1 356 ? -18.301 2.907 19.701 1.00 63.09 356 THR A CA 1
ATOM 2727 C C . THR A 1 356 ? -17.416 4.133 19.912 1.00 63.09 356 THR A C 1
ATOM 2729 O O . THR A 1 356 ? -17.562 4.800 20.929 1.00 63.09 356 THR A O 1
ATOM 2732 N N . ALA A 1 357 ? -16.514 4.426 18.972 1.00 59.47 357 ALA A N 1
ATOM 2733 C CA . ALA A 1 357 ? -15.515 5.483 19.090 1.00 59.47 357 ALA A CA 1
ATOM 2734 C C . ALA A 1 357 ? -15.990 6.845 18.558 1.00 59.47 357 ALA A C 1
ATOM 2736 O O . ALA A 1 357 ? -15.566 7.858 19.100 1.00 59.47 357 ALA A O 1
ATOM 2737 N N . PHE A 1 358 ? -16.880 6.894 17.555 1.00 63.47 358 PHE A N 1
ATOM 2738 C CA . PHE A 1 358 ? -17.371 8.166 17.002 1.00 63.47 358 PHE A CA 1
ATOM 2739 C C . PHE A 1 358 ? -18.903 8.261 16.982 1.00 63.47 358 PHE A C 1
ATOM 2741 O O . PHE A 1 358 ? -19.601 7.280 16.705 1.00 63.47 358 PHE A O 1
ATOM 2748 N N . LYS A 1 359 ? -19.432 9.460 17.260 1.00 61.31 359 LYS A N 1
ATOM 2749 C CA . LYS A 1 359 ? -20.873 9.739 17.345 1.00 61.31 359 LYS A CA 1
ATOM 2750 C C . LYS A 1 359 ? -21.439 10.173 15.985 1.00 61.31 359 LYS A C 1
ATOM 2752 O O . LYS A 1 359 ? -21.092 11.228 15.475 1.00 61.31 359 LYS A O 1
ATOM 2757 N N . GLY A 1 360 ? -22.388 9.397 15.454 1.00 63.00 360 GLY A N 1
ATOM 2758 C CA . GLY A 1 360 ? -23.357 9.804 14.421 1.00 63.00 360 GLY A CA 1
ATOM 2759 C C . GLY A 1 360 ? -22.794 10.552 13.203 1.00 63.00 360 GLY A C 1
ATOM 2760 O O . GLY A 1 360 ? -22.301 9.929 12.268 1.00 63.00 360 GLY A O 1
ATOM 2761 N N . GLU A 1 361 ? -22.926 11.881 13.192 1.00 62.41 361 GLU A N 1
ATOM 2762 C CA . GLU A 1 361 ? -22.584 12.749 12.052 1.00 62.41 361 GLU A CA 1
ATOM 2763 C C . GLU A 1 361 ? -21.090 12.747 11.692 1.00 62.41 361 GLU A C 1
ATOM 2765 O O . GLU A 1 361 ? -20.730 12.916 10.521 1.00 62.41 361 GLU A O 1
ATOM 2770 N N . SER A 1 362 ? -20.204 12.495 12.660 1.00 72.06 362 SER A N 1
ATOM 2771 C CA . SER A 1 362 ? -18.765 12.510 12.394 1.00 72.06 362 SER A CA 1
ATOM 2772 C C . SER A 1 362 ? -18.278 11.283 11.618 1.00 72.06 362 SER A C 1
ATOM 2774 O O . SER A 1 362 ? -17.331 11.383 10.841 1.00 72.06 362 SER A O 1
ATOM 2776 N N . GLN A 1 363 ? -18.992 10.155 11.713 1.00 78.75 363 GLN A N 1
ATOM 2777 C CA . GLN A 1 363 ? -18.699 8.930 10.955 1.00 78.75 363 GLN A CA 1
ATOM 2778 C C . GLN A 1 363 ? -18.830 9.124 9.448 1.00 78.75 363 GLN A C 1
ATOM 2780 O O . GLN A 1 363 ? -17.955 8.724 8.681 1.00 78.75 363 GLN A O 1
ATOM 2785 N N . GLN A 1 364 ? -19.930 9.747 9.023 1.00 83.75 364 GLN A N 1
ATOM 2786 C CA . GLN A 1 364 ? -20.194 9.970 7.606 1.00 83.75 364 GLN A CA 1
ATOM 2787 C C . GLN A 1 364 ? -19.161 10.932 7.011 1.00 83.75 364 GLN A C 1
ATOM 2789 O O . GLN A 1 364 ? -18.650 10.705 5.917 1.00 83.75 364 GLN A O 1
ATOM 2794 N N . SER A 1 365 ? -18.820 11.978 7.766 1.00 88.06 365 SER A N 1
ATOM 2795 C CA . SER A 1 365 ? -17.806 12.960 7.378 1.00 88.06 365 SER A CA 1
ATOM 2796 C C . SER A 1 365 ? -16.417 12.328 7.264 1.00 88.06 365 SER A C 1
ATOM 2798 O O . SER A 1 365 ? -15.707 12.581 6.293 1.00 88.06 365 SER A O 1
ATOM 2800 N N . LEU A 1 366 ? -16.052 11.461 8.214 1.00 88.75 366 LEU A N 1
ATOM 2801 C CA . LEU A 1 366 ? -14.803 10.703 8.200 1.00 88.75 366 LEU A CA 1
ATOM 2802 C C . LEU A 1 366 ? -14.719 9.779 6.979 1.00 88.75 366 LEU A C 1
ATOM 2804 O O . LEU A 1 366 ? -13.713 9.792 6.274 1.00 88.75 366 LEU A O 1
ATOM 2808 N N . HIS A 1 367 ? -15.778 9.017 6.696 1.00 88.94 367 HIS A N 1
ATOM 2809 C CA . HIS A 1 367 ? -15.819 8.129 5.535 1.00 88.94 367 HIS A CA 1
ATOM 2810 C C . HIS A 1 367 ? -15.670 8.909 4.222 1.00 88.94 367 HIS A C 1
ATOM 2812 O O . HIS A 1 367 ? -14.780 8.604 3.435 1.00 88.94 367 HIS A O 1
ATOM 2818 N N . HIS A 1 368 ? -16.443 9.983 4.033 1.00 92.00 368 HIS A N 1
ATOM 2819 C CA . HIS A 1 368 ? -16.336 10.820 2.835 1.00 92.00 368 HIS A CA 1
ATOM 2820 C C . HIS A 1 368 ? -14.963 11.469 2.667 1.00 92.00 368 HIS A C 1
ATOM 2822 O O . HIS A 1 368 ? -14.461 11.573 1.548 1.00 92.00 368 HIS A O 1
ATOM 2828 N N . PHE A 1 369 ? -14.335 11.899 3.762 1.00 94.25 369 PHE A N 1
ATOM 2829 C CA . PHE A 1 369 ? -12.981 12.436 3.721 1.00 94.25 369 PHE A CA 1
ATOM 2830 C C . PHE A 1 369 ? -11.977 11.400 3.198 1.00 94.25 369 PHE A C 1
ATOM 2832 O O . PHE A 1 369 ? -11.214 11.694 2.275 1.00 94.25 369 PHE A O 1
ATOM 2839 N N . TRP A 1 370 ? -12.007 10.181 3.742 1.00 95.06 370 TRP A N 1
ATOM 2840 C CA . TRP A 1 370 ? -11.116 9.104 3.312 1.00 95.06 370 TRP A CA 1
ATOM 2841 C C . TRP A 1 370 ? -11.394 8.658 1.872 1.00 95.06 370 TRP A C 1
ATOM 2843 O O . TRP A 1 370 ? -10.444 8.540 1.099 1.00 95.06 370 TRP A O 1
ATOM 2853 N N . GLU A 1 371 ? -12.664 8.530 1.468 1.00 93.12 371 GLU A N 1
ATOM 2854 C CA . GLU A 1 371 ? -13.055 8.260 0.075 1.00 93.12 371 GLU A CA 1
ATOM 2855 C C . GLU A 1 371 ? -12.479 9.311 -0.895 1.00 93.12 371 GLU A C 1
ATOM 2857 O O . GLU A 1 371 ? -12.003 8.973 -1.983 1.00 93.12 371 GLU A O 1
ATOM 2862 N N . MET A 1 372 ? -12.499 10.596 -0.514 1.00 94.50 372 MET A N 1
ATOM 2863 C CA . MET A 1 372 ? -11.945 11.680 -1.334 1.00 94.50 372 MET A CA 1
ATOM 2864 C C . MET A 1 372 ? -10.421 11.600 -1.453 1.00 94.50 372 MET A C 1
ATOM 2866 O O . MET A 1 372 ? -9.892 11.728 -2.560 1.00 94.50 372 MET A O 1
ATOM 2870 N N . ILE A 1 373 ? -9.711 11.360 -0.346 1.00 95.31 373 ILE A N 1
ATOM 2871 C CA . ILE A 1 373 ? -8.251 11.198 -0.377 1.00 95.31 373 ILE A CA 1
ATOM 2872 C C . ILE A 1 373 ? -7.866 9.989 -1.225 1.00 95.31 373 ILE A C 1
ATOM 2874 O O . ILE A 1 373 ? -6.998 10.111 -2.090 1.00 95.31 373 ILE A O 1
ATOM 2878 N N . ALA A 1 374 ? -8.525 8.846 -1.026 1.00 93.50 374 ALA A N 1
ATOM 2879 C CA . ALA A 1 374 ? -8.260 7.643 -1.803 1.00 93.50 374 ALA A CA 1
ATOM 2880 C C . ALA A 1 374 ? -8.538 7.865 -3.293 1.00 93.50 374 ALA A C 1
ATOM 2882 O O . ALA A 1 374 ? -7.767 7.424 -4.144 1.00 93.50 374 ALA A O 1
ATOM 2883 N N . TYR A 1 375 ? -9.590 8.611 -3.638 1.00 93.56 375 TYR A N 1
ATOM 2884 C CA . TYR A 1 375 ? -9.862 8.985 -5.022 1.00 93.56 375 TYR A CA 1
ATOM 2885 C C . TYR A 1 375 ? -8.736 9.833 -5.641 1.00 93.56 375 TYR A C 1
ATOM 2887 O O . TYR A 1 375 ? -8.305 9.541 -6.763 1.00 93.56 375 TYR A O 1
ATOM 2895 N N . PHE A 1 376 ? -8.234 10.852 -4.935 1.00 95.06 376 PHE A N 1
ATOM 2896 C CA . PHE A 1 376 ? -7.119 11.675 -5.420 1.00 95.06 376 PHE A CA 1
ATOM 2897 C C . PHE A 1 376 ? -5.822 10.868 -5.538 1.00 95.06 376 PHE A C 1
ATOM 2899 O O . PHE A 1 376 ? -5.158 10.935 -6.572 1.00 95.06 376 PHE A O 1
ATOM 2906 N N . ALA A 1 377 ? -5.504 10.060 -4.525 1.00 94.56 377 ALA A N 1
ATOM 2907 C CA . ALA A 1 377 ? -4.331 9.192 -4.504 1.00 94.56 377 ALA A CA 1
ATOM 2908 C C . ALA A 1 377 ? -4.355 8.174 -5.654 1.00 94.56 377 ALA A C 1
ATOM 2910 O O . ALA A 1 377 ? -3.396 8.099 -6.418 1.00 94.56 377 ALA A O 1
ATOM 2911 N N . ASN A 1 378 ? -5.475 7.467 -5.849 1.00 92.75 378 ASN A N 1
ATOM 2912 C CA . ASN A 1 378 ? -5.651 6.539 -6.968 1.00 92.75 378 ASN A CA 1
ATOM 2913 C C . ASN A 1 378 ? -5.503 7.254 -8.314 1.00 92.75 378 ASN A C 1
ATOM 2915 O O . ASN A 1 378 ? -4.818 6.764 -9.207 1.00 92.75 378 ASN A O 1
ATOM 2919 N N . THR A 1 379 ? -6.106 8.435 -8.463 1.00 93.62 379 THR A N 1
ATOM 2920 C CA . THR A 1 379 ? -6.005 9.202 -9.711 1.00 93.62 379 THR A CA 1
ATOM 2921 C C . THR A 1 379 ? -4.551 9.499 -10.072 1.00 93.62 379 THR A C 1
ATOM 2923 O O . THR A 1 379 ? -4.138 9.270 -11.209 1.00 93.62 379 THR A O 1
ATOM 2926 N N . LEU A 1 380 ? -3.768 9.961 -9.098 1.00 93.88 380 LEU A N 1
ATOM 2927 C CA . LEU A 1 380 ? -2.358 10.283 -9.297 1.00 93.88 380 LEU A CA 1
ATOM 2928 C C . LEU A 1 380 ? -1.520 9.029 -9.532 1.00 93.88 380 LEU A C 1
ATOM 2930 O O . LEU A 1 380 ? -0.794 8.980 -10.519 1.00 93.88 380 LEU A O 1
ATOM 2934 N N . ILE A 1 381 ? -1.649 8.002 -8.685 1.00 93.12 381 ILE A N 1
ATOM 2935 C CA . ILE A 1 381 ? -0.858 6.769 -8.794 1.00 93.12 381 ILE A CA 1
ATOM 2936 C C . ILE A 1 381 ? -1.083 6.076 -10.135 1.00 93.12 381 ILE A C 1
ATOM 2938 O O . ILE A 1 381 ? -0.108 5.675 -10.765 1.00 93.12 381 ILE A O 1
ATOM 2942 N N . PHE A 1 382 ? -2.327 5.931 -10.601 1.00 92.88 382 PHE A N 1
ATOM 2943 C CA . PHE A 1 382 ? -2.590 5.224 -11.859 1.00 92.88 382 PHE A CA 1
ATOM 2944 C C . PHE A 1 382 ? -2.069 5.997 -13.078 1.00 92.88 382 PHE A C 1
ATOM 2946 O O . PHE A 1 382 ? -1.470 5.387 -13.965 1.00 92.88 382 PHE A O 1
ATOM 2953 N N . ILE A 1 383 ? -2.219 7.328 -13.108 1.00 92.81 383 ILE A N 1
ATOM 2954 C CA . ILE A 1 383 ? -1.632 8.152 -14.177 1.00 92.81 383 ILE A CA 1
ATOM 2955 C C . ILE A 1 383 ? -0.100 8.063 -14.131 1.00 92.81 383 ILE A C 1
ATOM 2957 O O . ILE A 1 383 ? 0.526 7.805 -15.159 1.00 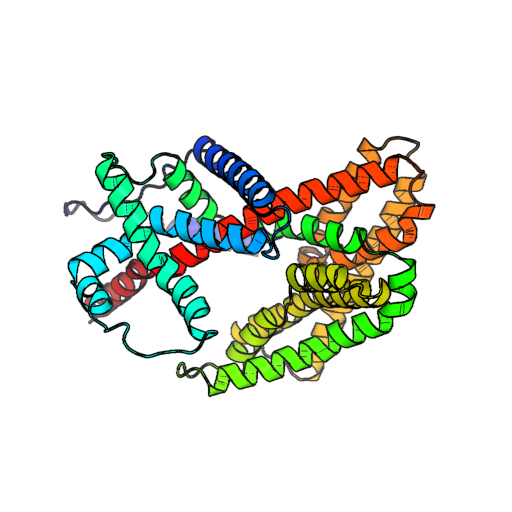92.81 383 ILE A O 1
ATOM 2961 N N . LEU A 1 384 ? 0.507 8.225 -12.951 1.00 92.75 384 LEU A N 1
ATOM 2962 C CA . LEU A 1 384 ? 1.961 8.169 -12.770 1.00 92.75 384 LEU A CA 1
ATOM 2963 C C . LEU A 1 384 ? 2.540 6.803 -13.118 1.00 92.75 384 LEU A C 1
ATOM 2965 O O . LEU A 1 384 ? 3.549 6.733 -13.811 1.00 92.75 384 LEU A O 1
ATOM 2969 N N . SER A 1 385 ? 1.875 5.722 -12.720 1.00 91.75 385 SER A N 1
ATOM 2970 C CA . SER A 1 385 ? 2.272 4.361 -13.089 1.00 91.75 385 SER A CA 1
ATOM 2971 C C . SER A 1 385 ? 2.287 4.196 -14.605 1.00 91.75 385 SER A C 1
ATOM 2973 O O . SER A 1 385 ? 3.241 3.656 -15.156 1.00 91.75 385 SER A O 1
ATOM 2975 N N . GLY A 1 386 ? 1.272 4.719 -15.299 1.00 91.00 386 GLY A N 1
ATOM 2976 C CA . GLY A 1 386 ? 1.230 4.700 -16.758 1.00 91.00 386 GLY A CA 1
ATOM 2977 C C . GLY A 1 386 ? 2.381 5.487 -17.388 1.00 91.00 386 GLY A C 1
ATOM 2978 O O . GLY A 1 386 ? 3.033 4.991 -18.306 1.00 91.00 386 GLY A O 1
ATOM 2979 N N . VAL A 1 387 ? 2.677 6.676 -16.855 1.00 90.44 387 VAL A N 1
ATOM 2980 C CA . VAL A 1 387 ? 3.814 7.501 -17.293 1.00 90.44 387 VAL A CA 1
ATOM 2981 C C . VAL A 1 387 ? 5.138 6.760 -17.101 1.00 90.44 387 VAL A C 1
ATOM 2983 O O . VAL A 1 387 ? 5.930 6.693 -18.036 1.00 90.44 387 VAL A O 1
ATOM 2986 N N . VAL A 1 388 ? 5.370 6.173 -15.924 1.00 89.88 388 VAL A N 1
ATOM 2987 C CA . VAL A 1 388 ? 6.607 5.447 -15.589 1.00 89.88 388 VAL A CA 1
ATOM 2988 C C . VAL A 1 388 ? 6.765 4.188 -16.444 1.00 89.88 388 VAL A C 1
ATOM 2990 O O . VAL A 1 388 ? 7.876 3.867 -16.868 1.00 89.88 388 VAL A O 1
ATOM 2993 N N . ILE A 1 389 ? 5.670 3.486 -16.755 1.00 88.75 389 ILE A N 1
ATOM 2994 C CA . ILE A 1 389 ? 5.680 2.355 -17.695 1.00 88.75 389 ILE A CA 1
ATOM 2995 C C . ILE A 1 389 ? 6.111 2.829 -19.086 1.00 88.75 389 ILE A C 1
ATOM 2997 O O . ILE A 1 389 ? 6.990 2.216 -19.695 1.00 88.75 389 ILE A O 1
ATOM 3001 N N . ALA A 1 390 ? 5.529 3.923 -19.583 1.00 86.06 390 ALA A N 1
ATOM 3002 C CA . ALA A 1 390 ? 5.896 4.482 -20.879 1.00 86.06 390 ALA A CA 1
ATOM 3003 C C . ALA A 1 390 ? 7.363 4.937 -20.902 1.00 86.06 390 ALA A C 1
ATOM 3005 O O . ALA A 1 390 ? 8.087 4.579 -21.827 1.00 86.06 390 ALA A O 1
ATOM 3006 N N . GLU A 1 391 ? 7.834 5.631 -19.863 1.00 84.50 391 GLU A N 1
ATOM 3007 C CA . GLU A 1 391 ? 9.242 6.016 -19.715 1.00 84.50 391 GLU A CA 1
ATOM 3008 C C . GLU A 1 391 ? 10.163 4.790 -19.685 1.00 84.50 391 GLU A C 1
ATOM 3010 O O . GLU A 1 391 ? 11.188 4.769 -20.356 1.00 84.50 391 GLU A O 1
ATOM 3015 N N . SER A 1 392 ? 9.799 3.731 -18.963 1.00 83.38 392 SER A N 1
ATOM 3016 C CA . SER A 1 392 ? 10.622 2.520 -18.867 1.00 83.38 392 SER A CA 1
ATOM 3017 C C . SER A 1 392 ? 10.739 1.789 -20.209 1.00 83.38 392 SER A C 1
ATOM 3019 O O . SER A 1 392 ? 11.792 1.241 -20.537 1.00 83.38 392 SER A O 1
ATOM 3021 N N . ILE A 1 393 ? 9.666 1.791 -21.007 1.00 80.00 393 ILE A N 1
ATOM 3022 C CA . ILE A 1 393 ? 9.629 1.147 -22.327 1.00 80.00 393 ILE A CA 1
ATOM 3023 C C . ILE A 1 393 ? 10.298 2.026 -23.395 1.00 80.00 393 ILE A C 1
ATOM 3025 O O . ILE A 1 393 ? 11.018 1.507 -24.248 1.00 80.00 393 ILE A O 1
ATOM 3029 N N . LEU A 1 394 ? 10.090 3.343 -23.373 1.00 70.19 394 LEU A N 1
ATOM 3030 C CA . LEU A 1 394 ? 10.540 4.271 -24.420 1.00 70.19 394 LEU A CA 1
ATOM 3031 C C . LEU A 1 394 ? 11.883 4.947 -24.088 1.00 70.19 394 LEU A C 1
ATOM 3033 O O . LEU A 1 394 ? 12.694 5.196 -24.969 1.00 70.19 394 LEU A O 1
ATOM 3037 N N . GLY A 1 395 ? 12.193 5.190 -22.821 1.00 58.75 395 GLY A N 1
ATOM 3038 C CA . GLY A 1 395 ? 13.443 5.820 -22.374 1.00 58.75 395 GLY A CA 1
ATOM 3039 C C . GLY A 1 395 ? 14.667 4.891 -22.353 1.00 58.75 395 GLY A C 1
ATOM 3040 O O . GLY A 1 395 ? 15.788 5.345 -22.126 1.00 58.75 395 GLY A O 1
ATOM 3041 N N . GLY A 1 396 ? 14.490 3.589 -22.602 1.00 48.34 396 GLY A N 1
ATOM 3042 C CA . GLY A 1 396 ? 15.508 2.544 -22.417 1.00 48.34 396 GLY A CA 1
ATOM 3043 C C . GLY A 1 396 ? 16.746 2.561 -23.337 1.00 48.34 396 GLY A C 1
ATOM 3044 O O . GLY A 1 396 ? 17.551 1.637 -23.245 1.00 48.34 396 GLY A O 1
ATOM 3045 N N . GLY A 1 397 ? 16.937 3.561 -24.205 1.00 43.41 397 GLY A N 1
ATOM 3046 C CA . GLY A 1 397 ? 18.092 3.631 -25.120 1.00 43.41 397 GLY A CA 1
ATOM 3047 C C . GLY A 1 397 ? 19.402 4.121 -24.479 1.00 43.41 397 GLY A C 1
ATOM 3048 O O . GLY A 1 397 ? 20.473 3.595 -24.765 1.00 43.41 397 GLY A O 1
ATOM 3049 N N . GLY A 1 398 ? 19.342 5.073 -23.540 1.00 39.12 398 GLY A N 1
ATOM 3050 C CA . GLY A 1 398 ? 20.538 5.834 -23.137 1.00 39.12 398 GLY A CA 1
ATOM 3051 C C . GLY A 1 398 ? 21.496 5.156 -22.146 1.00 39.12 398 GLY A C 1
ATOM 3052 O O . GLY A 1 398 ? 22.646 5.569 -22.030 1.00 39.12 398 GLY A O 1
ATOM 3053 N N . LYS A 1 399 ? 21.069 4.122 -21.406 1.00 39.28 399 LYS A N 1
ATOM 3054 C CA . LYS A 1 399 ? 21.940 3.472 -20.398 1.00 39.28 399 LYS A CA 1
ATOM 3055 C C . LYS A 1 399 ? 22.771 2.313 -20.958 1.00 39.28 399 LYS A C 1
ATOM 3057 O O . LYS A 1 399 ? 23.833 2.023 -20.414 1.00 39.28 399 LYS A O 1
ATOM 3062 N N . SER A 1 400 ? 22.330 1.675 -22.046 1.00 35.78 400 SER A N 1
ATOM 3063 C CA . SER A 1 400 ? 23.060 0.547 -22.643 1.00 35.78 400 SER A CA 1
ATOM 3064 C C . SER A 1 400 ? 24.246 0.987 -23.506 1.00 35.78 400 SER A C 1
ATOM 3066 O O . SER A 1 400 ? 25.215 0.234 -23.606 1.00 35.78 400 SER A O 1
ATOM 3068 N N . GLU A 1 401 ? 24.193 2.162 -24.136 1.00 35.72 401 GLU A N 1
ATOM 3069 C CA . GLU A 1 401 ? 25.292 2.654 -24.977 1.00 35.72 401 GLU A CA 1
ATOM 3070 C C . GLU A 1 401 ? 26.432 3.239 -24.152 1.00 35.72 401 GLU A C 1
ATOM 3072 O O . GLU A 1 401 ? 27.580 2.885 -24.389 1.00 35.72 401 GLU A O 1
ATOM 3077 N N . THR A 1 402 ? 26.156 3.999 -23.091 1.00 34.94 402 THR A N 1
ATOM 3078 C CA . THR A 1 402 ? 27.213 4.553 -22.226 1.00 34.94 402 THR A CA 1
ATOM 3079 C C . THR A 1 402 ? 28.004 3.460 -21.495 1.00 34.94 402 THR A C 1
ATOM 3081 O O . THR A 1 402 ? 29.188 3.631 -21.212 1.00 34.94 402 THR A O 1
ATOM 3084 N N . GLN A 1 403 ? 27.395 2.299 -21.224 1.00 37.09 403 GLN A N 1
ATOM 3085 C CA . GLN A 1 403 ? 28.108 1.134 -20.684 1.00 37.09 403 GLN A CA 1
ATOM 3086 C C . GLN A 1 403 ? 28.919 0.375 -21.746 1.00 37.09 403 GLN A C 1
ATOM 3088 O O . GLN A 1 403 ? 29.976 -0.157 -21.413 1.00 37.09 403 GLN A O 1
ATOM 3093 N N . LYS A 1 404 ? 28.473 0.355 -23.011 1.00 34.16 404 LYS A N 1
ATOM 3094 C CA . LYS A 1 404 ? 29.238 -0.220 -24.131 1.00 34.16 404 LYS A CA 1
ATOM 3095 C C . LYS A 1 404 ? 30.410 0.669 -24.545 1.00 34.16 404 LYS A C 1
ATOM 3097 O O . LYS A 1 404 ? 31.521 0.170 -24.640 1.00 34.16 404 LYS A O 1
ATOM 3102 N N . VAL A 1 405 ? 30.208 1.981 -24.664 1.00 44.12 405 VAL A N 1
ATOM 3103 C CA . VAL A 1 405 ? 31.272 2.943 -25.002 1.00 44.12 405 VAL A CA 1
ATOM 3104 C C . VAL A 1 405 ? 32.362 2.964 -23.924 1.00 44.12 405 VAL A C 1
ATOM 3106 O O . VAL A 1 405 ? 33.544 2.953 -24.248 1.00 44.12 405 VAL A O 1
ATOM 3109 N N . ASN A 1 406 ? 32.000 2.882 -22.638 1.00 34.84 406 ASN A N 1
ATOM 3110 C CA . ASN A 1 406 ? 32.985 2.770 -21.553 1.00 34.84 406 ASN A CA 1
ATOM 3111 C C . ASN A 1 406 ? 33.688 1.400 -21.478 1.00 34.84 406 ASN A C 1
ATOM 3113 O O . ASN A 1 406 ? 34.750 1.300 -20.863 1.00 34.84 406 ASN A O 1
ATOM 3117 N N . ALA A 1 407 ? 33.109 0.344 -22.059 1.00 40.75 407 ALA A N 1
ATOM 3118 C CA . ALA A 1 407 ? 33.745 -0.970 -22.165 1.00 40.75 407 ALA A CA 1
ATOM 3119 C C . ALA A 1 407 ? 34.685 -1.057 -23.379 1.00 40.75 407 ALA A C 1
ATOM 3121 O O . ALA A 1 407 ? 35.738 -1.682 -23.275 1.00 40.75 407 ALA A O 1
ATOM 3122 N N . ASP A 1 408 ? 34.342 -0.387 -24.481 1.00 41.09 408 ASP A N 1
ATOM 3123 C CA . ASP A 1 408 ? 35.173 -0.305 -25.685 1.00 41.09 408 ASP A CA 1
ATOM 3124 C C . ASP A 1 408 ? 36.318 0.709 -25.541 1.00 41.09 408 ASP A C 1
ATOM 3126 O O . ASP A 1 408 ? 37.379 0.490 -26.102 1.00 41.09 408 ASP A O 1
ATOM 3130 N N . LEU A 1 409 ? 36.175 1.748 -24.708 1.00 45.59 409 LEU A N 1
ATOM 3131 C CA . LEU A 1 409 ? 37.287 2.631 -24.306 1.00 45.59 409 LEU A CA 1
ATOM 3132 C C . LEU A 1 409 ? 38.241 1.996 -23.273 1.00 45.59 409 LEU A C 1
ATOM 3134 O O . LEU A 1 409 ? 39.273 2.580 -22.945 1.00 45.59 409 LEU A O 1
ATOM 3138 N N . LYS A 1 410 ? 37.888 0.826 -22.724 1.00 43.22 410 LYS A N 1
ATOM 3139 C CA . LYS A 1 410 ? 38.726 0.039 -21.798 1.00 43.22 410 LYS A CA 1
ATOM 3140 C C . LYS A 1 410 ? 39.374 -1.190 -22.451 1.00 43.22 410 LYS A C 1
ATOM 3142 O O . LYS A 1 410 ? 40.040 -1.950 -21.744 1.00 43.22 410 LYS A O 1
ATOM 3147 N N . ARG A 1 411 ? 39.186 -1.392 -23.756 1.00 39.28 411 ARG A N 1
ATOM 3148 C CA . ARG A 1 411 ? 39.979 -2.306 -24.590 1.00 39.28 411 ARG A CA 1
ATOM 3149 C C . ARG A 1 411 ? 40.914 -1.494 -25.466 1.00 39.28 411 ARG A C 1
ATOM 3151 O O . ARG A 1 411 ? 41.994 -2.041 -25.772 1.00 39.28 411 ARG A O 1
#

pLDDT: mean 75.95, std 22.72, range [25.88, 97.44]

Radius of gyration: 25.0 Å; chains: 1; bounding box: 68×48×70 Å

Organism: Lupinus angustifolius (NCBI:txid3871)

InterPro domains:
  IPR006153 Cation/H+ exchanger, transmembrane domain [PF00999] (138-394)
  IPR018422 Cation/H+ exchanger, CPA1 family [PTHR10110] (31-397)

Secondary structure (DSSP, 8-state):
-HHHHHHHHHHHSTT--PPPP--------------HHHHHHHHHHHHHHHHHHHHHTTTSSS-HHHHHHHHHHHHHHHH-GGGHHHHHHTTHHHHHTTS-------TTHHHHHHHHTHHHHHHHHHHHHHTTT--STTHHHHHHHHHHHTS-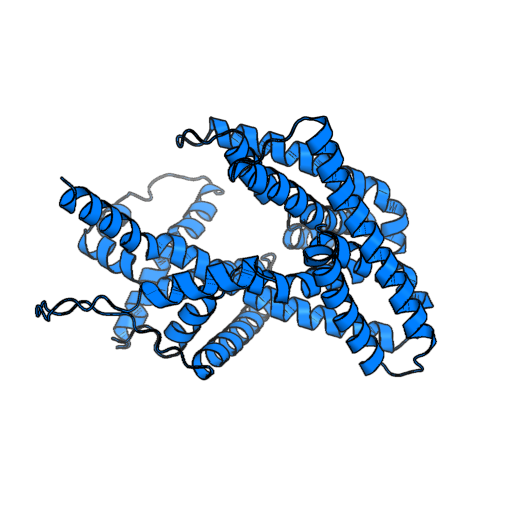HHHHHHHHHHHHHHHHHHTS-HHHHHHHHHHHHHIIIIIHHHHHHHHHHHHHHH-TT---HHHHHHHHHHTT----HHHHHHHHHTT--HHHHHHHHHHHHHHHHHHHHHHHHHHHHHTT----HHHHHHHHHHHHHHHHHHHHHHHHHHHHHHTT--S-HHHHHHHHHHHHHHHHHIIIIISSS-HHHHHHHHHHHHHHHHHHHS-THHHHHHHHHHHHHHHHHHHHHHHHHHHHHHHHHHSTTHHHHHHHHHHHTT-

Foldseek 3Di:
DVVVVVVVVVVVVVPPDDDDDDDDDDDPPPPLPQDPVLLVVLLVVLVVLLVVLCVVCVVPLDDSLVVLLLVLLLLLCLLQVQQVVVCVVVCVLVVVVVPDPPDDPDPVVVVVVCSVCSVVVSVVVVVVVVVVPCPDRVPSNSSNLVVLLPPDVVVLCLVQLLLQLLLLLQVAALVLCVVCVVVLCCCQPVVLVVQLQVQLVCQCPVDPPNDDSLRSSLVSLVVSQDDCVSVLVVCVVVVHDPNVSNSVSSNNSSNVQLSVLSNVVSVVVVVPDDADPVRNVVSSCCQQVVLLVLLVVLLVVLLVVLVVDPDDLVVNLVSLVVSSSVSLCCSVPVVVHHSNSNSSSNSNSCNNCVVVRDDDPSSVVNSVVSVVSSSSSSSVVSSSSSSNVSCVVSVPPPPVVVVVVVVVVVD